Protein AF-A0AAD4Q7I8-F1 (afdb_monomer_lite)

InterPro domains:
  IPR012677 Nucleotide-binding alpha-beta plait domain superfamily [G3DSA:3.30.70.330] (274-388)
  IPR014886 La protein, xRRM domain [PS51939] (282-409)
  IPR045537 La-related protein 7 homolog, xRRM domain [PF19977] (282-379)

Sequence (432 aa):
MELAGQQQQDRATLCSLAFSDYQLWTNPFLRDPNRDGFTSIRTLFRRSHIFLADNEDAFEWTEASVVKCMSRDFFDLRMILVDKTRPRFAGGYEVRRKDWAEVTHRFPTFSPEYWDARTVYIENIPHQFRSTLGVCKLLRVLLNSSSAVQHIVFPPHYQDTPDAVPRCKGFALVTLNEPDVVSDLLSRFPYDGDNTRPPTDDDDEDPSVEESEARKAGFRTLPKERWDTLQAEYAEYRESLLRRIAAAASSTEPVPNKTKSARDPPEEPQRAPAANPPQTQSYPPGCVLFARHVPPDTNKTALRARFSALLADADALDYVDYNKGLDSCHLRLKTHEHAQALLEAAHSDHEVSVQEPELELLKGRREEMYWENVPEKVRALAVQRAHAQVHQTRRGERDAPGLGQGANGDEEDTQGPGSACHVGGTRRKRRR

Organism: NCBI:txid416441

Structure (mmCIF, N/CA/C/O backbone):
data_AF-A0AAD4Q7I8-F1
#
_entry.id   AF-A0AAD4Q7I8-F1
#
loop_
_atom_site.group_PDB
_atom_site.id
_atom_site.type_symbol
_atom_site.label_atom_id
_atom_site.label_alt_id
_atom_site.label_comp_id
_atom_site.label_asym_id
_atom_site.label_entity_id
_atom_site.label_seq_id
_atom_site.pdbx_PDB_ins_code
_atom_site.Cartn_x
_atom_site.Cartn_y
_atom_site.Cartn_z
_atom_site.occupancy
_atom_site.B_iso_or_equiv
_atom_site.auth_seq_id
_atom_site.auth_comp_id
_atom_site.auth_asym_id
_atom_site.auth_atom_id
_atom_site.pdbx_PDB_model_num
ATOM 1 N N . MET A 1 1 ? 23.893 14.489 -6.076 1.00 78.56 1 MET A N 1
ATOM 2 C CA . MET A 1 1 ? 24.067 13.404 -7.068 1.00 78.56 1 MET A CA 1
ATOM 3 C C . MET A 1 1 ? 23.441 12.107 -6.575 1.00 78.56 1 MET A C 1
ATOM 5 O O . MET A 1 1 ? 22.670 11.530 -7.322 1.00 78.56 1 MET A O 1
ATOM 9 N N . GLU A 1 2 ? 23.664 11.715 -5.321 1.00 89.25 2 GLU A N 1
ATOM 10 C CA . GLU A 1 2 ? 23.089 10.506 -4.701 1.00 89.25 2 GLU A CA 1
ATOM 11 C C . GLU A 1 2 ? 21.555 10.389 -4.819 1.00 89.25 2 GLU A C 1
ATOM 13 O O . GLU A 1 2 ? 21.054 9.385 -5.314 1.00 89.25 2 GLU A O 1
ATOM 18 N N . LEU A 1 3 ? 20.812 11.466 -4.524 1.00 87.06 3 LEU A N 1
ATOM 19 C CA . LEU A 1 3 ? 19.349 11.511 -4.696 1.00 87.06 3 LEU A CA 1
ATOM 20 C C . LEU A 1 3 ? 18.885 11.153 -6.118 1.00 87.06 3 LEU A C 1
ATOM 22 O O . LEU A 1 3 ? 17.893 10.452 -6.285 1.00 87.06 3 LEU A O 1
ATOM 26 N N . ALA A 1 4 ? 19.599 11.612 -7.150 1.00 86.75 4 ALA A N 1
ATOM 27 C CA . ALA A 1 4 ? 19.228 11.332 -8.537 1.00 86.75 4 ALA A CA 1
ATOM 28 C C . ALA A 1 4 ? 19.465 9.856 -8.900 1.00 86.75 4 ALA A C 1
ATOM 30 O O . ALA A 1 4 ? 18.658 9.268 -9.618 1.00 86.75 4 ALA A O 1
ATOM 31 N N . GLY A 1 5 ? 20.536 9.254 -8.368 1.00 90.50 5 GLY A N 1
ATOM 32 C CA . GLY A 1 5 ? 20.805 7.822 -8.515 1.00 90.50 5 GLY A CA 1
ATOM 33 C C . GLY A 1 5 ? 19.735 6.969 -7.833 1.00 90.50 5 GLY A C 1
ATOM 34 O O . GLY A 1 5 ? 19.221 6.034 -8.443 1.00 90.50 5 GLY A O 1
ATOM 35 N N . GLN A 1 6 ? 19.315 7.352 -6.623 1.00 91.12 6 GLN A N 1
ATOM 36 C CA . GLN A 1 6 ? 18.242 6.656 -5.911 1.00 91.12 6 GLN A CA 1
ATOM 37 C C . GLN A 1 6 ? 16.923 6.705 -6.689 1.00 91.12 6 GLN A C 1
ATOM 39 O O . GLN A 1 6 ? 16.287 5.676 -6.892 1.00 91.12 6 GLN A O 1
ATOM 44 N N . GLN A 1 7 ? 16.537 7.878 -7.196 1.00 90.12 7 GLN A N 1
ATOM 45 C CA . GLN A 1 7 ? 15.329 8.015 -8.015 1.00 90.12 7 GLN A CA 1
ATOM 46 C C . GLN A 1 7 ? 15.384 7.154 -9.281 1.00 90.12 7 GLN A C 1
ATOM 48 O O . GLN A 1 7 ? 14.373 6.600 -9.705 1.00 90.12 7 GLN A O 1
ATOM 53 N N . GLN A 1 8 ? 16.557 7.029 -9.901 1.00 90.94 8 GLN A N 1
ATOM 54 C CA . GLN A 1 8 ? 16.741 6.168 -11.064 1.00 90.94 8 GLN A CA 1
ATOM 55 C C . GLN A 1 8 ? 16.559 4.686 -10.709 1.00 90.94 8 GLN A C 1
ATOM 57 O O . GLN A 1 8 ? 15.840 3.976 -11.415 1.00 90.94 8 GLN A O 1
ATOM 62 N N . GLN A 1 9 ? 17.125 4.241 -9.589 1.00 92.12 9 GLN A N 1
ATOM 63 C CA . GLN A 1 9 ? 16.947 2.876 -9.096 1.00 92.12 9 GLN A CA 1
ATOM 64 C C . GLN A 1 9 ? 15.484 2.579 -8.737 1.00 92.12 9 GLN A C 1
ATOM 66 O O . GLN A 1 9 ? 14.957 1.509 -9.044 1.00 92.12 9 GLN A O 1
ATOM 71 N N . ASP A 1 10 ? 14.797 3.547 -8.144 1.00 92.44 10 ASP A N 1
ATOM 72 C CA . ASP A 1 10 ? 13.389 3.447 -7.764 1.00 92.44 10 ASP A CA 1
ATOM 73 C C . ASP A 1 10 ? 12.489 3.276 -8.991 1.00 92.44 10 ASP A C 1
ATOM 75 O O . ASP A 1 10 ? 11.611 2.412 -9.032 1.00 92.44 10 ASP A O 1
ATOM 79 N N . ARG A 1 11 ? 12.773 4.032 -10.054 1.00 91.81 11 ARG A N 1
ATOM 80 C CA . ARG A 1 11 ? 12.079 3.893 -11.337 1.00 91.81 11 ARG A CA 1
ATOM 81 C C . ARG A 1 11 ? 12.339 2.542 -11.987 1.00 91.81 11 ARG A C 1
ATOM 83 O O . ARG A 1 11 ? 11.397 1.916 -12.471 1.00 91.81 11 ARG A O 1
ATOM 90 N N . ALA A 1 12 ? 13.591 2.085 -11.978 1.00 92.62 12 ALA A N 1
ATOM 91 C CA . ALA A 1 12 ? 13.957 0.766 -12.486 1.00 92.62 12 ALA A CA 1
ATOM 92 C C . ALA A 1 12 ? 13.183 -0.338 -11.751 1.00 92.62 12 ALA A C 1
ATOM 94 O O . ALA A 1 12 ? 12.635 -1.238 -12.378 1.00 92.62 12 ALA A O 1
ATOM 95 N N . THR A 1 13 ? 13.059 -0.202 -10.430 1.00 93.81 13 THR A N 1
ATOM 96 C CA . THR A 1 13 ? 12.323 -1.117 -9.549 1.00 93.81 13 THR A CA 1
ATOM 97 C C . THR A 1 13 ? 10.857 -1.247 -9.935 1.00 93.81 13 THR A C 1
ATOM 99 O O . THR A 1 13 ? 10.382 -2.360 -10.151 1.00 93.81 13 THR A O 1
ATOM 102 N N . LEU A 1 14 ? 10.153 -0.121 -10.069 1.00 94.19 14 LEU A N 1
ATOM 103 C CA . LEU A 1 14 ? 8.738 -0.118 -10.445 1.00 94.19 14 LEU A CA 1
ATOM 104 C C . LEU A 1 14 ? 8.523 -0.660 -11.862 1.00 94.19 14 LEU A C 1
ATOM 106 O O . LEU A 1 14 ? 7.543 -1.356 -12.113 1.00 94.19 14 LEU A O 1
ATOM 110 N N . CYS A 1 15 ? 9.460 -0.407 -12.779 1.00 94.00 15 CYS A N 1
ATOM 111 C CA . CYS A 1 15 ? 9.413 -0.979 -14.123 1.00 94.00 15 CYS A CA 1
ATOM 112 C C . CYS A 1 15 ? 9.612 -2.499 -14.106 1.00 94.00 15 CYS A C 1
ATOM 114 O O . CYS A 1 15 ? 8.851 -3.210 -14.754 1.00 94.00 15 CYS A O 1
ATOM 116 N N . SER A 1 16 ? 10.584 -3.009 -13.345 1.00 95.19 16 SER A N 1
ATOM 117 C CA . SER A 1 16 ? 10.766 -4.451 -13.138 1.00 95.19 16 SER A CA 1
ATOM 118 C C . SER A 1 16 ? 9.515 -5.102 -12.559 1.00 95.19 16 SER A C 1
ATOM 120 O O . SER A 1 16 ? 9.086 -6.132 -13.069 1.00 95.19 16 SER A O 1
ATOM 122 N N . LEU A 1 17 ? 8.884 -4.470 -11.565 1.00 96.50 17 LEU A N 1
ATOM 123 C CA . LEU A 1 17 ? 7.633 -4.962 -10.992 1.00 96.50 17 LEU A CA 1
ATOM 124 C C . LEU A 1 17 ? 6.499 -4.964 -12.027 1.00 96.50 17 LEU A C 1
ATOM 126 O O . LEU A 1 17 ? 5.773 -5.945 -12.133 1.00 96.50 17 LEU A O 1
ATOM 130 N N . ALA A 1 18 ? 6.374 -3.908 -12.837 1.00 96.06 18 ALA A N 1
ATOM 131 C CA . ALA A 1 18 ? 5.329 -3.786 -13.856 1.00 96.06 18 ALA A CA 1
ATOM 132 C C . ALA A 1 18 ? 5.444 -4.783 -15.018 1.00 96.06 18 ALA A C 1
ATOM 134 O O . ALA A 1 18 ? 4.461 -5.006 -15.722 1.00 96.06 18 ALA A O 1
ATOM 135 N N . PHE A 1 19 ? 6.618 -5.387 -15.204 1.00 96.62 19 PHE A N 1
ATOM 136 C CA . PHE A 1 19 ? 6.874 -6.439 -16.188 1.00 96.62 19 PHE A CA 1
ATOM 137 C C . PHE A 1 19 ? 7.163 -7.801 -15.547 1.00 96.62 19 PHE A C 1
ATOM 139 O O . PHE A 1 19 ? 7.687 -8.691 -16.219 1.00 96.62 19 PHE A O 1
ATOM 146 N N . SER A 1 20 ? 6.833 -7.987 -14.270 1.00 97.25 20 SER A N 1
ATOM 147 C CA . SER A 1 20 ? 6.977 -9.279 -13.602 1.00 97.25 20 SER A CA 1
ATOM 148 C C . SER A 1 20 ? 6.173 -10.378 -14.313 1.00 97.25 20 SER A C 1
ATOM 150 O O . SER A 1 20 ? 5.255 -10.097 -15.092 1.00 97.25 20 SER A O 1
ATOM 152 N N . ASP A 1 21 ? 6.497 -11.644 -14.050 1.00 97.75 21 ASP A N 1
ATOM 153 C CA . ASP A 1 21 ? 5.777 -12.779 -14.640 1.00 97.75 21 ASP A CA 1
ATOM 154 C C . ASP A 1 21 ? 4.285 -12.726 -14.271 1.00 97.75 21 ASP A C 1
ATOM 156 O O . ASP A 1 21 ? 3.422 -12.925 -15.131 1.00 97.75 21 ASP A O 1
ATOM 160 N N . TYR A 1 22 ? 3.982 -12.358 -13.020 1.00 97.75 22 TYR A N 1
ATOM 161 C CA . TYR A 1 22 ? 2.612 -12.170 -12.546 1.00 97.75 22 TYR A CA 1
ATOM 162 C C . TYR A 1 22 ? 1.888 -11.058 -13.313 1.00 97.75 22 TYR A C 1
ATOM 164 O O . TYR A 1 22 ? 0.750 -11.253 -13.749 1.00 97.75 22 TYR A O 1
ATOM 172 N N . GLN A 1 23 ? 2.524 -9.894 -13.504 1.00 96.81 23 GLN A N 1
ATOM 173 C CA . GLN A 1 23 ? 1.905 -8.770 -14.217 1.00 96.81 23 GLN A CA 1
ATOM 174 C C . GLN A 1 23 ? 1.642 -9.111 -15.676 1.00 96.81 23 GLN A C 1
ATOM 176 O O . GLN A 1 23 ? 0.563 -8.815 -16.190 1.00 96.81 23 GLN A O 1
ATOM 181 N N . LEU A 1 24 ? 2.600 -9.756 -16.340 1.00 96.44 24 LEU A N 1
ATOM 182 C CA . LEU A 1 24 ? 2.427 -10.199 -17.715 1.00 96.44 24 LEU A CA 1
ATOM 183 C C . LEU A 1 24 ? 1.278 -11.202 -17.830 1.00 96.44 24 LEU A C 1
ATOM 185 O O . LEU A 1 24 ? 0.438 -11.058 -18.715 1.00 96.44 24 LEU A O 1
ATOM 189 N N . TRP A 1 25 ? 1.187 -12.169 -16.916 1.00 96.44 25 TRP A N 1
ATOM 190 C CA . TRP A 1 25 ? 0.103 -13.150 -16.896 1.00 96.44 25 TRP A CA 1
ATOM 191 C C . TRP A 1 25 ? -1.270 -12.504 -16.648 1.00 96.44 25 TRP A C 1
ATOM 193 O O . TRP A 1 25 ? -2.192 -12.690 -17.446 1.00 96.44 25 TRP A O 1
ATOM 203 N N . THR A 1 26 ? -1.403 -11.680 -15.607 1.00 96.06 26 THR A N 1
ATOM 204 C CA . THR A 1 26 ? -2.683 -11.059 -15.218 1.00 96.06 26 THR A CA 1
ATOM 205 C C . THR A 1 26 ? -3.171 -9.975 -16.175 1.00 96.06 26 THR A C 1
ATOM 207 O O . THR A 1 26 ? -4.379 -9.806 -16.311 1.00 96.06 26 THR A O 1
ATOM 210 N N . ASN A 1 27 ? -2.280 -9.258 -16.870 1.00 95.44 27 ASN A N 1
ATOM 211 C CA . ASN A 1 27 ? -2.652 -8.108 -17.699 1.00 95.44 27 ASN A CA 1
ATOM 212 C C . ASN A 1 27 ? -2.525 -8.407 -19.202 1.00 95.44 27 ASN A C 1
ATOM 214 O O . ASN A 1 27 ? -1.429 -8.327 -19.764 1.00 95.44 27 ASN A O 1
ATOM 218 N N . PRO A 1 28 ? -3.637 -8.651 -19.924 1.00 92.69 28 PRO A N 1
ATOM 219 C CA . PRO A 1 28 ? -3.589 -8.953 -21.356 1.00 92.69 28 PRO A CA 1
ATOM 220 C C . PRO A 1 28 ? -3.006 -7.822 -22.209 1.00 92.69 28 PRO A C 1
ATOM 222 O O . PRO A 1 28 ? -2.433 -8.082 -23.261 1.00 92.69 28 PRO A O 1
ATOM 225 N N . PHE A 1 29 ? -3.117 -6.562 -21.768 1.00 93.00 29 PHE A N 1
ATOM 226 C CA . PHE A 1 29 ? -2.601 -5.422 -22.535 1.00 93.00 29 PHE A CA 1
ATOM 227 C C . PHE A 1 29 ? -1.068 -5.384 -22.614 1.00 93.00 29 PHE A C 1
ATOM 229 O O . PHE A 1 29 ? -0.539 -4.720 -23.502 1.00 93.00 29 PHE A O 1
ATOM 236 N N . LEU A 1 30 ? -0.370 -6.084 -21.710 1.00 94.00 30 LEU A N 1
ATOM 237 C CA . LEU A 1 30 ? 1.083 -6.267 -21.761 1.00 94.00 30 LEU A CA 1
ATOM 238 C C . LEU A 1 30 ? 1.495 -7.402 -22.714 1.00 94.00 30 LEU A C 1
ATOM 240 O O . LEU A 1 30 ? 2.678 -7.577 -22.992 1.00 94.00 30 LEU A O 1
ATOM 244 N N . ARG A 1 31 ? 0.526 -8.184 -23.206 1.00 89.69 31 ARG A N 1
ATOM 245 C CA . ARG A 1 31 ? 0.728 -9.388 -24.020 1.00 89.69 31 ARG A CA 1
ATOM 246 C C . ARG A 1 31 ? 0.180 -9.261 -25.436 1.00 89.69 31 ARG A C 1
ATOM 248 O O . ARG A 1 31 ? -0.191 -10.276 -26.012 1.00 89.69 31 ARG A O 1
ATOM 255 N N . ASP A 1 32 ? 0.096 -8.051 -25.996 1.00 84.31 32 ASP A N 1
ATOM 256 C CA . ASP A 1 32 ? -0.437 -7.861 -27.353 1.00 84.31 32 ASP A CA 1
ATOM 257 C C . ASP A 1 32 ? 0.330 -8.755 -28.355 1.00 84.31 32 ASP A C 1
ATOM 259 O O . ASP A 1 32 ? 1.510 -8.494 -28.632 1.00 84.31 32 ASP A O 1
ATOM 263 N N . PRO A 1 33 ? -0.304 -9.820 -28.891 1.00 73.38 33 PRO A N 1
ATOM 264 C CA . PRO A 1 33 ? 0.379 -10.802 -29.728 1.00 73.38 33 PRO A CA 1
ATOM 265 C C . PRO A 1 33 ? 0.829 -10.193 -31.056 1.00 73.38 33 PRO A C 1
ATOM 267 O O . PRO A 1 33 ? 1.749 -10.701 -31.684 1.00 73.38 33 PRO A O 1
ATOM 270 N N . ASN A 1 34 ? 0.235 -9.068 -31.466 1.00 84.25 34 ASN A N 1
ATOM 271 C CA . ASN A 1 34 ? 0.582 -8.384 -32.709 1.00 84.25 34 ASN A CA 1
ATOM 272 C C . ASN A 1 34 ? 1.851 -7.530 -32.590 1.00 84.25 34 ASN A C 1
ATOM 274 O O . ASN A 1 34 ? 2.278 -6.923 -33.571 1.00 84.25 34 ASN A O 1
ATOM 278 N N . ARG A 1 35 ? 2.420 -7.414 -31.385 1.00 84.62 35 ARG A N 1
ATOM 279 C CA . ARG A 1 35 ? 3.559 -6.532 -31.098 1.00 84.62 35 ARG A CA 1
ATOM 280 C C . ARG A 1 35 ? 4.799 -7.277 -30.630 1.00 84.62 35 ARG A C 1
ATOM 282 O O . ARG A 1 35 ? 5.712 -6.633 -30.119 1.00 84.62 35 ARG A O 1
ATOM 289 N N . ASP A 1 36 ? 4.837 -8.601 -30.753 1.00 89.12 36 ASP A N 1
ATOM 290 C CA . ASP A 1 36 ? 5.932 -9.439 -30.247 1.00 89.12 36 ASP A CA 1
ATOM 291 C C . ASP A 1 36 ? 6.258 -9.173 -28.766 1.00 89.12 36 ASP A C 1
ATOM 293 O O . ASP A 1 36 ? 7.420 -9.258 -28.375 1.00 89.12 36 ASP A O 1
ATOM 297 N N . GLY A 1 37 ? 5.264 -8.787 -27.955 1.00 91.19 37 GLY A N 1
ATOM 298 C CA . GLY A 1 37 ? 5.430 -8.426 -26.539 1.00 91.19 37 GLY A CA 1
ATOM 299 C C . GLY A 1 37 ? 5.844 -6.976 -26.258 1.00 91.19 37 GLY A C 1
ATOM 300 O O . GLY A 1 37 ? 5.939 -6.586 -25.095 1.00 91.19 37 GLY A O 1
ATOM 301 N N . PHE A 1 38 ? 6.087 -6.147 -27.279 1.00 95.81 38 PHE A N 1
ATOM 302 C CA . PHE A 1 38 ? 6.384 -4.730 -27.065 1.00 95.81 38 PHE A CA 1
ATOM 303 C C . PHE A 1 38 ? 5.152 -3.962 -26.584 1.00 95.81 38 PHE A C 1
ATOM 305 O O . PHE A 1 38 ? 4.105 -3.939 -27.232 1.00 95.81 38 PHE A O 1
ATOM 312 N N . THR A 1 39 ? 5.318 -3.261 -25.465 1.00 95.12 39 THR A N 1
ATOM 313 C CA . THR A 1 39 ? 4.303 -2.393 -24.873 1.00 95.12 39 THR A CA 1
ATOM 314 C C . THR A 1 39 ? 4.782 -0.948 -24.886 1.00 95.12 39 THR A C 1
ATOM 316 O O . THR A 1 39 ? 5.908 -0.644 -24.493 1.00 95.12 39 THR A O 1
ATOM 319 N N . SER A 1 40 ? 3.915 -0.024 -25.304 1.00 93.88 40 SER A N 1
ATOM 320 C CA . SER A 1 40 ? 4.195 1.412 -25.203 1.00 93.88 40 SER A CA 1
ATOM 321 C C . SER A 1 40 ? 4.312 1.848 -23.742 1.00 93.88 40 SER A C 1
ATOM 323 O O . SER A 1 40 ? 3.399 1.610 -22.949 1.00 93.88 40 SER A O 1
ATOM 325 N N . ILE A 1 41 ? 5.393 2.559 -23.404 1.00 94.06 41 ILE A N 1
ATOM 326 C CA . ILE A 1 41 ? 5.605 3.120 -22.057 1.00 94.06 41 ILE A CA 1
ATOM 327 C C . ILE A 1 41 ? 4.454 4.065 -21.680 1.00 94.06 41 ILE A C 1
ATOM 329 O O . ILE A 1 41 ? 3.979 4.063 -20.546 1.00 94.06 41 ILE A O 1
ATOM 333 N N . ARG A 1 42 ? 3.912 4.806 -22.651 1.00 91.81 42 ARG A N 1
ATOM 334 C CA . ARG A 1 42 ? 2.735 5.656 -22.442 1.00 91.81 42 ARG A CA 1
ATOM 335 C C . ARG A 1 42 ? 1.503 4.866 -22.015 1.00 91.81 42 ARG A C 1
ATOM 337 O O . ARG A 1 42 ? 0.750 5.306 -21.148 1.00 91.81 42 ARG A O 1
ATOM 344 N N . THR A 1 43 ? 1.274 3.719 -22.653 1.00 92.62 43 THR A N 1
ATOM 345 C CA . THR A 1 43 ? 0.179 2.811 -22.290 1.00 92.62 43 THR A CA 1
ATOM 346 C C . THR A 1 43 ? 0.404 2.252 -20.892 1.00 92.62 43 THR A C 1
ATOM 348 O O . THR A 1 43 ? -0.545 2.197 -20.114 1.00 92.62 43 THR A O 1
ATOM 351 N N . LEU A 1 44 ? 1.650 1.905 -20.556 1.00 93.00 44 LEU A N 1
ATOM 352 C CA . LEU A 1 44 ? 2.024 1.416 -19.234 1.00 93.00 44 LEU A CA 1
ATOM 353 C C . LEU A 1 44 ? 1.670 2.429 -18.138 1.00 93.00 44 LEU A C 1
ATOM 355 O O . LEU A 1 44 ? 0.933 2.077 -17.226 1.00 93.00 44 LEU A O 1
ATOM 359 N N . PHE A 1 45 ? 2.081 3.695 -18.267 1.00 91.12 45 PHE A N 1
ATOM 360 C CA . PHE A 1 45 ? 1.762 4.735 -17.274 1.00 91.12 45 PHE A CA 1
ATOM 361 C C . PHE A 1 45 ? 0.264 4.970 -17.089 1.00 91.12 45 PHE A C 1
ATOM 363 O O . PHE A 1 45 ? -0.179 5.322 -16.003 1.00 91.12 45 PHE A O 1
ATOM 370 N N . ARG A 1 46 ? -0.522 4.800 -18.155 1.00 90.75 46 ARG A N 1
ATOM 371 C CA . ARG A 1 46 ? -1.968 5.050 -18.122 1.00 90.75 46 ARG A CA 1
ATOM 372 C C . ARG A 1 46 ? -2.778 3.883 -17.579 1.00 90.75 46 ARG A C 1
ATOM 374 O O . ARG A 1 46 ? -3.903 4.101 -17.147 1.00 90.75 46 ARG A O 1
ATOM 381 N N . ARG A 1 47 ? -2.271 2.655 -17.701 1.00 93.06 47 ARG A N 1
ATOM 382 C CA . ARG A 1 47 ? -3.060 1.439 -17.447 1.00 93.06 47 ARG A CA 1
ATOM 383 C C . ARG A 1 47 ? -2.526 0.576 -16.318 1.00 93.06 47 ARG A C 1
ATOM 385 O O . ARG A 1 47 ? -3.296 -0.199 -15.766 1.00 93.06 47 ARG A O 1
ATOM 392 N N . SER A 1 48 ? -1.239 0.661 -15.996 1.00 92.81 48 SER A N 1
ATOM 393 C CA . SER A 1 48 ? -0.668 -0.133 -14.912 1.00 92.81 48 SER A CA 1
ATOM 394 C C . SER A 1 48 ? -0.967 0.520 -13.566 1.00 92.81 48 SER A C 1
ATOM 396 O O . SER A 1 48 ? -0.635 1.682 -13.332 1.00 92.81 48 SER A O 1
ATOM 398 N N . HIS A 1 49 ? -1.571 -0.258 -12.670 1.00 91.00 49 HIS A N 1
ATOM 399 C CA . HIS A 1 49 ? -1.914 0.171 -11.315 1.00 91.00 49 HIS A CA 1
ATOM 400 C C . HIS A 1 49 ? -0.683 0.602 -10.510 1.00 91.00 49 HIS A C 1
ATOM 402 O O . HIS A 1 49 ? -0.795 1.501 -9.687 1.00 91.00 49 HIS A O 1
ATOM 408 N N . ILE A 1 50 ? 0.495 0.038 -10.799 1.00 91.94 50 ILE A N 1
ATOM 409 C CA . ILE A 1 50 ? 1.760 0.386 -10.133 1.00 91.94 50 ILE A CA 1
ATOM 410 C C . ILE A 1 50 ? 2.085 1.872 -10.328 1.00 91.94 50 ILE A C 1
ATOM 412 O O . ILE A 1 50 ? 2.517 2.539 -9.395 1.00 91.94 50 ILE A O 1
ATOM 416 N N . PHE A 1 51 ? 1.839 2.411 -11.526 1.00 88.81 51 PHE A N 1
ATOM 417 C CA . PHE A 1 51 ? 2.093 3.825 -11.821 1.00 88.81 51 PHE A CA 1
ATOM 418 C C . PHE A 1 51 ? 0.920 4.734 -11.443 1.00 88.81 51 PHE A C 1
ATOM 420 O O . PHE A 1 51 ? 1.114 5.936 -11.295 1.00 88.81 51 PHE A O 1
ATOM 427 N N . LEU A 1 52 ? -0.291 4.191 -11.295 1.00 87.38 52 LEU A N 1
ATOM 428 C CA . LEU A 1 52 ? -1.464 4.963 -10.879 1.00 87.38 52 LEU A CA 1
ATOM 429 C C . LEU A 1 52 ? -1.527 5.145 -9.356 1.00 87.38 52 LEU A C 1
ATOM 431 O O . LEU A 1 52 ? -1.894 6.222 -8.900 1.00 87.38 52 LEU A O 1
ATOM 435 N N . ALA A 1 53 ? -1.150 4.125 -8.580 1.00 81.88 53 ALA A N 1
ATOM 436 C CA . ALA A 1 53 ? -1.268 4.130 -7.122 1.00 81.88 53 ALA A CA 1
ATOM 437 C C . ALA A 1 53 ? -0.282 5.086 -6.426 1.00 81.88 53 ALA A C 1
ATOM 439 O O . ALA A 1 53 ? -0.635 5.706 -5.428 1.00 81.88 53 ALA A O 1
ATOM 440 N N . ASP A 1 54 ? 0.928 5.251 -6.970 1.00 72.12 54 ASP A N 1
ATOM 441 C CA . ASP A 1 54 ? 1.992 6.067 -6.362 1.00 72.12 54 ASP A CA 1
ATOM 442 C C . ASP A 1 54 ? 2.028 7.523 -6.902 1.00 72.12 54 ASP A C 1
ATOM 444 O O . ASP A 1 54 ? 2.992 8.256 -6.675 1.00 72.12 54 ASP A O 1
ATOM 448 N N . ASN A 1 55 ? 1.004 7.960 -7.649 1.00 64.25 55 ASN A N 1
ATOM 449 C CA . ASN A 1 55 ? 1.061 9.181 -8.468 1.00 64.25 55 ASN A CA 1
ATOM 450 C C . ASN A 1 55 ? 0.584 10.472 -7.776 1.00 64.25 55 ASN A C 1
ATOM 452 O O . ASN A 1 55 ? 0.553 11.517 -8.422 1.00 64.25 55 ASN A O 1
ATOM 456 N N . GLU A 1 56 ? 0.204 10.430 -6.496 1.00 59.34 56 GLU A N 1
ATOM 457 C CA . GLU A 1 56 ? -0.376 11.615 -5.850 1.00 59.34 56 GLU A CA 1
ATOM 458 C C . GLU A 1 56 ? 0.625 12.734 -5.537 1.00 59.34 56 GLU A C 1
ATOM 460 O O . GLU A 1 56 ? 0.178 13.871 -5.443 1.00 59.34 56 GLU A O 1
ATOM 465 N N . ASP A 1 57 ? 1.942 12.477 -5.443 1.00 55.16 57 ASP A N 1
ATOM 466 C CA . ASP A 1 57 ? 2.826 13.487 -4.829 1.00 55.16 57 ASP A CA 1
ATOM 467 C C . ASP A 1 57 ? 4.134 13.922 -5.520 1.00 55.16 57 ASP A C 1
ATOM 469 O O . ASP A 1 57 ? 4.626 14.973 -5.116 1.00 55.16 57 ASP A O 1
ATOM 473 N N . ALA A 1 58 ? 4.781 13.250 -6.494 1.00 50.94 58 ALA A N 1
ATOM 474 C CA . ALA A 1 58 ? 6.188 13.674 -6.730 1.00 50.94 58 ALA A CA 1
ATOM 475 C C . ALA A 1 58 ? 6.917 13.416 -8.051 1.00 50.94 58 ALA A C 1
ATOM 477 O O . ALA A 1 58 ? 8.039 13.914 -8.188 1.00 50.94 58 ALA A O 1
ATOM 478 N N . PHE A 1 59 ? 6.384 12.679 -9.026 1.00 63.97 59 PHE A N 1
ATOM 479 C CA . PHE A 1 59 ? 7.194 12.356 -10.204 1.00 63.97 59 PHE A CA 1
ATOM 480 C C . PHE A 1 59 ? 6.515 12.704 -11.518 1.00 63.97 59 PHE A C 1
ATOM 482 O O . PHE A 1 59 ? 5.615 12.016 -11.982 1.00 63.97 59 PHE A O 1
ATOM 489 N N . GLU A 1 60 ? 7.058 13.715 -12.197 1.00 80.81 60 GLU A N 1
ATOM 490 C CA . GLU A 1 60 ? 6.901 13.837 -13.642 1.00 80.81 60 GLU A CA 1
ATOM 491 C C . GLU A 1 60 ? 7.640 12.667 -14.309 1.00 80.81 60 GLU A C 1
ATOM 493 O O . GLU A 1 60 ? 8.845 12.696 -14.593 1.00 80.81 60 GLU A O 1
ATOM 498 N N . TRP A 1 61 ? 6.913 11.570 -14.504 1.00 83.56 61 TRP A N 1
ATOM 499 C CA . TRP A 1 61 ? 7.371 10.436 -15.288 1.00 83.56 61 TRP A CA 1
ATOM 500 C C . TRP A 1 61 ? 7.389 10.839 -16.762 1.00 83.56 61 TRP A C 1
ATOM 502 O O . TRP A 1 61 ? 6.356 10.929 -17.422 1.00 83.56 61 TRP A O 1
ATOM 512 N N . THR A 1 62 ? 8.585 11.081 -17.293 1.00 89.75 62 THR A N 1
ATOM 513 C CA . THR A 1 62 ? 8.788 11.221 -18.736 1.00 89.75 62 THR A CA 1
ATOM 514 C C . THR A 1 62 ? 9.217 9.871 -19.299 1.00 89.75 62 THR A C 1
ATOM 516 O O . THR A 1 62 ? 9.958 9.127 -18.656 1.00 89.75 62 THR A O 1
ATOM 519 N N . GLU A 1 63 ? 8.791 9.533 -20.517 1.00 90.56 63 GLU A N 1
ATOM 520 C CA . GLU A 1 63 ? 9.214 8.269 -21.143 1.00 90.56 63 GLU A CA 1
ATOM 521 C C . GLU A 1 63 ? 10.747 8.176 -21.223 1.00 90.56 63 GLU A C 1
ATOM 523 O O . GLU A 1 63 ? 11.336 7.138 -20.932 1.00 90.56 63 GLU A O 1
ATOM 528 N N . ALA A 1 64 ? 11.407 9.302 -21.516 1.00 90.81 64 ALA A N 1
ATOM 529 C CA . ALA A 1 64 ? 12.860 9.392 -21.565 1.00 90.81 64 ALA A CA 1
ATOM 530 C C . ALA A 1 64 ? 13.528 9.129 -20.206 1.00 90.81 64 ALA A C 1
ATOM 532 O O . ALA A 1 64 ? 14.613 8.544 -20.171 1.00 90.81 64 ALA A O 1
ATOM 533 N N . SER A 1 65 ? 12.926 9.553 -19.086 1.00 91.00 65 SER A N 1
ATOM 534 C CA . SER A 1 65 ? 13.493 9.263 -17.767 1.00 91.00 65 SER A CA 1
ATOM 535 C C . SER A 1 65 ? 13.387 7.777 -17.445 1.00 91.00 65 SER A C 1
ATOM 537 O O . SER A 1 65 ? 14.366 7.205 -16.980 1.00 91.00 65 SER A O 1
ATOM 539 N N . VAL A 1 66 ? 12.276 7.123 -17.784 1.00 90.19 66 VAL A N 1
ATOM 540 C CA . VAL A 1 66 ? 12.117 5.672 -17.596 1.00 90.19 66 VAL A CA 1
ATOM 541 C C . VAL A 1 66 ? 13.081 4.869 -18.444 1.00 90.19 66 VAL A C 1
ATOM 543 O O . VAL A 1 66 ? 13.757 3.991 -17.917 1.00 90.19 66 VAL A O 1
ATOM 546 N N . VAL A 1 67 ? 13.227 5.219 -19.719 1.00 93.69 67 VAL A N 1
ATOM 547 C CA . VAL A 1 67 ? 14.180 4.566 -20.625 1.00 93.69 67 VAL A CA 1
ATOM 548 C C . VAL A 1 67 ? 15.611 4.641 -20.094 1.00 93.69 67 VAL A C 1
ATOM 550 O O . VAL A 1 67 ? 16.361 3.677 -20.212 1.00 93.69 67 VAL A O 1
ATOM 553 N N . LYS A 1 68 ? 15.996 5.759 -19.464 1.00 92.88 68 LYS A N 1
ATOM 554 C CA . LYS A 1 68 ? 17.310 5.890 -18.815 1.00 92.88 68 LYS A CA 1
ATOM 555 C C . LYS A 1 68 ? 17.462 4.994 -17.584 1.00 92.88 68 LYS A C 1
ATOM 557 O O . LYS A 1 68 ? 18.582 4.615 -17.260 1.00 92.88 68 LYS A O 1
ATOM 562 N N . CYS A 1 69 ? 16.369 4.694 -16.887 1.00 91.50 69 CYS A N 1
ATOM 563 C CA . CYS A 1 69 ? 16.378 3.903 -15.656 1.00 91.50 69 CYS A CA 1
ATOM 564 C C . CYS A 1 69 ? 16.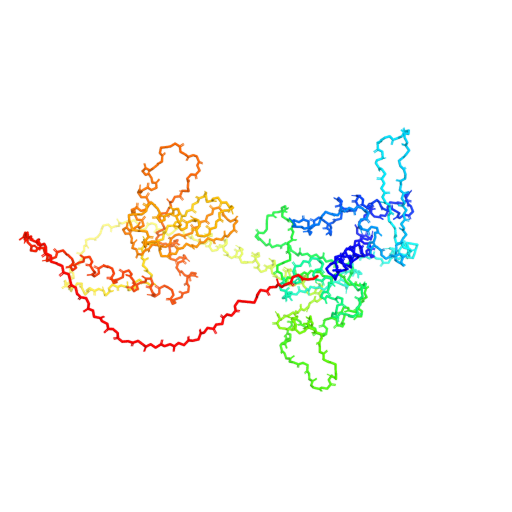263 2.397 -15.912 1.00 91.50 69 CYS A C 1
ATOM 566 O O . CYS A 1 69 ? 16.736 1.607 -15.105 1.00 91.50 69 CYS A O 1
ATOM 568 N N . MET A 1 70 ? 15.634 1.990 -17.012 1.00 91.81 70 MET A N 1
ATOM 569 C CA . MET A 1 70 ? 15.467 0.581 -17.349 1.00 91.81 70 MET A CA 1
ATOM 570 C C . MET A 1 70 ? 16.821 -0.088 -17.597 1.00 91.81 70 MET A C 1
ATOM 572 O O . MET A 1 70 ? 17.613 0.363 -18.427 1.00 91.81 70 MET A O 1
ATOM 576 N N . SER A 1 71 ? 17.073 -1.189 -16.883 1.00 87.75 71 SER A N 1
ATOM 577 C CA . SER A 1 71 ? 18.269 -1.993 -17.111 1.00 87.75 71 SER A CA 1
ATOM 578 C C . SER A 1 71 ? 18.209 -2.614 -18.502 1.00 87.75 71 SER A C 1
ATOM 580 O O . SER A 1 71 ? 17.276 -3.348 -18.840 1.00 87.75 71 SER A O 1
ATOM 582 N N . ARG A 1 72 ? 19.244 -2.340 -19.299 1.00 91.00 72 ARG A N 1
ATOM 583 C CA . ARG A 1 72 ? 19.406 -2.931 -20.628 1.00 91.00 72 ARG A CA 1
ATOM 584 C C . ARG A 1 72 ? 19.597 -4.439 -20.563 1.00 91.00 72 ARG A C 1
ATOM 586 O O . ARG A 1 72 ? 19.457 -5.074 -21.596 1.00 91.00 72 ARG A O 1
ATOM 593 N N . ASP A 1 73 ? 19.893 -5.014 -19.404 1.00 93.00 73 ASP A N 1
ATOM 594 C CA . ASP A 1 73 ? 20.080 -6.460 -19.257 1.00 93.00 73 ASP A CA 1
ATOM 595 C C . ASP A 1 73 ? 18.747 -7.207 -19.179 1.00 93.00 73 ASP A C 1
ATOM 597 O O . ASP A 1 73 ? 18.664 -8.350 -19.613 1.00 93.00 73 ASP A O 1
ATOM 601 N N . PHE A 1 74 ? 17.683 -6.531 -18.733 1.00 94.50 74 PHE A N 1
ATOM 602 C CA . PHE A 1 74 ? 16.347 -7.117 -18.579 1.00 94.50 74 PHE A CA 1
ATOM 603 C C . PHE A 1 74 ? 15.366 -6.702 -19.680 1.00 94.50 74 PHE A C 1
ATOM 605 O O . PHE A 1 74 ? 14.404 -7.423 -19.955 1.00 94.50 74 PHE A O 1
ATOM 612 N N . PHE A 1 75 ? 15.596 -5.553 -20.321 1.00 96.62 75 PHE A N 1
ATOM 613 C CA . PHE A 1 75 ? 14.637 -4.950 -21.242 1.00 96.62 75 PHE A CA 1
ATOM 614 C C . PHE A 1 75 ? 15.212 -4.678 -22.632 1.00 96.62 75 PHE A C 1
ATOM 616 O O . PHE A 1 75 ? 16.302 -4.123 -22.781 1.00 96.62 75 PHE A O 1
ATOM 623 N N . ASP A 1 76 ? 14.415 -5.004 -23.647 1.00 96.88 76 ASP A N 1
ATOM 624 C CA . ASP A 1 76 ? 14.552 -4.503 -25.008 1.00 96.88 76 ASP A CA 1
ATOM 625 C C . ASP A 1 76 ? 13.774 -3.192 -25.134 1.00 96.88 76 ASP A C 1
ATOM 627 O O . ASP A 1 76 ? 12.597 -3.106 -24.774 1.00 96.88 76 ASP A O 1
ATOM 631 N N . LEU A 1 77 ? 14.429 -2.167 -25.676 1.00 96.19 77 LEU A N 1
ATOM 632 C CA . LEU A 1 77 ? 13.865 -0.831 -25.840 1.00 96.19 77 LEU A CA 1
ATOM 633 C C . LEU A 1 77 ? 13.932 -0.419 -27.303 1.00 96.19 77 LEU A C 1
ATOM 635 O O . LEU A 1 77 ? 14.991 -0.499 -27.927 1.00 96.19 77 LEU A O 1
ATOM 639 N N . ARG A 1 78 ? 12.817 0.083 -27.837 1.00 95.69 78 ARG A N 1
ATOM 640 C CA . ARG A 1 78 ? 12.781 0.673 -29.179 1.00 95.69 78 ARG A CA 1
ATOM 641 C C . ARG A 1 78 ? 12.046 2.002 -29.184 1.00 95.69 78 ARG A C 1
ATOM 643 O O . ARG A 1 78 ? 11.094 2.213 -28.437 1.00 95.69 78 ARG A O 1
ATOM 650 N N . MET A 1 79 ? 12.507 2.902 -30.043 1.00 95.00 79 MET A N 1
ATOM 651 C CA . MET A 1 79 ? 11.899 4.210 -30.250 1.00 95.00 79 MET A CA 1
ATOM 652 C C . MET A 1 79 ? 10.962 4.151 -31.460 1.00 95.00 79 MET A C 1
ATOM 654 O O . MET A 1 79 ? 11.367 3.717 -32.537 1.00 95.00 79 MET A O 1
ATOM 658 N N . ILE A 1 80 ? 9.723 4.608 -31.291 1.00 92.12 80 ILE A N 1
ATOM 659 C CA . ILE A 1 80 ? 8.767 4.806 -32.379 1.00 92.12 80 ILE A CA 1
ATOM 660 C C . ILE A 1 80 ? 8.978 6.209 -32.943 1.00 92.12 80 ILE A C 1
ATOM 662 O O . ILE A 1 80 ? 8.707 7.211 -32.275 1.00 92.12 80 ILE A O 1
ATOM 666 N N . LEU A 1 81 ? 9.433 6.279 -34.191 1.00 90.69 81 LEU A N 1
ATOM 667 C CA . LEU A 1 81 ? 9.517 7.527 -34.941 1.00 90.69 81 LEU A CA 1
ATOM 668 C C . LEU A 1 81 ? 8.141 7.891 -35.510 1.00 90.69 81 LEU A C 1
ATOM 670 O O . LEU A 1 81 ? 7.453 7.044 -36.080 1.00 90.69 81 LEU A O 1
ATOM 674 N N . VAL A 1 82 ? 7.748 9.159 -35.370 1.00 86.31 82 VAL A N 1
ATOM 675 C CA . VAL A 1 82 ? 6.524 9.677 -35.995 1.00 86.31 82 VAL A CA 1
ATOM 676 C C . VAL A 1 82 ? 6.738 9.770 -37.491 1.00 86.31 82 VAL A C 1
ATOM 678 O O . VAL A 1 82 ? 7.560 10.563 -37.954 1.00 86.31 82 VAL A O 1
ATOM 681 N N . ASP A 1 83 ? 5.956 9.013 -38.251 1.00 83.50 83 ASP A N 1
ATOM 682 C CA . ASP A 1 83 ? 5.810 9.288 -39.669 1.00 83.50 83 ASP A CA 1
ATOM 683 C C . ASP A 1 83 ? 4.905 10.517 -39.845 1.00 83.50 83 ASP A C 1
ATOM 685 O O . ASP A 1 83 ? 3.770 10.555 -39.359 1.00 83.50 83 ASP A O 1
ATOM 689 N N . LYS A 1 84 ? 5.401 11.526 -40.569 1.00 82.44 84 LYS A N 1
ATOM 690 C CA . LYS A 1 84 ? 4.652 12.747 -40.900 1.00 82.44 84 LYS A CA 1
ATOM 691 C C . LYS A 1 84 ? 3.335 12.437 -41.620 1.00 82.44 84 LYS A C 1
ATOM 693 O O . LYS A 1 84 ? 2.411 13.243 -41.554 1.00 82.44 84 LYS A O 1
ATOM 698 N N . THR A 1 85 ? 3.228 11.279 -42.274 1.00 81.00 85 THR A N 1
ATOM 699 C CA . THR A 1 85 ? 2.008 10.844 -42.969 1.00 81.00 85 THR A CA 1
ATOM 700 C C . THR A 1 85 ? 0.897 10.365 -42.024 1.00 81.00 85 THR A C 1
ATOM 702 O O . THR A 1 85 ? -0.267 10.320 -42.422 1.00 81.00 85 THR A O 1
ATOM 705 N N . ARG A 1 86 ? 1.213 10.035 -40.760 1.00 73.06 86 ARG A N 1
ATOM 706 C CA . ARG A 1 86 ? 0.253 9.525 -39.764 1.00 73.06 86 ARG A CA 1
ATOM 707 C C . ARG A 1 86 ? 0.322 10.332 -38.460 1.00 73.06 86 ARG A C 1
ATOM 709 O O . ARG A 1 86 ? 0.730 9.796 -37.429 1.00 73.06 86 ARG A O 1
ATOM 716 N N . PRO A 1 87 ? -0.174 11.585 -38.447 1.00 71.19 87 PRO A N 1
ATOM 717 C CA . PRO A 1 87 ? -0.068 12.492 -37.296 1.00 71.19 87 PRO A CA 1
ATOM 718 C C . PRO A 1 87 ? -0.792 12.007 -36.028 1.00 71.19 87 PRO A C 1
ATOM 720 O O . PRO A 1 87 ? -0.636 12.599 -34.965 1.00 71.19 87 PRO A O 1
ATOM 723 N N . ARG A 1 88 ? -1.585 10.927 -36.109 1.00 72.62 88 ARG A N 1
ATOM 724 C CA . ARG A 1 88 ? -2.281 10.343 -34.952 1.00 72.62 88 ARG A CA 1
ATOM 725 C C . ARG A 1 88 ? -1.356 9.580 -34.002 1.00 72.62 88 ARG A C 1
ATOM 727 O O . ARG A 1 88 ? -1.727 9.389 -32.847 1.00 72.62 88 ARG A O 1
ATOM 734 N N . PHE A 1 89 ? -0.179 9.152 -34.456 1.00 70.31 89 PHE A N 1
ATOM 735 C CA . PHE A 1 89 ? 0.788 8.474 -33.598 1.00 70.31 89 PHE A CA 1
ATOM 736 C C . PHE A 1 89 ? 1.846 9.477 -33.158 1.00 70.31 89 PHE A C 1
ATOM 738 O O . PHE A 1 89 ? 2.793 9.755 -33.885 1.00 70.31 89 PHE A O 1
ATOM 745 N N . ALA A 1 90 ? 1.672 10.034 -31.959 1.00 77.12 90 ALA A N 1
ATOM 746 C CA . ALA A 1 90 ? 2.778 10.685 -31.273 1.00 77.12 90 ALA A CA 1
ATOM 747 C C . ALA A 1 90 ? 3.869 9.630 -31.047 1.00 77.12 90 ALA A C 1
ATOM 749 O O . ALA A 1 90 ? 3.566 8.510 -30.632 1.00 77.12 90 ALA A O 1
ATOM 750 N N . GLY A 1 91 ? 5.111 9.973 -31.372 1.00 88.19 91 GLY A N 1
ATOM 751 C CA . GLY A 1 91 ? 6.255 9.081 -31.217 1.00 88.19 91 GLY A CA 1
ATOM 752 C C . GLY A 1 91 ? 6.458 8.758 -29.745 1.00 88.19 91 GLY A C 1
ATOM 753 O O . GLY A 1 91 ? 5.773 9.302 -28.878 1.00 88.19 91 GLY A O 1
ATOM 754 N N . GLY A 1 92 ? 7.402 7.879 -29.452 1.00 93.81 92 GLY A N 1
ATOM 755 C CA . GLY A 1 92 ? 7.655 7.500 -28.070 1.00 93.81 92 GLY A CA 1
ATOM 756 C C . GLY A 1 92 ? 8.507 6.259 -27.967 1.00 93.81 92 GLY A C 1
ATOM 757 O O . GLY A 1 92 ? 9.245 5.921 -28.893 1.00 93.81 92 GLY A O 1
ATOM 758 N N . TYR A 1 93 ? 8.386 5.576 -26.841 1.00 95.56 93 TYR A N 1
ATOM 759 C CA . TYR A 1 93 ? 9.165 4.383 -26.554 1.00 95.56 93 TYR A CA 1
ATOM 760 C C . TYR A 1 93 ? 8.266 3.175 -26.305 1.00 95.56 93 TYR A C 1
ATOM 762 O O . TYR A 1 93 ? 7.217 3.257 -25.657 1.00 95.56 93 TYR A O 1
ATOM 770 N N . GLU A 1 94 ? 8.708 2.033 -26.816 1.00 95.44 94 GLU A N 1
ATOM 771 C CA . GLU A 1 94 ? 8.176 0.726 -26.461 1.00 95.44 94 GLU A CA 1
ATOM 772 C C . GLU A 1 94 ? 9.245 -0.084 -25.745 1.00 95.44 94 GLU A C 1
ATOM 774 O O . GLU A 1 94 ? 10.440 0.016 -26.037 1.00 95.44 94 GLU A O 1
ATOM 779 N N . VAL A 1 95 ? 8.780 -0.901 -24.813 1.00 96.31 95 VAL A N 1
ATOM 780 C CA . VAL A 1 95 ? 9.600 -1.767 -23.982 1.00 96.31 95 VAL A CA 1
ATOM 781 C C . VAL A 1 95 ? 9.055 -3.187 -24.034 1.00 96.31 95 VAL A C 1
ATOM 783 O O . VAL A 1 95 ? 7.844 -3.401 -24.123 1.00 96.31 95 VAL A O 1
ATOM 786 N N . ARG A 1 96 ? 9.960 -4.157 -23.973 1.00 95.69 96 ARG A N 1
ATOM 787 C CA . ARG A 1 96 ? 9.659 -5.576 -23.808 1.00 95.69 96 ARG A CA 1
ATOM 788 C C . ARG A 1 96 ? 10.708 -6.205 -22.902 1.00 95.69 96 ARG A C 1
ATOM 790 O O . ARG A 1 96 ? 11.843 -5.742 -22.862 1.00 95.69 96 ARG A O 1
ATOM 797 N N . ARG A 1 97 ? 10.360 -7.282 -22.207 1.00 96.31 97 ARG A N 1
ATOM 798 C CA . ARG A 1 97 ? 11.349 -8.149 -21.560 1.00 96.31 97 ARG A CA 1
ATOM 799 C C . ARG A 1 97 ? 12.221 -8.893 -22.569 1.00 96.31 97 ARG A C 1
ATOM 801 O O . ARG A 1 97 ? 11.737 -9.334 -23.608 1.00 96.31 97 ARG A O 1
ATOM 808 N N . LYS A 1 98 ? 13.504 -9.046 -22.257 1.00 96.88 98 LYS A N 1
ATOM 809 C CA . LYS A 1 98 ? 14.446 -9.786 -23.110 1.00 96.88 98 LYS A CA 1
ATOM 810 C C . LYS A 1 98 ? 14.138 -11.278 -23.177 1.00 96.88 98 LYS A C 1
ATOM 812 O O . LYS A 1 98 ? 14.201 -11.875 -24.244 1.00 96.88 98 LYS A O 1
ATOM 817 N N . ASP A 1 99 ? 13.712 -11.849 -22.060 1.00 96.44 99 ASP A N 1
ATOM 818 C CA . ASP A 1 99 ? 13.308 -13.247 -21.905 1.00 96.44 99 ASP A CA 1
ATOM 819 C C . ASP A 1 99 ? 11.836 -13.495 -22.298 1.00 96.44 99 ASP A C 1
ATOM 821 O O . ASP A 1 99 ? 11.212 -14.457 -21.858 1.00 96.44 99 ASP A O 1
ATOM 825 N N . TRP A 1 100 ? 11.249 -12.640 -23.148 1.00 95.56 100 TRP A N 1
ATOM 826 C CA . TRP A 1 100 ? 9.832 -12.715 -23.532 1.00 95.56 100 TRP A CA 1
ATOM 827 C C . TRP A 1 100 ? 9.392 -14.100 -24.031 1.00 95.56 100 TRP A C 1
ATOM 829 O O . TRP A 1 100 ? 8.318 -14.583 -23.667 1.00 95.56 100 TRP A O 1
ATOM 839 N N . ALA A 1 101 ? 10.218 -14.756 -24.850 1.00 95.25 101 ALA A N 1
ATOM 840 C CA . ALA A 1 101 ? 9.919 -16.088 -25.376 1.00 95.25 101 ALA A CA 1
ATOM 841 C C . ALA A 1 101 ? 9.845 -17.149 -24.261 1.00 95.25 101 ALA A C 1
ATOM 843 O O . ALA A 1 101 ? 8.947 -17.987 -24.255 1.00 95.25 101 ALA A O 1
ATOM 844 N N . GLU A 1 102 ? 10.745 -17.082 -23.280 1.00 96.38 102 GLU A N 1
ATOM 845 C CA . GLU A 1 102 ? 10.774 -18.011 -22.146 1.00 96.38 102 GLU A CA 1
ATOM 846 C C . GLU A 1 102 ? 9.586 -17.778 -21.210 1.00 96.38 102 GLU A C 1
ATOM 848 O O . GLU A 1 102 ? 8.929 -18.717 -20.763 1.00 96.38 102 GLU A O 1
ATOM 853 N N . VAL A 1 103 ? 9.266 -16.511 -20.945 1.00 94.75 103 VAL A N 1
ATOM 854 C CA . VAL A 1 103 ? 8.126 -16.115 -20.113 1.00 94.75 103 VAL A CA 1
ATOM 855 C C . VAL A 1 103 ? 6.808 -16.576 -20.730 1.00 94.75 103 VAL A C 1
ATOM 857 O O . VAL A 1 103 ? 5.986 -17.188 -20.051 1.00 94.75 103 VAL A O 1
ATOM 860 N N . THR A 1 104 ? 6.618 -16.338 -22.029 1.00 92.94 104 THR A N 1
ATOM 861 C CA . THR A 1 104 ? 5.404 -16.763 -22.741 1.00 92.94 104 THR A CA 1
ATOM 862 C C . THR A 1 104 ? 5.265 -18.282 -22.799 1.00 92.94 104 THR A C 1
ATOM 864 O O . THR A 1 104 ? 4.154 -18.787 -22.647 1.00 92.94 104 THR A O 1
ATOM 867 N N . HIS A 1 105 ? 6.374 -19.018 -22.921 1.00 95.56 105 HIS A N 1
ATOM 868 C CA . HIS A 1 105 ? 6.375 -20.480 -22.831 1.00 95.56 105 HIS A CA 1
ATOM 869 C C . HIS A 1 105 ? 5.943 -20.992 -21.444 1.00 95.56 105 HIS A C 1
ATOM 871 O O . HIS A 1 105 ? 5.359 -22.069 -21.344 1.00 95.56 105 HIS A O 1
ATOM 877 N N . ARG A 1 106 ? 6.178 -20.222 -20.372 1.00 96.44 106 ARG A N 1
ATOM 878 C CA . ARG A 1 106 ? 5.743 -20.554 -19.002 1.00 96.44 106 ARG A CA 1
ATOM 879 C C . ARG A 1 106 ? 4.292 -20.165 -18.699 1.00 96.44 106 ARG A C 1
ATOM 881 O O . ARG A 1 106 ? 3.725 -20.661 -17.734 1.00 96.44 106 ARG A O 1
ATOM 888 N N . PHE A 1 107 ? 3.628 -19.342 -19.512 1.00 95.06 107 PHE A N 1
ATOM 889 C CA . PHE A 1 107 ? 2.238 -18.939 -19.239 1.00 95.06 107 PHE A CA 1
ATOM 890 C C . PHE A 1 107 ? 1.245 -20.092 -19.043 1.00 95.06 107 PHE A C 1
ATOM 892 O O . PHE A 1 107 ? 0.412 -19.969 -18.147 1.00 95.06 107 PHE A O 1
ATOM 899 N N . PRO A 1 108 ? 1.310 -21.208 -19.795 1.00 96.31 108 PRO A N 1
ATOM 900 C CA . PRO A 1 108 ? 0.427 -22.348 -19.557 1.00 96.31 108 PRO A CA 1
ATOM 901 C C . PRO A 1 108 ? 0.615 -23.003 -18.183 1.00 96.31 108 PRO A C 1
ATOM 903 O O . PRO A 1 108 ? -0.294 -23.677 -17.714 1.00 96.31 108 PRO A O 1
ATOM 906 N N . THR A 1 109 ? 1.772 -22.818 -17.534 1.00 96.88 109 THR A N 1
ATOM 907 C CA . THR A 1 109 ? 2.029 -23.347 -16.185 1.00 96.88 109 THR A CA 1
ATOM 908 C C . THR A 1 109 ? 1.520 -22.423 -15.081 1.00 96.88 109 THR A C 1
ATOM 910 O O . THR A 1 109 ? 1.511 -22.809 -13.917 1.00 96.88 109 THR A O 1
ATOM 913 N N . PHE A 1 110 ? 1.126 -21.194 -15.419 1.00 97.69 110 PHE A N 1
ATOM 914 C CA . PHE A 1 110 ? 0.617 -20.226 -14.457 1.00 97.69 110 PHE A CA 1
ATOM 915 C C . PHE A 1 110 ? -0.892 -20.390 -14.279 1.00 97.69 110 PHE A C 1
ATOM 917 O O . PHE A 1 110 ? -1.669 -20.231 -15.222 1.00 97.69 110 PHE A O 1
ATOM 924 N N . SER A 1 111 ? -1.302 -20.641 -13.041 1.00 97.75 111 SER A N 1
ATOM 925 C CA . SER A 1 111 ? -2.697 -20.680 -12.607 1.00 97.75 111 SER A CA 1
ATOM 926 C C . SER A 1 111 ? -2.907 -19.755 -11.400 1.00 97.75 111 SER A C 1
ATOM 928 O O . SER A 1 111 ? -1.927 -19.309 -10.794 1.00 97.75 111 SER A O 1
ATOM 930 N N . PRO A 1 112 ? -4.158 -19.444 -11.024 1.00 97.56 112 PRO A N 1
ATOM 931 C CA . PRO A 1 112 ? -4.436 -18.753 -9.768 1.00 97.56 112 PRO A CA 1
ATOM 932 C C . PRO A 1 112 ? -3.795 -19.454 -8.562 1.00 97.56 112 PRO A C 1
ATOM 934 O O . PRO A 1 112 ? -3.122 -18.805 -7.771 1.00 97.56 112 PRO A O 1
ATOM 937 N N . GLU A 1 113 ? -3.884 -20.784 -8.484 1.00 97.94 113 GLU A N 1
ATOM 938 C CA . GLU A 1 113 ? -3.321 -21.591 -7.392 1.00 97.94 113 GLU A CA 1
ATOM 939 C C . GLU A 1 113 ? -1.788 -21.512 -7.356 1.00 97.94 113 GLU A C 1
ATOM 941 O O . GLU A 1 113 ? -1.190 -21.416 -6.284 1.00 97.94 113 GLU A O 1
ATOM 946 N N . TYR A 1 114 ? -1.140 -21.493 -8.529 1.00 98.00 114 TYR A N 1
ATOM 947 C CA . TYR A 1 114 ? 0.310 -21.309 -8.646 1.00 98.00 114 TYR A CA 1
ATOM 948 C C . TYR A 1 114 ? 0.772 -19.997 -7.995 1.00 98.00 114 TYR A C 1
ATOM 950 O O . TYR A 1 114 ? 1.806 -19.969 -7.317 1.00 98.00 114 TYR A O 1
ATOM 958 N N . TRP A 1 115 ? 0.022 -18.913 -8.208 1.00 98.19 115 TRP A N 1
ATOM 959 C CA . TRP A 1 115 ? 0.344 -17.597 -7.660 1.00 98.19 115 TRP A CA 1
ATOM 960 C C . TRP A 1 115 ? -0.100 -17.431 -6.212 1.00 98.19 115 TRP A C 1
ATOM 962 O O . TRP A 1 115 ? 0.603 -16.786 -5.433 1.00 98.19 115 TRP A O 1
ATOM 972 N N . ASP A 1 116 ? -1.210 -18.048 -5.824 1.00 98.12 116 ASP A N 1
ATOM 973 C CA . ASP A 1 116 ? -1.702 -18.033 -4.451 1.00 98.12 116 ASP A CA 1
ATOM 974 C C . ASP A 1 116 ? -0.734 -18.741 -3.503 1.00 98.12 116 ASP A C 1
ATOM 976 O O . ASP A 1 116 ? -0.386 -18.180 -2.465 1.00 98.12 116 ASP A O 1
ATOM 980 N N . ALA A 1 117 ? -0.184 -19.889 -3.914 1.00 98.25 117 ALA A N 1
ATOM 981 C CA . ALA A 1 117 ? 0.871 -20.592 -3.180 1.00 98.25 117 ALA A CA 1
ATOM 982 C C . ALA A 1 117 ? 2.165 -19.768 -3.028 1.00 98.25 117 ALA A C 1
ATOM 984 O O . ALA A 1 117 ? 3.004 -20.068 -2.181 1.00 98.25 117 ALA A O 1
ATOM 985 N N . ARG A 1 118 ? 2.340 -18.728 -3.853 1.00 98.50 118 ARG A N 1
ATOM 986 C CA . ARG A 1 118 ? 3.479 -17.800 -3.812 1.00 98.50 118 ARG A CA 1
ATOM 987 C C . ARG A 1 118 ? 3.153 -16.457 -3.179 1.00 98.50 118 ARG A C 1
ATOM 989 O O . ARG A 1 118 ? 3.991 -15.555 -3.188 1.00 98.50 118 ARG A O 1
ATOM 996 N N . THR A 1 119 ? 1.935 -16.291 -2.681 1.00 98.69 119 THR A N 1
ATOM 997 C CA . THR A 1 119 ? 1.486 -15.032 -2.108 1.00 98.69 119 THR A CA 1
ATOM 998 C C . THR A 1 119 ? 1.504 -15.108 -0.590 1.00 98.69 119 THR A C 1
ATOM 1000 O O . THR A 1 119 ? 1.029 -16.063 0.024 1.00 98.69 119 THR A O 1
ATOM 1003 N N . VAL A 1 120 ? 2.063 -14.069 0.016 1.00 98.56 120 VAL A N 1
ATOM 1004 C CA . VAL A 1 120 ? 2.220 -13.923 1.458 1.00 98.56 120 VAL A CA 1
ATOM 1005 C C . VAL A 1 120 ? 1.496 -12.660 1.890 1.00 98.56 120 VAL A C 1
ATOM 1007 O O . VAL A 1 120 ? 1.687 -11.588 1.314 1.00 98.56 120 VAL A O 1
ATOM 1010 N N . TYR A 1 121 ? 0.654 -12.782 2.908 1.00 98.56 121 TYR A N 1
ATOM 1011 C CA . TYR A 1 121 ? 0.134 -11.639 3.638 1.00 98.56 121 TYR A CA 1
ATOM 1012 C C . TYR A 1 121 ? 1.214 -11.131 4.592 1.00 98.56 121 TYR A C 1
ATOM 1014 O O . TYR A 1 121 ? 1.774 -11.902 5.369 1.00 98.56 121 TYR A O 1
ATOM 1022 N N . ILE A 1 122 ? 1.510 -9.839 4.532 1.00 98.50 122 ILE A N 1
ATOM 1023 C CA . ILE A 1 122 ? 2.473 -9.174 5.408 1.00 98.50 122 ILE A CA 1
ATOM 1024 C C . ILE A 1 122 ? 1.764 -8.094 6.223 1.00 98.50 122 ILE A C 1
ATOM 1026 O O . ILE A 1 122 ? 0.871 -7.411 5.719 1.00 98.50 122 ILE A O 1
ATOM 1030 N N . GLU A 1 123 ? 2.178 -7.914 7.473 1.00 97.75 123 GLU A N 1
ATOM 1031 C CA . GLU A 1 123 ? 1.595 -6.950 8.407 1.00 97.75 123 GLU A CA 1
ATOM 1032 C C . GLU A 1 123 ? 2.683 -6.233 9.217 1.00 97.75 123 GLU A C 1
ATOM 1034 O O . GLU A 1 123 ? 3.825 -6.684 9.296 1.00 97.75 123 GLU A O 1
ATOM 1039 N N . ASN A 1 124 ? 2.318 -5.097 9.814 1.00 97.38 124 ASN A N 1
ATOM 1040 C CA . ASN A 1 124 ? 3.200 -4.194 10.549 1.00 97.38 124 ASN A CA 1
ATOM 1041 C C . ASN A 1 124 ? 4.371 -3.674 9.707 1.00 97.38 124 ASN A C 1
ATOM 1043 O O . ASN A 1 124 ? 5.497 -3.530 10.178 1.00 97.38 124 ASN A O 1
ATOM 1047 N N . ILE A 1 125 ? 4.087 -3.336 8.448 1.00 98.12 125 ILE A N 1
ATOM 1048 C CA . ILE A 1 125 ? 5.060 -2.700 7.557 1.00 98.12 125 ILE A CA 1
ATOM 1049 C C . ILE A 1 125 ? 5.515 -1.367 8.192 1.00 98.12 125 ILE A C 1
ATOM 1051 O O . ILE A 1 125 ? 4.649 -0.521 8.501 1.00 98.12 125 ILE A O 1
ATOM 1055 N N . PRO A 1 126 ? 6.836 -1.139 8.373 1.00 97.88 126 PRO A N 1
ATOM 1056 C CA . PRO A 1 126 ? 7.348 0.114 8.919 1.00 97.88 126 PRO A CA 1
ATOM 1057 C C . PRO A 1 126 ? 6.867 1.314 8.102 1.00 97.88 126 PRO A C 1
ATOM 1059 O O . PRO A 1 126 ? 6.727 1.235 6.881 1.00 97.88 126 PRO A O 1
ATOM 1062 N N . HIS A 1 127 ? 6.591 2.434 8.773 1.00 96.25 127 HIS A N 1
ATOM 1063 C CA . HIS A 1 127 ? 5.896 3.579 8.174 1.00 96.25 127 HIS A CA 1
ATOM 1064 C C . HIS A 1 127 ? 6.577 4.111 6.899 1.00 96.25 127 HIS A C 1
ATOM 1066 O O . HIS A 1 127 ? 5.906 4.404 5.913 1.00 96.25 127 HIS A O 1
ATOM 1072 N N . GLN A 1 128 ? 7.907 4.180 6.894 1.00 96.00 128 GLN A N 1
ATOM 1073 C CA . GLN A 1 128 ? 8.742 4.617 5.774 1.00 96.00 128 GLN A CA 1
ATOM 1074 C C . GLN A 1 128 ? 8.656 3.710 4.535 1.00 96.00 128 GLN A C 1
ATOM 1076 O O . GLN A 1 128 ? 8.987 4.150 3.436 1.00 96.00 128 GLN A O 1
ATOM 1081 N N . PHE A 1 129 ? 8.177 2.473 4.692 1.00 97.31 129 PHE A N 1
ATOM 1082 C CA . PHE A 1 129 ? 8.011 1.504 3.608 1.00 97.31 129 PHE A CA 1
ATOM 1083 C C . PHE A 1 129 ? 6.548 1.317 3.183 1.00 97.31 129 PHE A C 1
ATOM 1085 O O . PHE A 1 129 ? 6.262 0.422 2.393 1.00 97.31 129 PHE A O 1
ATOM 1092 N N . ARG A 1 130 ? 5.603 2.146 3.656 1.00 96.12 130 ARG A N 1
ATOM 1093 C CA . ARG A 1 130 ? 4.164 2.022 3.342 1.00 96.12 130 ARG A CA 1
ATOM 1094 C C . ARG A 1 130 ? 3.780 2.580 1.964 1.00 96.12 130 ARG A C 1
ATOM 1096 O O . ARG A 1 130 ? 2.877 3.401 1.837 1.00 96.12 130 ARG A O 1
ATOM 1103 N N . SER A 1 131 ? 4.457 2.110 0.927 1.00 95.12 131 SER A N 1
ATOM 1104 C CA . SER A 1 131 ? 4.144 2.349 -0.487 1.00 95.12 131 SER A CA 1
ATOM 1105 C C . SER A 1 131 ? 4.548 1.129 -1.312 1.00 95.12 131 SER A C 1
ATOM 1107 O O . SER A 1 131 ? 5.291 0.280 -0.820 1.00 95.12 131 SER A O 1
ATOM 1109 N N . THR A 1 132 ? 4.100 1.024 -2.566 1.00 95.88 132 THR A N 1
ATOM 1110 C CA . THR A 1 132 ? 4.458 -0.118 -3.433 1.00 95.88 132 THR A CA 1
ATOM 1111 C C . THR A 1 132 ? 5.976 -0.240 -3.564 1.00 95.88 132 THR A C 1
ATOM 1113 O O . THR A 1 132 ? 6.563 -1.293 -3.314 1.00 95.88 132 THR A O 1
ATOM 1116 N N . LEU A 1 133 ? 6.632 0.881 -3.871 1.00 95.69 133 LEU A N 1
ATOM 1117 C CA . LEU A 1 133 ? 8.086 0.969 -3.932 1.00 95.69 133 LEU A CA 1
ATOM 1118 C C . LEU A 1 133 ? 8.755 0.681 -2.580 1.00 95.69 133 LEU A C 1
ATOM 1120 O O . LEU A 1 133 ? 9.775 -0.005 -2.541 1.00 95.69 133 LEU A O 1
ATOM 1124 N N . GLY A 1 134 ? 8.205 1.214 -1.486 1.00 96.56 134 GLY A N 1
ATOM 1125 C CA . GLY A 1 134 ? 8.731 1.014 -0.137 1.00 96.56 134 GLY A CA 1
ATOM 1126 C C . GLY A 1 134 ? 8.749 -0.461 0.254 1.00 96.56 134 GLY A C 1
ATOM 1127 O O . GLY A 1 134 ? 9.791 -0.973 0.658 1.00 96.56 134 GLY A O 1
ATOM 1128 N N . VAL A 1 135 ? 7.636 -1.163 0.034 1.00 97.88 135 VAL A N 1
ATOM 1129 C CA . VAL A 1 135 ? 7.517 -2.606 0.277 1.00 97.88 135 VAL A CA 1
ATOM 1130 C C . VAL A 1 135 ? 8.484 -3.391 -0.610 1.00 97.88 135 VAL A C 1
ATOM 1132 O O . VAL A 1 135 ? 9.183 -4.270 -0.110 1.00 97.88 135 VAL A O 1
ATOM 1135 N N . CYS A 1 136 ? 8.606 -3.050 -1.899 1.00 97.19 136 CYS A N 1
ATOM 1136 C CA . CYS A 1 136 ? 9.607 -3.671 -2.771 1.00 97.19 136 CYS A CA 1
ATOM 1137 C C . CYS A 1 136 ? 11.035 -3.505 -2.239 1.00 97.19 136 CYS A C 1
ATOM 1139 O O . CYS A 1 136 ? 11.801 -4.464 -2.264 1.00 97.19 136 CYS A O 1
ATOM 1141 N N . LYS A 1 137 ? 11.419 -2.305 -1.785 1.00 97.00 137 LYS A N 1
ATOM 1142 C CA . LYS A 1 137 ? 12.762 -2.052 -1.237 1.00 97.00 137 LYS A CA 1
ATOM 1143 C C . LYS A 1 137 ? 13.016 -2.874 0.016 1.00 97.00 137 LYS A C 1
ATOM 1145 O O . LYS A 1 137 ? 14.036 -3.550 0.077 1.00 97.00 137 LYS A O 1
ATOM 1150 N N . LEU A 1 138 ? 12.071 -2.847 0.955 1.00 97.94 138 LEU A N 1
ATOM 1151 C CA . LEU A 1 138 ? 12.155 -3.618 2.189 1.00 97.94 138 LEU A CA 1
ATOM 1152 C C . LEU A 1 138 ? 12.369 -5.102 1.880 1.00 97.94 138 LEU A C 1
ATOM 1154 O O . LEU A 1 138 ? 13.350 -5.691 2.319 1.00 97.94 138 LEU A O 1
ATOM 1158 N N . LEU A 1 139 ? 11.507 -5.691 1.050 1.00 98.00 139 LEU A N 1
ATOM 1159 C CA . LEU A 1 139 ? 11.590 -7.113 0.726 1.00 98.00 139 LEU A CA 1
ATOM 1160 C C . LEU A 1 139 ? 12.840 -7.487 -0.065 1.00 98.00 139 LEU A C 1
ATOM 1162 O O . LEU A 1 139 ? 13.338 -8.590 0.093 1.00 98.00 139 LEU A O 1
ATOM 1166 N N . ARG A 1 140 ? 13.382 -6.595 -0.894 1.00 96.69 140 ARG A N 1
ATOM 1167 C CA . ARG A 1 140 ? 14.651 -6.866 -1.583 1.00 96.69 140 ARG A CA 1
ATOM 1168 C C . ARG A 1 140 ? 15.820 -7.002 -0.626 1.00 96.69 140 ARG A C 1
ATOM 1170 O O . ARG A 1 140 ? 16.678 -7.842 -0.869 1.00 96.69 140 ARG A O 1
ATOM 1177 N N . VAL A 1 141 ? 15.846 -6.174 0.418 1.00 96.94 141 VAL A N 1
ATOM 1178 C CA . VAL A 1 141 ? 16.867 -6.251 1.465 1.00 96.94 141 VAL A CA 1
ATOM 1179 C C . VAL A 1 141 ? 16.653 -7.509 2.296 1.00 96.94 141 VAL A C 1
ATOM 1181 O O . VAL A 1 141 ? 17.579 -8.298 2.430 1.00 96.94 141 VAL A O 1
ATOM 1184 N N . LEU A 1 142 ? 15.420 -7.751 2.760 1.00 96.56 142 LEU A N 1
ATOM 1185 C CA . LEU A 1 142 ? 15.106 -8.936 3.558 1.00 96.56 142 LEU A CA 1
ATOM 1186 C C . LEU A 1 142 ? 15.427 -10.229 2.801 1.00 96.56 142 LEU A C 1
ATOM 1188 O O . LEU A 1 142 ? 16.101 -11.090 3.338 1.00 96.56 142 LEU A O 1
ATOM 1192 N N . LEU A 1 143 ? 15.008 -10.359 1.544 1.00 96.50 143 LEU A N 1
ATOM 1193 C CA . LEU A 1 143 ? 15.165 -11.587 0.754 1.00 96.50 143 LEU A CA 1
ATOM 1194 C C . LEU A 1 143 ? 16.521 -11.690 0.040 1.00 96.50 143 LEU A C 1
ATOM 1196 O O . LEU A 1 143 ? 16.738 -12.640 -0.708 1.00 96.50 143 LEU A O 1
ATOM 1200 N N . ASN A 1 144 ? 17.384 -10.677 0.178 1.00 95.62 144 ASN A N 1
ATOM 1201 C CA . ASN A 1 144 ? 18.636 -10.530 -0.568 1.00 95.62 144 ASN A CA 1
ATOM 1202 C C . ASN A 1 144 ? 18.484 -10.802 -2.085 1.00 95.62 144 ASN A C 1
ATOM 1204 O O . ASN A 1 144 ? 19.332 -11.415 -2.734 1.00 95.62 144 ASN A O 1
ATOM 1208 N N . SER A 1 145 ? 17.352 -10.382 -2.664 1.00 95.00 145 SER A N 1
ATOM 1209 C CA . SER A 1 145 ? 16.971 -10.711 -4.041 1.00 95.00 145 SER A CA 1
ATOM 1210 C C . SER A 1 145 ? 16.256 -9.550 -4.718 1.00 95.00 145 SER A C 1
ATOM 1212 O O . SER A 1 145 ? 15.224 -9.062 -4.260 1.00 95.00 145 SER A O 1
ATOM 1214 N N . SER A 1 146 ? 16.788 -9.112 -5.861 1.00 90.88 146 SER A N 1
ATOM 1215 C CA . SER A 1 146 ? 16.284 -7.943 -6.597 1.00 90.88 146 SER A CA 1
ATOM 1216 C C . SER A 1 146 ? 14.980 -8.197 -7.373 1.00 90.88 146 SER A C 1
ATOM 1218 O O . SER A 1 146 ? 14.230 -7.248 -7.642 1.00 90.88 146 SER A O 1
ATOM 1220 N N . SER A 1 147 ? 14.694 -9.457 -7.708 1.00 92.38 147 SER A N 1
ATOM 1221 C CA . SER A 1 147 ? 13.580 -9.895 -8.564 1.00 92.38 147 SER A CA 1
ATOM 1222 C C . SER A 1 147 ? 12.579 -10.814 -7.855 1.00 92.38 147 SER A C 1
ATOM 1224 O O . SER A 1 147 ? 11.651 -11.312 -8.494 1.00 92.38 147 SER A O 1
ATOM 1226 N N . ALA A 1 148 ? 12.727 -11.022 -6.542 1.00 96.56 148 ALA A N 1
ATOM 1227 C CA . ALA A 1 148 ? 11.833 -11.890 -5.782 1.00 96.56 148 ALA A CA 1
ATOM 1228 C C . ALA A 1 148 ? 10.370 -11.430 -5.839 1.00 96.56 148 ALA A C 1
ATOM 1230 O O . ALA A 1 148 ? 9.480 -12.260 -5.980 1.00 96.56 148 ALA A O 1
ATOM 1231 N N . VAL A 1 149 ? 10.106 -10.122 -5.769 1.00 97.94 149 VAL A N 1
ATOM 1232 C CA . VAL A 1 149 ? 8.738 -9.584 -5.729 1.00 97.94 149 VAL A CA 1
ATOM 1233 C C . VAL A 1 149 ? 8.128 -9.514 -7.129 1.00 97.94 149 VAL A C 1
ATOM 1235 O O . VAL A 1 149 ? 8.647 -8.832 -8.011 1.00 97.94 149 VAL A O 1
ATOM 1238 N N . GLN A 1 150 ? 6.987 -10.178 -7.309 1.00 97.81 150 GLN A N 1
ATOM 1239 C CA . GLN A 1 150 ? 6.225 -10.215 -8.557 1.00 97.81 150 GLN A CA 1
ATOM 1240 C C . GLN A 1 150 ? 5.005 -9.286 -8.525 1.00 97.81 150 GLN A C 1
ATOM 1242 O O . GLN A 1 150 ? 4.654 -8.693 -9.545 1.00 97.81 150 GLN A O 1
ATOM 1247 N N . HIS A 1 151 ? 4.347 -9.133 -7.378 1.00 98.06 151 HIS A N 1
ATOM 1248 C CA . HIS A 1 151 ? 3.156 -8.293 -7.253 1.00 98.06 151 HIS A CA 1
ATOM 1249 C C . HIS A 1 151 ? 2.940 -7.846 -5.811 1.00 98.06 151 HIS A C 1
ATOM 1251 O O . HIS A 1 151 ? 3.307 -8.562 -4.883 1.00 98.06 151 HIS A O 1
ATOM 1257 N N . ILE A 1 152 ? 2.338 -6.670 -5.636 1.00 97.94 152 ILE A N 1
ATOM 1258 C CA . ILE A 1 152 ? 1.938 -6.129 -4.338 1.00 97.94 152 ILE A CA 1
ATOM 1259 C C . ILE A 1 152 ? 0.514 -5.598 -4.478 1.00 97.94 152 ILE A C 1
ATOM 1261 O O . ILE A 1 152 ? 0.240 -4.798 -5.369 1.00 97.94 152 ILE A O 1
ATOM 1265 N N . VAL A 1 153 ? -0.366 -6.015 -3.572 1.00 97.12 153 VAL A N 1
ATOM 1266 C CA . VAL A 1 153 ? -1.736 -5.510 -3.450 1.00 97.12 153 VAL A CA 1
ATOM 1267 C C . VAL A 1 153 ? -1.955 -5.019 -2.033 1.00 97.12 153 VAL A C 1
ATOM 1269 O O . VAL A 1 153 ? -1.612 -5.704 -1.071 1.00 97.12 153 VAL A O 1
ATOM 1272 N N . PHE A 1 154 ? -2.582 -3.856 -1.896 1.00 96.62 154 PHE A N 1
ATOM 1273 C CA . PHE A 1 154 ? -3.091 -3.381 -0.615 1.00 96.62 154 PHE A CA 1
ATOM 1274 C C . PHE A 1 154 ? -4.575 -3.752 -0.515 1.00 96.62 154 PHE A C 1
ATOM 1276 O O . PHE A 1 154 ? -5.360 -3.286 -1.342 1.00 96.62 154 PHE A O 1
ATOM 1283 N N . PRO A 1 155 ? -4.984 -4.612 0.436 1.00 95.44 155 PRO A N 1
ATOM 1284 C CA . PRO A 1 155 ? -6.398 -4.912 0.631 1.00 95.44 155 PRO A CA 1
ATOM 1285 C C . PRO A 1 155 ? -7.190 -3.640 0.993 1.00 95.44 155 PRO A C 1
ATOM 1287 O O . PRO A 1 155 ? -6.676 -2.802 1.745 1.00 95.44 155 PRO A O 1
ATOM 1290 N N . PRO A 1 156 ? -8.427 -3.475 0.488 1.00 92.75 156 PRO A N 1
ATOM 1291 C CA . PRO A 1 156 ? -9.264 -2.329 0.822 1.00 92.75 156 PRO A CA 1
ATOM 1292 C C . PRO A 1 156 ? -9.660 -2.368 2.299 1.00 92.75 156 PRO A C 1
ATOM 1294 O O . PRO A 1 156 ? -9.931 -3.427 2.867 1.00 92.75 156 PRO A O 1
ATOM 1297 N N . HIS A 1 157 ? -9.727 -1.203 2.932 1.00 89.06 157 HIS A N 1
ATOM 1298 C CA . HIS A 1 157 ? -10.246 -1.088 4.287 1.00 89.06 157 HIS A CA 1
ATOM 1299 C C . HIS A 1 157 ? -11.758 -0.892 4.259 1.00 89.06 157 HIS A C 1
ATOM 1301 O O . HIS A 1 157 ? -12.291 -0.246 3.364 1.00 89.06 157 HIS A O 1
ATOM 1307 N N . TYR A 1 158 ? -12.457 -1.328 5.305 1.00 85.31 158 TYR A N 1
ATOM 1308 C CA . TYR A 1 158 ? -13.912 -1.152 5.408 1.00 85.31 158 TYR A CA 1
ATOM 1309 C C . TYR A 1 158 ? -14.375 0.320 5.447 1.00 85.31 158 TYR A C 1
ATOM 1311 O O . TYR A 1 158 ? -15.562 0.589 5.296 1.00 85.31 158 TYR A O 1
ATOM 1319 N N . GLN A 1 159 ? -13.453 1.257 5.699 1.00 86.25 159 GLN A N 1
ATOM 1320 C CA . GLN A 1 159 ? -13.714 2.706 5.683 1.00 86.25 159 GLN A CA 1
ATOM 1321 C C . GLN A 1 159 ? -13.398 3.356 4.332 1.00 86.25 159 GLN A C 1
ATOM 1323 O O . GLN A 1 159 ? -13.674 4.540 4.161 1.00 86.25 159 GLN A O 1
ATOM 1328 N N . ASP A 1 160 ? -12.773 2.626 3.407 1.00 88.19 160 ASP A N 1
ATOM 1329 C CA . ASP A 1 160 ? -12.473 3.165 2.086 1.00 88.19 160 ASP A CA 1
ATOM 1330 C C . ASP A 1 160 ? -13.763 3.247 1.268 1.00 88.19 160 ASP A C 1
ATOM 1332 O O . ASP A 1 160 ? -14.650 2.395 1.379 1.00 88.19 160 ASP A O 1
ATOM 1336 N N . THR A 1 161 ? -13.891 4.296 0.453 1.00 91.88 161 THR A N 1
ATOM 1337 C CA . THR A 1 161 ? -15.005 4.376 -0.491 1.00 91.88 161 THR A CA 1
ATOM 1338 C C . THR A 1 161 ? -14.856 3.269 -1.542 1.00 91.88 161 THR A C 1
ATOM 1340 O O . THR A 1 161 ? -13.731 2.865 -1.837 1.00 91.88 161 THR A O 1
ATOM 1343 N N . PRO A 1 162 ? -15.956 2.772 -2.138 1.00 89.56 162 PRO A N 1
ATOM 1344 C CA . PRO A 1 162 ? -15.890 1.692 -3.128 1.00 89.56 162 PRO A CA 1
ATOM 1345 C C . PRO A 1 162 ? -14.944 1.969 -4.308 1.00 89.56 162 PRO A C 1
ATOM 1347 O O . PRO A 1 162 ? -14.381 1.035 -4.868 1.00 89.56 162 PRO A O 1
ATOM 1350 N N . ASP A 1 163 ? -14.747 3.247 -4.645 1.00 89.75 163 ASP A N 1
ATOM 1351 C CA . ASP A 1 163 ? -13.890 3.702 -5.744 1.00 89.75 163 ASP A CA 1
ATOM 1352 C C . ASP A 1 163 ? -12.503 4.191 -5.285 1.00 89.75 163 ASP A C 1
ATOM 1354 O O . ASP A 1 163 ? -11.691 4.623 -6.107 1.00 89.75 163 ASP A O 1
ATOM 1358 N N . ALA A 1 164 ? -12.211 4.171 -3.979 1.00 89.50 164 ALA A N 1
ATOM 1359 C CA . ALA A 1 164 ? -10.907 4.585 -3.480 1.00 89.50 164 ALA A CA 1
ATOM 1360 C C . ALA A 1 164 ? -9.829 3.582 -3.896 1.00 89.50 164 ALA A C 1
ATOM 1362 O O . ALA A 1 164 ? -9.966 2.372 -3.716 1.00 89.50 164 ALA A O 1
ATOM 1363 N N . VAL A 1 165 ? -8.706 4.105 -4.389 1.00 89.38 165 VAL A N 1
ATOM 1364 C CA . VAL A 1 165 ? -7.503 3.301 -4.614 1.00 89.38 165 VAL A CA 1
ATOM 1365 C C . VAL A 1 165 ? -6.966 2.854 -3.249 1.00 89.38 165 VAL A C 1
ATOM 1367 O O . VAL A 1 165 ? -6.640 3.718 -2.424 1.00 89.38 165 VAL A O 1
ATOM 1370 N N . PRO A 1 166 ? -6.854 1.539 -2.986 1.00 92.69 166 PRO A N 1
ATOM 1371 C CA . PRO A 1 166 ? -6.348 1.054 -1.711 1.00 92.69 166 PRO A CA 1
ATOM 1372 C C . PRO A 1 166 ? -4.928 1.558 -1.448 1.00 92.69 166 PRO A C 1
ATOM 1374 O O . PRO A 1 166 ? -4.047 1.457 -2.304 1.00 92.69 166 PRO A O 1
ATOM 1377 N N . ARG A 1 167 ? -4.692 2.085 -0.243 1.00 92.94 167 ARG A N 1
ATOM 1378 C CA . ARG A 1 167 ? -3.366 2.531 0.211 1.00 92.94 167 ARG A CA 1
ATOM 1379 C C . ARG A 1 167 ? -2.797 1.570 1.241 1.00 92.94 167 ARG A C 1
ATOM 1381 O O . ARG A 1 167 ? -3.536 0.916 1.974 1.00 92.94 167 ARG A O 1
ATOM 1388 N N . CYS A 1 168 ? -1.474 1.541 1.356 1.00 95.31 168 CYS A N 1
ATOM 1389 C CA . CYS A 1 168 ? -0.793 0.720 2.348 1.00 95.31 168 CYS A CA 1
ATOM 1390 C C . CYS A 1 168 ? -1.066 1.224 3.776 1.00 95.31 168 CYS A C 1
ATOM 1392 O O . CYS A 1 168 ? -0.450 2.181 4.248 1.00 95.31 168 CYS A O 1
ATOM 1394 N N . LYS A 1 169 ? -1.943 0.532 4.510 1.00 95.06 169 LYS A N 1
ATOM 1395 C CA . LYS A 1 169 ? -2.264 0.828 5.922 1.00 95.06 169 LYS A CA 1
ATOM 1396 C C . LYS A 1 169 ? -1.387 0.063 6.917 1.00 95.06 169 LYS A C 1
ATOM 1398 O O . LYS A 1 169 ? -1.712 -0.029 8.094 1.00 95.06 169 LYS A O 1
ATOM 1403 N N . GLY A 1 170 ? -0.245 -0.445 6.451 1.00 96.88 170 GLY A N 1
ATOM 1404 C CA . GLY A 1 170 ? 0.676 -1.264 7.242 1.00 96.88 170 GLY A CA 1
ATOM 1405 C C . GLY A 1 170 ? 0.553 -2.765 6.980 1.00 96.88 170 GLY A C 1
ATOM 1406 O O . GLY A 1 170 ? 1.242 -3.532 7.641 1.00 96.88 170 GLY A O 1
ATOM 1407 N N . PHE A 1 171 ? -0.270 -3.173 6.016 1.00 97.31 171 PHE A N 1
ATOM 1408 C CA . PHE A 1 171 ? -0.389 -4.553 5.556 1.00 97.31 171 PHE A CA 1
ATOM 1409 C C . PHE A 1 171 ? -0.508 -4.614 4.031 1.00 97.31 171 PHE A C 1
ATOM 1411 O O . PHE A 1 171 ? -0.934 -3.645 3.395 1.00 97.31 171 PHE A O 1
ATOM 1418 N N . ALA A 1 172 ? -0.115 -5.745 3.451 1.00 98.00 172 ALA A N 1
ATOM 1419 C CA . ALA A 1 172 ? -0.176 -5.997 2.015 1.00 98.00 172 ALA A CA 1
ATOM 1420 C C . ALA A 1 172 ? -0.236 -7.503 1.722 1.00 98.00 172 ALA A C 1
ATOM 1422 O O . ALA A 1 172 ? 0.167 -8.321 2.543 1.00 98.00 172 ALA A O 1
ATOM 1423 N N . LEU A 1 173 ? -0.695 -7.861 0.527 1.00 98.50 173 LEU A N 1
ATOM 1424 C CA . LEU A 1 173 ? -0.472 -9.173 -0.074 1.00 98.50 173 LEU A CA 1
ATOM 1425 C C . LEU A 1 173 ? 0.663 -9.041 -1.084 1.00 98.50 173 LEU A C 1
ATOM 1427 O O . LEU A 1 173 ? 0.616 -8.176 -1.960 1.00 98.50 173 LEU A O 1
ATOM 1431 N N . VAL A 1 174 ? 1.677 -9.889 -0.960 1.00 98.56 174 VAL A N 1
ATOM 1432 C CA . VAL A 1 174 ? 2.864 -9.861 -1.812 1.00 98.56 174 VAL A CA 1
ATOM 1433 C C . VAL A 1 174 ? 3.041 -11.209 -2.481 1.00 98.56 174 VAL A C 1
ATOM 1435 O O . VAL A 1 174 ? 3.212 -12.218 -1.805 1.00 98.56 174 VAL A O 1
ATOM 1438 N N . THR A 1 175 ? 3.042 -11.222 -3.810 1.00 98.69 175 THR A N 1
ATOM 1439 C CA . THR A 1 175 ? 3.354 -12.414 -4.602 1.00 98.69 175 THR A CA 1
ATOM 1440 C C . THR A 1 175 ? 4.846 -12.450 -4.904 1.00 98.69 175 THR A C 1
ATOM 1442 O O . THR A 1 175 ? 5.394 -11.479 -5.434 1.00 98.69 175 THR A O 1
ATOM 1445 N N . LEU A 1 176 ? 5.496 -13.567 -4.588 1.00 98.56 176 LEU A N 1
ATOM 1446 C CA . LEU A 1 176 ? 6.919 -13.804 -4.818 1.00 98.56 176 LEU A CA 1
ATOM 1447 C C . LEU A 1 176 ? 7.148 -14.723 -6.033 1.00 98.56 176 LEU A C 1
ATOM 1449 O O . LEU A 1 176 ? 6.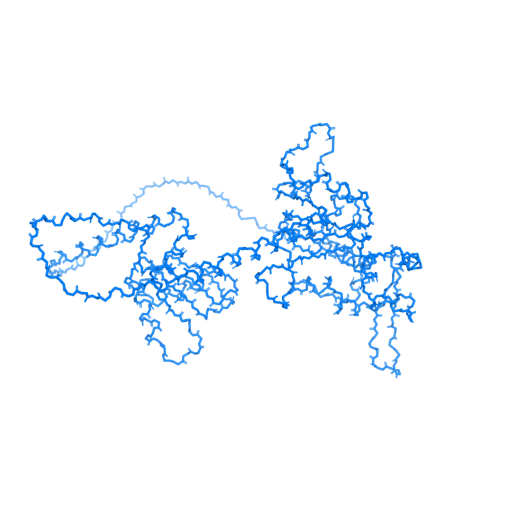224 -15.351 -6.547 1.00 98.56 176 LEU A O 1
ATOM 1453 N N . ASN A 1 177 ? 8.379 -14.765 -6.540 1.00 97.31 177 ASN A N 1
ATOM 1454 C CA . ASN A 1 177 ? 8.739 -15.559 -7.719 1.00 97.31 177 ASN A CA 1
ATOM 1455 C C . ASN A 1 177 ? 8.810 -17.063 -7.408 1.00 97.31 177 ASN A C 1
ATOM 1457 O O . ASN A 1 177 ? 8.287 -17.901 -8.145 1.00 97.31 177 ASN A O 1
ATOM 1461 N N . GLU A 1 178 ? 9.451 -17.399 -6.291 1.00 97.25 178 GLU A N 1
ATOM 1462 C CA . GLU A 1 178 ? 9.834 -18.763 -5.934 1.00 97.25 178 GLU A CA 1
ATOM 1463 C C . GLU A 1 178 ? 9.199 -19.181 -4.602 1.00 97.25 178 GLU A C 1
ATOM 1465 O O . GLU A 1 178 ? 9.116 -18.363 -3.683 1.00 97.25 178 GLU A O 1
ATOM 1470 N N . PRO A 1 179 ? 8.751 -20.444 -4.481 1.00 97.56 179 PRO A N 1
ATOM 1471 C CA . PRO A 1 179 ? 8.148 -20.949 -3.250 1.00 97.56 179 PRO A CA 1
ATOM 1472 C C . PRO A 1 179 ? 9.166 -21.044 -2.105 1.00 97.56 179 PRO A C 1
ATOM 1474 O O . PRO A 1 179 ? 8.805 -20.814 -0.957 1.00 97.56 179 PRO A O 1
ATOM 1477 N N . ASP A 1 180 ? 10.442 -21.292 -2.402 1.00 98.00 180 ASP A N 1
ATOM 1478 C CA . ASP A 1 180 ? 11.483 -21.382 -1.372 1.00 98.00 180 ASP A CA 1
ATOM 1479 C C . ASP A 1 180 ? 11.698 -20.028 -0.680 1.00 98.00 180 ASP A C 1
ATOM 1481 O O . ASP A 1 180 ? 11.819 -19.954 0.540 1.00 98.00 180 ASP A O 1
ATOM 1485 N N . VAL A 1 181 ? 11.622 -18.935 -1.446 1.00 97.69 181 VAL A N 1
ATOM 1486 C CA . VAL A 1 181 ? 11.695 -17.558 -0.931 1.00 97.69 181 VAL A CA 1
ATOM 1487 C C . VAL A 1 181 ? 10.480 -17.223 -0.054 1.00 97.69 181 VAL A C 1
ATOM 1489 O O . VAL A 1 181 ? 10.592 -16.467 0.909 1.00 97.69 181 VAL A O 1
ATOM 1492 N N . VAL A 1 182 ? 9.312 -17.804 -0.354 1.00 98.12 182 VAL A N 1
ATOM 1493 C CA . VAL A 1 182 ? 8.118 -17.702 0.501 1.00 98.12 182 VAL A CA 1
ATOM 1494 C C . VAL A 1 182 ? 8.355 -18.419 1.825 1.00 98.12 182 VAL A C 1
ATOM 1496 O O . VAL A 1 182 ? 8.092 -17.845 2.879 1.00 98.12 182 VAL A O 1
ATOM 1499 N N . SER A 1 183 ? 8.867 -19.652 1.785 1.00 97.75 183 SER A N 1
ATOM 1500 C CA . SER A 1 183 ? 9.174 -20.427 2.990 1.00 97.75 183 SER A CA 1
ATOM 1501 C C . SER A 1 183 ? 10.237 -19.759 3.867 1.00 97.75 183 SER A C 1
ATOM 1503 O O . SER A 1 183 ? 10.066 -19.734 5.085 1.00 97.75 183 SER A O 1
ATOM 1505 N N . ASP A 1 184 ? 11.279 -19.172 3.271 1.00 97.06 184 ASP A N 1
ATOM 1506 C CA . ASP A 1 184 ? 12.291 -18.388 3.992 1.00 97.06 184 ASP A CA 1
ATOM 1507 C C . ASP A 1 184 ? 11.680 -17.159 4.680 1.00 97.06 184 ASP A C 1
ATOM 1509 O O . ASP A 1 184 ? 11.863 -16.942 5.877 1.00 97.06 184 ASP A O 1
ATOM 1513 N N . LEU A 1 185 ? 10.866 -16.381 3.960 1.00 97.44 185 LEU A N 1
ATOM 1514 C CA . LEU A 1 185 ? 10.235 -15.193 4.534 1.00 97.44 185 LEU A CA 1
ATOM 1515 C C . LEU A 1 185 ? 9.306 -15.539 5.710 1.00 97.44 185 LEU A C 1
ATOM 1517 O O . LEU A 1 185 ? 9.321 -14.854 6.735 1.00 97.44 185 LEU A O 1
ATOM 1521 N N . LEU A 1 186 ? 8.518 -16.610 5.561 1.00 97.19 186 LEU A N 1
ATOM 1522 C CA . LEU A 1 186 ? 7.589 -17.100 6.581 1.00 97.19 186 LEU A CA 1
ATOM 1523 C C . LEU A 1 186 ? 8.306 -17.617 7.831 1.00 97.19 186 LEU A C 1
ATOM 1525 O O . LEU A 1 186 ? 7.814 -17.410 8.941 1.00 97.19 186 LEU A O 1
ATOM 1529 N N . SER A 1 187 ? 9.451 -18.285 7.668 1.00 95.81 187 SER A N 1
ATOM 1530 C CA . SER A 1 187 ? 10.229 -18.809 8.794 1.00 95.81 187 SER A CA 1
ATOM 1531 C C . SER A 1 187 ? 10.945 -17.694 9.560 1.00 95.81 187 SER A C 1
ATOM 1533 O O . SER A 1 187 ? 11.013 -17.743 10.788 1.00 95.81 187 SER A O 1
ATOM 1535 N N . ARG A 1 188 ? 11.417 -16.657 8.856 1.00 94.94 188 ARG A N 1
ATOM 1536 C CA . ARG A 1 188 ? 12.110 -15.505 9.452 1.00 94.94 188 ARG A CA 1
ATOM 1537 C C . ARG A 1 188 ? 11.182 -14.542 10.185 1.00 94.94 188 ARG A C 1
ATOM 1539 O O . ARG A 1 188 ? 11.603 -13.929 11.166 1.00 94.94 188 ARG A O 1
ATOM 1546 N N . PHE A 1 189 ? 9.939 -14.404 9.720 1.00 96.38 189 PHE A N 1
ATOM 1547 C CA . PHE A 1 189 ? 8.948 -13.479 10.278 1.00 96.38 189 PHE A CA 1
ATOM 1548 C C . PHE A 1 189 ? 7.586 -14.160 10.494 1.00 96.38 189 PHE A C 1
ATOM 1550 O O . PHE A 1 189 ? 6.602 -13.779 9.846 1.00 96.38 189 PHE A O 1
ATOM 1557 N N . PRO A 1 190 ? 7.490 -15.154 11.393 1.00 96.81 190 PRO A N 1
ATOM 1558 C CA . PRO A 1 190 ? 6.253 -15.891 11.640 1.00 96.81 190 PRO A CA 1
ATOM 1559 C C . PRO A 1 190 ? 5.138 -14.992 12.195 1.00 96.81 190 PRO A C 1
ATOM 1561 O O . PRO A 1 190 ? 5.397 -13.962 12.820 1.00 96.81 190 PRO A O 1
ATOM 1564 N N . TYR A 1 191 ? 3.881 -15.394 11.980 1.00 96.06 191 TYR A N 1
ATOM 1565 C CA . TYR A 1 191 ? 2.703 -14.640 12.426 1.00 96.06 191 TYR A CA 1
ATOM 1566 C C . TYR A 1 191 ? 2.468 -14.707 13.942 1.00 96.06 191 TYR A C 1
ATOM 1568 O O . TYR A 1 191 ? 2.250 -13.677 14.576 1.00 96.06 191 TYR A O 1
ATOM 1576 N N . ASP A 1 192 ? 2.533 -15.914 14.514 1.00 93.00 192 ASP A N 1
ATOM 1577 C CA . ASP A 1 192 ? 2.234 -16.184 15.931 1.00 93.00 192 ASP A CA 1
ATOM 1578 C C . ASP A 1 192 ? 3.469 -16.063 16.846 1.00 93.00 192 ASP A C 1
ATOM 1580 O O . ASP A 1 192 ? 3.388 -16.290 18.054 1.00 93.00 192 ASP A O 1
ATOM 1584 N N . GLY A 1 193 ? 4.633 -15.742 16.276 1.00 81.81 193 GLY A N 1
ATOM 1585 C CA . GLY A 1 193 ? 5.896 -15.646 16.998 1.00 81.81 193 GLY A CA 1
ATOM 1586 C C . GLY A 1 193 ? 6.128 -14.267 17.605 1.00 81.81 193 GLY A C 1
ATOM 1587 O O . GLY A 1 193 ? 5.768 -13.238 17.030 1.00 81.81 193 GLY A O 1
ATOM 1588 N N . ASP A 1 194 ? 6.796 -14.238 18.759 1.00 78.62 194 ASP A N 1
ATOM 1589 C CA . ASP A 1 194 ? 7.370 -13.002 19.278 1.00 78.62 194 ASP A CA 1
ATOM 1590 C C . ASP A 1 194 ? 8.622 -12.637 18.465 1.00 78.62 194 ASP A C 1
ATOM 1592 O O . ASP A 1 194 ? 9.753 -12.976 18.822 1.00 78.62 194 ASP A O 1
ATOM 1596 N N . ASN A 1 195 ? 8.408 -11.944 17.344 1.00 75.88 195 ASN A N 1
ATOM 1597 C CA . ASN A 1 195 ? 9.477 -11.465 16.462 1.00 75.88 195 ASN A CA 1
ATOM 1598 C C . ASN A 1 195 ? 10.350 -10.377 17.116 1.00 75.88 195 ASN A C 1
ATOM 1600 O O . ASN A 1 195 ? 11.293 -9.895 16.486 1.00 75.88 195 ASN A O 1
ATOM 1604 N N . THR A 1 196 ? 10.056 -9.976 18.362 1.00 73.25 196 THR A N 1
ATOM 1605 C CA . THR A 1 196 ? 10.903 -9.048 19.122 1.00 73.25 196 THR A CA 1
ATOM 1606 C C . THR A 1 196 ? 12.109 -9.729 19.752 1.00 73.25 196 THR A C 1
ATOM 1608 O O . THR A 1 196 ? 13.029 -9.034 20.191 1.00 73.25 196 THR A O 1
ATOM 1611 N N . ARG A 1 197 ? 12.146 -11.070 19.784 1.00 72.00 197 ARG A N 1
ATOM 1612 C CA . ARG A 1 197 ? 13.305 -11.776 20.314 1.00 72.00 197 ARG A CA 1
ATOM 1613 C C . ARG A 1 197 ? 14.512 -11.490 19.410 1.00 72.00 197 ARG A C 1
ATOM 1615 O O . ARG A 1 197 ? 14.434 -11.765 18.209 1.00 72.00 197 ARG A O 1
ATOM 1622 N N . PRO A 1 198 ? 15.603 -10.920 19.952 1.00 71.88 198 PRO A N 1
ATOM 1623 C CA . PRO A 1 198 ? 16.811 -10.714 19.171 1.00 71.88 198 PRO A CA 1
ATOM 1624 C C . PRO A 1 198 ? 17.304 -12.068 18.641 1.00 71.88 198 PRO A C 1
ATOM 1626 O O . PRO A 1 198 ? 17.104 -13.081 19.329 1.00 71.88 198 PRO A O 1
ATOM 1629 N N . PRO A 1 199 ? 17.895 -12.104 17.432 1.00 74.00 199 PRO A N 1
ATOM 1630 C CA . PRO A 1 199 ? 18.559 -13.305 16.944 1.00 74.00 199 PRO A CA 1
ATOM 1631 C C . PRO A 1 199 ? 19.528 -13.812 18.019 1.00 74.00 199 PRO A C 1
ATOM 1633 O O . PRO A 1 199 ? 20.143 -13.023 18.737 1.00 74.00 199 PRO A O 1
ATOM 1636 N N . THR A 1 200 ? 19.560 -15.127 18.217 1.00 77.25 200 THR A N 1
ATOM 1637 C CA . THR A 1 200 ? 20.503 -15.760 19.144 1.00 77.25 200 THR A CA 1
ATOM 1638 C C . THR A 1 200 ? 21.928 -15.479 18.674 1.00 77.25 200 THR A C 1
ATOM 1640 O O . THR A 1 200 ? 22.160 -15.504 17.472 1.00 77.25 200 THR A O 1
ATOM 1643 N N . ASP A 1 201 ? 22.859 -15.250 19.607 1.00 73.56 201 ASP A N 1
ATOM 1644 C CA . ASP A 1 201 ? 24.262 -14.838 19.367 1.00 73.56 201 ASP A CA 1
ATOM 1645 C C . ASP A 1 201 ? 25.097 -15.787 18.466 1.00 73.56 201 ASP A C 1
ATOM 1647 O O . ASP A 1 201 ? 26.292 -15.569 18.294 1.00 73.56 201 ASP A O 1
ATOM 1651 N N . ASP A 1 202 ? 24.500 -16.844 17.911 1.00 78.69 202 ASP A N 1
ATOM 1652 C CA . ASP A 1 202 ? 25.153 -17.824 17.040 1.00 78.69 202 ASP A CA 1
ATOM 1653 C C . ASP A 1 202 ? 25.142 -17.421 15.544 1.00 78.69 202 ASP A C 1
ATOM 1655 O O . ASP A 1 202 ? 25.817 -18.070 14.744 1.00 78.69 202 ASP A O 1
ATOM 1659 N N . ASP A 1 203 ? 24.415 -16.363 15.155 1.00 77.94 203 ASP A N 1
ATOM 1660 C CA . ASP A 1 203 ? 24.444 -15.806 13.793 1.00 77.94 203 ASP A CA 1
ATOM 1661 C C . ASP A 1 203 ? 25.412 -14.604 13.731 1.00 77.94 203 ASP A C 1
ATOM 1663 O O . ASP A 1 203 ? 25.077 -13.497 14.147 1.00 77.94 203 ASP A O 1
ATOM 1667 N N . ASP A 1 204 ? 26.622 -14.815 13.196 1.00 79.19 204 ASP A N 1
ATOM 1668 C CA . ASP A 1 204 ? 27.715 -13.819 13.118 1.00 79.19 204 ASP A CA 1
ATOM 1669 C C . ASP A 1 204 ? 27.433 -12.602 12.195 1.00 79.19 204 ASP A C 1
ATOM 1671 O O . ASP A 1 204 ? 28.280 -11.712 12.059 1.00 79.19 204 ASP A O 1
ATOM 1675 N N . GLU A 1 205 ? 26.279 -12.539 11.522 1.00 87.19 205 GLU A N 1
ATOM 1676 C CA . GLU A 1 205 ? 25.937 -11.437 10.615 1.00 87.19 205 GLU A CA 1
ATOM 1677 C C . GLU A 1 205 ? 25.045 -10.395 11.300 1.00 87.19 205 GLU A C 1
ATOM 1679 O O . GLU A 1 205 ? 23.881 -10.643 11.618 1.00 87.19 205 GLU A O 1
ATOM 1684 N N . ASP A 1 206 ? 25.586 -9.184 11.473 1.00 89.88 206 ASP A N 1
ATOM 1685 C CA . ASP A 1 206 ? 24.814 -8.033 11.938 1.00 89.88 206 ASP A CA 1
ATOM 1686 C C . ASP A 1 206 ? 23.606 -7.797 11.004 1.00 89.88 206 ASP A C 1
ATOM 1688 O O . ASP A 1 206 ? 23.789 -7.607 9.793 1.00 89.88 206 ASP A O 1
ATOM 1692 N N . PRO A 1 207 ? 22.365 -7.760 11.530 1.00 91.81 207 PRO A N 1
ATOM 1693 C CA . PRO A 1 207 ? 21.181 -7.569 10.705 1.00 91.81 207 PRO A CA 1
ATOM 1694 C C . PRO A 1 207 ? 21.220 -6.206 10.013 1.00 91.81 207 PRO A C 1
ATOM 1696 O O . PRO A 1 207 ? 21.665 -5.202 10.578 1.00 91.81 207 PRO A O 1
ATOM 1699 N N . SER A 1 208 ? 20.674 -6.141 8.796 1.00 95.12 208 SER A N 1
ATOM 1700 C CA . SER A 1 208 ? 20.553 -4.869 8.082 1.00 95.12 208 SER A CA 1
ATOM 1701 C C . SER A 1 208 ? 19.715 -3.858 8.886 1.00 95.12 208 SER A C 1
ATOM 1703 O O . SER A 1 208 ? 18.901 -4.217 9.749 1.00 95.12 208 SER A O 1
ATOM 1705 N N . VAL A 1 209 ? 19.882 -2.565 8.589 1.00 96.00 209 VAL A N 1
ATOM 1706 C CA . VAL A 1 209 ? 19.091 -1.500 9.231 1.00 96.00 209 VAL A CA 1
ATOM 1707 C C . VAL A 1 209 ? 17.597 -1.719 8.975 1.00 96.00 209 VAL A C 1
ATOM 1709 O O . VAL A 1 209 ? 16.788 -1.614 9.893 1.00 96.00 209 VAL A O 1
ATOM 1712 N N . GLU A 1 210 ? 17.231 -2.090 7.750 1.00 96.38 210 GLU A N 1
ATOM 1713 C CA . GLU A 1 210 ? 15.857 -2.371 7.338 1.00 96.38 210 GLU A CA 1
ATOM 1714 C C . GLU A 1 210 ? 15.281 -3.604 8.041 1.00 96.38 210 GLU A C 1
ATOM 1716 O O . GLU A 1 210 ? 14.120 -3.582 8.450 1.00 96.38 210 GLU A O 1
ATOM 1721 N N . GLU A 1 211 ? 16.078 -4.660 8.227 1.00 95.69 211 GLU A N 1
ATOM 1722 C CA . GLU A 1 211 ? 15.666 -5.835 9.000 1.00 95.69 211 GLU A CA 1
ATOM 1723 C C . GLU A 1 211 ? 15.431 -5.486 10.471 1.00 95.69 211 GLU A C 1
ATOM 1725 O O . GLU A 1 211 ? 14.405 -5.855 11.048 1.00 95.69 211 GLU A O 1
ATOM 1730 N N . SER A 1 212 ? 16.331 -4.702 11.062 1.00 94.94 212 SER A N 1
ATOM 1731 C CA . SER A 1 212 ? 16.184 -4.206 12.430 1.00 94.94 212 SER A CA 1
ATOM 1732 C C . SER A 1 212 ? 14.928 -3.342 12.591 1.00 94.94 212 SER A C 1
ATOM 1734 O O . SER A 1 212 ? 14.189 -3.476 13.569 1.00 94.94 212 SER A O 1
ATOM 1736 N N . GLU A 1 213 ? 14.636 -2.474 11.618 1.00 96.19 213 GLU A N 1
ATOM 1737 C CA . GLU A 1 213 ? 13.417 -1.661 11.590 1.00 96.19 213 GLU A CA 1
ATOM 1738 C C . GLU A 1 213 ? 12.152 -2.508 11.417 1.00 96.19 213 GLU A C 1
ATOM 1740 O O . GLU A 1 213 ? 11.147 -2.234 12.079 1.00 96.19 213 GLU A O 1
ATOM 1745 N N . ALA A 1 214 ? 12.194 -3.548 10.579 1.00 96.31 214 ALA A N 1
ATOM 1746 C CA . ALA A 1 214 ? 11.097 -4.494 10.406 1.00 96.31 214 ALA A CA 1
ATOM 1747 C C . ALA A 1 214 ? 10.794 -5.238 11.714 1.00 96.31 214 ALA A C 1
ATOM 1749 O O . ALA A 1 214 ? 9.646 -5.247 12.163 1.00 96.31 214 ALA A O 1
ATOM 1750 N N . ARG A 1 215 ? 11.821 -5.776 12.387 1.00 95.44 215 ARG A N 1
ATOM 1751 C CA . ARG A 1 215 ? 11.674 -6.441 13.695 1.00 95.44 215 ARG A CA 1
ATOM 1752 C C . ARG A 1 215 ? 11.122 -5.488 14.749 1.00 95.44 215 ARG A C 1
ATOM 1754 O O . ARG A 1 215 ? 10.155 -5.816 15.431 1.00 95.44 215 ARG A O 1
ATOM 1761 N N . LYS A 1 216 ? 11.658 -4.266 14.823 1.00 95.00 216 LYS A N 1
ATOM 1762 C CA . LYS A 1 216 ? 11.179 -3.225 15.747 1.00 95.00 216 LYS A CA 1
ATOM 1763 C C . LYS A 1 216 ? 9.723 -2.828 15.493 1.00 95.00 216 LYS A C 1
ATOM 1765 O O . LYS A 1 216 ? 9.009 -2.509 16.440 1.00 95.00 216 LYS A O 1
ATOM 1770 N N . ALA A 1 217 ? 9.283 -2.824 14.237 1.00 95.94 217 ALA A N 1
ATOM 1771 C CA . ALA A 1 217 ? 7.891 -2.562 13.883 1.00 95.94 217 ALA A CA 1
ATOM 1772 C C . ALA A 1 217 ? 6.959 -3.746 14.198 1.00 95.94 217 ALA A C 1
ATOM 1774 O O . ALA A 1 217 ? 5.744 -3.568 14.168 1.00 95.94 217 ALA A O 1
ATOM 1775 N N . GLY A 1 218 ? 7.500 -4.928 14.513 1.00 96.19 218 GLY A N 1
ATOM 1776 C CA . GLY A 1 218 ? 6.733 -6.157 14.693 1.00 96.19 218 GLY A CA 1
ATOM 1777 C C . GLY A 1 218 ? 6.297 -6.781 13.368 1.00 96.19 218 GLY A C 1
ATOM 1778 O O . GLY A 1 218 ? 5.216 -7.369 13.309 1.00 96.19 218 GLY A O 1
ATOM 1779 N N . PHE A 1 219 ? 7.089 -6.604 12.303 1.00 97.31 219 PHE A N 1
ATOM 1780 C CA . PHE A 1 219 ? 6.820 -7.170 10.981 1.00 97.31 219 PHE A CA 1
ATOM 1781 C C . PHE A 1 219 ? 6.572 -8.677 11.081 1.00 97.31 219 PHE A C 1
ATOM 1783 O O . PHE A 1 219 ? 7.330 -9.406 11.727 1.00 97.31 219 PHE A O 1
ATOM 1790 N N . ARG A 1 220 ? 5.484 -9.132 10.463 1.00 97.44 220 ARG A N 1
ATOM 1791 C CA . ARG A 1 220 ? 5.053 -10.531 10.497 1.00 97.44 220 ARG A CA 1
ATOM 1792 C C . ARG A 1 220 ? 4.409 -10.930 9.185 1.00 97.44 220 ARG A C 1
ATOM 1794 O O . ARG A 1 220 ? 3.896 -10.082 8.450 1.00 97.44 220 ARG A O 1
ATOM 1801 N N . THR A 1 221 ? 4.429 -12.225 8.910 1.00 98.00 221 THR A N 1
ATOM 1802 C CA . THR A 1 221 ? 3.996 -12.781 7.632 1.00 98.00 221 THR A CA 1
ATOM 1803 C C . THR A 1 221 ? 3.124 -14.015 7.821 1.00 98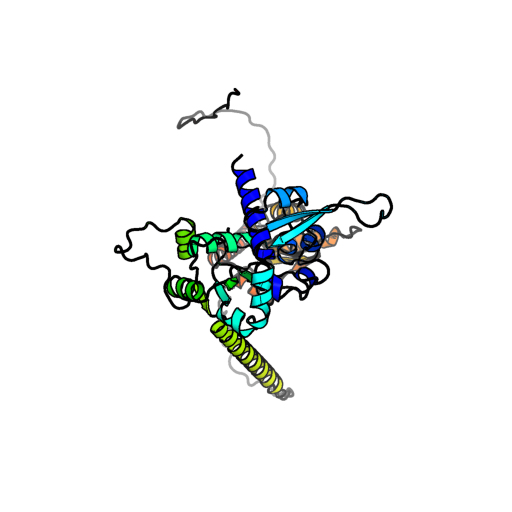.00 221 THR A C 1
ATOM 1805 O O . THR A 1 221 ? 3.242 -14.729 8.814 1.00 98.00 221 THR A O 1
ATOM 1808 N N . LEU A 1 222 ? 2.210 -14.240 6.880 1.00 98.12 222 LEU A N 1
ATOM 1809 C CA . LEU A 1 222 ? 1.231 -15.321 6.901 1.00 98.12 222 LEU A CA 1
ATOM 1810 C C . LEU A 1 222 ? 1.010 -15.842 5.470 1.00 98.12 222 LEU A C 1
ATOM 1812 O O . LEU A 1 222 ? 0.887 -15.027 4.552 1.00 98.12 222 LEU A O 1
ATOM 1816 N N . PRO A 1 223 ? 0.913 -17.164 5.235 1.00 98.38 223 PRO A N 1
ATOM 1817 C CA . PRO A 1 223 ? 0.571 -17.684 3.911 1.00 98.38 223 PRO A CA 1
ATOM 1818 C C . PRO A 1 223 ? -0.798 -17.165 3.447 1.00 98.38 223 PRO A C 1
ATOM 1820 O O . PRO A 1 223 ? -1.723 -17.073 4.262 1.00 98.38 223 PRO A O 1
ATOM 1823 N N . LYS A 1 224 ? -0.965 -16.874 2.147 1.00 98.06 224 LYS A N 1
ATOM 1824 C CA . LYS A 1 224 ? -2.250 -16.386 1.608 1.00 98.06 224 LYS A CA 1
ATOM 1825 C C . LYS A 1 224 ? -3.412 -17.333 1.919 1.00 98.06 224 LYS A C 1
ATOM 1827 O O . LYS A 1 224 ? -4.458 -16.864 2.342 1.00 98.06 224 LYS A O 1
ATOM 1832 N N . GLU A 1 225 ? -3.218 -18.643 1.793 1.00 98.19 225 GLU A N 1
ATOM 1833 C CA . GLU A 1 225 ? -4.254 -19.644 2.097 1.00 98.19 225 GLU A CA 1
ATOM 1834 C C . GLU A 1 225 ? -4.802 -19.507 3.530 1.00 98.19 225 GLU A C 1
ATOM 1836 O O . GLU A 1 225 ? -6.013 -19.522 3.770 1.00 98.19 225 GLU A O 1
ATOM 1841 N N . ARG A 1 226 ? -3.909 -19.304 4.506 1.00 98.06 226 ARG A N 1
ATOM 1842 C CA . ARG A 1 226 ? -4.313 -19.088 5.898 1.00 98.06 226 ARG A CA 1
ATOM 1843 C C . ARG A 1 226 ? -4.997 -17.733 6.083 1.00 98.06 226 ARG A C 1
ATOM 1845 O O . ARG A 1 226 ? -5.958 -17.655 6.844 1.00 98.06 226 ARG A O 1
ATOM 1852 N N . TRP A 1 227 ? -4.546 -16.693 5.382 1.00 97.44 227 TRP A N 1
ATOM 1853 C CA . TRP A 1 227 ? -5.214 -15.389 5.375 1.00 97.44 227 TRP A CA 1
ATOM 1854 C C . TRP A 1 227 ? -6.640 -15.473 4.806 1.00 97.44 227 TRP A C 1
ATOM 1856 O O . TRP A 1 227 ? -7.567 -14.971 5.439 1.00 97.44 227 TRP A O 1
ATOM 1866 N N . ASP A 1 228 ? -6.838 -16.165 3.681 1.00 97.31 228 ASP A N 1
ATOM 1867 C CA . ASP A 1 228 ? -8.155 -16.392 3.069 1.00 97.31 228 ASP A CA 1
ATOM 1868 C C . ASP A 1 228 ? -9.091 -17.150 4.030 1.00 97.31 228 ASP A C 1
ATOM 1870 O O . ASP A 1 228 ? -10.265 -16.805 4.174 1.00 97.31 228 ASP A O 1
ATOM 1874 N N . THR A 1 229 ? -8.553 -18.137 4.756 1.00 98.00 229 THR A N 1
ATOM 1875 C C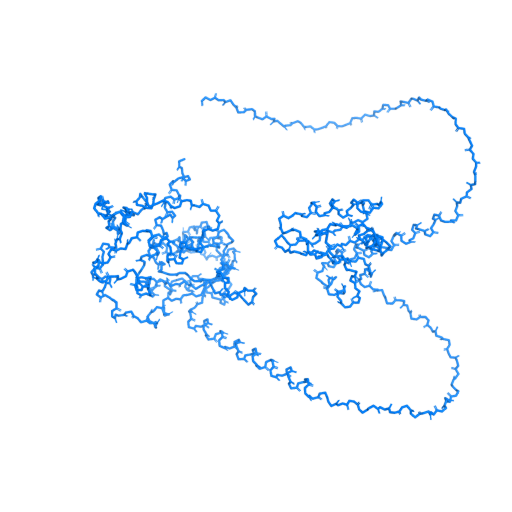A . THR A 1 229 ? -9.299 -18.892 5.775 1.00 98.00 229 THR A CA 1
ATOM 1876 C C . THR A 1 229 ? -9.762 -17.977 6.914 1.00 98.00 229 THR A C 1
ATOM 1878 O O . THR A 1 229 ? -10.935 -17.989 7.276 1.00 98.00 229 THR A O 1
ATOM 1881 N N . LEU A 1 230 ? -8.876 -17.119 7.436 1.00 96.69 230 LEU A N 1
ATOM 1882 C CA . LEU A 1 230 ? -9.223 -16.132 8.468 1.00 96.69 230 LEU A CA 1
ATOM 1883 C C . LEU A 1 230 ? -10.251 -15.101 7.978 1.00 96.69 230 LEU A C 1
ATOM 1885 O O . LEU A 1 230 ? -11.109 -14.673 8.750 1.00 96.69 230 LEU A O 1
ATOM 1889 N N . GLN A 1 231 ? -10.192 -14.701 6.704 1.00 95.50 231 GLN A N 1
ATOM 1890 C CA . GLN A 1 231 ? -11.205 -13.831 6.100 1.00 95.50 231 GLN A CA 1
ATOM 1891 C C . GLN A 1 231 ? -12.577 -14.513 6.047 1.00 95.50 231 GLN A C 1
ATOM 1893 O O . GLN A 1 231 ? -13.578 -13.881 6.390 1.00 95.50 231 GLN A O 1
ATOM 1898 N N . ALA A 1 232 ? -12.631 -15.794 5.670 1.00 97.06 232 ALA A N 1
ATOM 1899 C CA . ALA A 1 232 ? -13.869 -16.572 5.677 1.00 97.06 232 ALA A CA 1
ATOM 1900 C C . ALA A 1 232 ? -14.436 -16.719 7.101 1.00 97.06 232 ALA A C 1
ATOM 1902 O O . ALA A 1 232 ? -15.599 -16.381 7.328 1.00 97.06 232 ALA A O 1
ATOM 1903 N N . GLU A 1 233 ? -13.600 -17.103 8.075 1.00 97.75 233 GLU A N 1
ATOM 1904 C CA . GLU A 1 233 ? -13.975 -17.193 9.496 1.00 97.75 233 GLU A CA 1
ATOM 1905 C C . GLU A 1 233 ? -14.541 -15.852 10.013 1.00 97.75 233 GLU A C 1
ATOM 1907 O O . GLU A 1 233 ? -15.576 -15.806 10.686 1.00 97.75 233 GLU A O 1
ATOM 1912 N N . TYR A 1 234 ? -13.902 -14.731 9.662 1.00 95.12 234 TYR A N 1
ATOM 1913 C CA . TYR A 1 234 ? -14.365 -13.396 10.041 1.00 95.12 234 TYR A CA 1
ATOM 1914 C C . TYR A 1 234 ? -15.701 -13.021 9.385 1.00 95.12 234 TYR A C 1
ATOM 1916 O O . TYR A 1 234 ? -16.573 -12.442 10.043 1.00 95.12 234 TYR A O 1
ATOM 1924 N N . ALA A 1 235 ? -15.886 -13.345 8.103 1.00 94.56 235 ALA A N 1
ATOM 1925 C CA . ALA A 1 235 ? -17.128 -13.080 7.383 1.00 94.56 235 ALA A CA 1
ATOM 1926 C C . ALA A 1 235 ? -18.308 -13.852 7.996 1.00 94.56 235 ALA A C 1
ATOM 1928 O O . ALA A 1 235 ? -19.356 -13.256 8.265 1.00 94.56 235 ALA A O 1
ATOM 1929 N N . GLU A 1 236 ? -18.114 -15.137 8.302 1.00 97.75 236 GLU A N 1
ATOM 1930 C CA . GLU A 1 236 ? -19.104 -15.977 8.984 1.00 97.75 236 GLU A CA 1
ATOM 1931 C C . GLU A 1 236 ? -19.433 -15.444 10.384 1.00 97.75 236 GLU A C 1
ATOM 1933 O O . GLU A 1 236 ? -20.605 -15.318 10.761 1.00 97.75 236 GLU A O 1
ATOM 1938 N N . TYR A 1 237 ? -18.409 -15.064 11.156 1.00 97.56 237 TYR A N 1
ATOM 1939 C CA . TYR A 1 237 ? -18.594 -14.474 12.479 1.00 97.56 237 TYR A CA 1
ATOM 1940 C C . TYR A 1 237 ? -19.401 -13.170 12.417 1.00 97.56 237 TYR A C 1
ATOM 1942 O O . TYR A 1 237 ? -20.338 -12.972 13.199 1.00 97.56 237 TYR A O 1
ATOM 1950 N N . ARG A 1 238 ? -19.088 -12.291 11.457 1.00 96.06 238 ARG A N 1
ATOM 1951 C CA . ARG A 1 238 ? -19.816 -11.036 11.228 1.00 96.06 238 ARG A CA 1
ATOM 1952 C C . ARG A 1 238 ? -21.281 -11.291 10.878 1.00 96.06 238 ARG A C 1
ATOM 1954 O O . ARG A 1 238 ? -22.155 -10.619 11.426 1.00 96.06 238 ARG A O 1
ATOM 1961 N N . GLU A 1 239 ? -21.564 -12.247 9.995 1.00 97.25 239 GLU A N 1
ATOM 1962 C CA . GLU A 1 239 ? -22.939 -12.603 9.633 1.00 97.25 239 GLU A CA 1
ATOM 1963 C C . GLU A 1 239 ? -23.712 -13.147 10.844 1.00 97.25 239 GLU A C 1
ATOM 1965 O O . GLU A 1 239 ? -24.836 -12.718 11.120 1.00 97.25 239 GLU A O 1
ATOM 1970 N N . SER A 1 240 ? -23.087 -14.035 11.622 1.00 98.06 240 SER A N 1
ATOM 1971 C CA . SER A 1 240 ? -23.654 -14.577 12.860 1.00 98.06 240 SER A CA 1
ATOM 1972 C C . SER A 1 240 ? -23.990 -13.472 13.869 1.00 98.06 240 SER A C 1
ATOM 1974 O O . SER A 1 240 ? -25.078 -13.465 14.457 1.00 98.06 240 SER A O 1
ATOM 1976 N N . LEU A 1 241 ? -23.107 -12.481 14.029 1.00 97.56 241 LEU A N 1
ATOM 1977 C CA . LEU A 1 241 ? -23.334 -11.334 14.907 1.00 97.56 241 LEU A CA 1
ATOM 1978 C C . LEU A 1 241 ? -24.530 -10.485 14.447 1.00 97.56 241 LEU A C 1
ATOM 1980 O O . LEU A 1 241 ? -25.394 -10.153 15.260 1.00 97.56 241 LEU A O 1
ATOM 1984 N N . LEU A 1 242 ? -24.622 -10.183 13.149 1.00 96.25 242 LEU A N 1
ATOM 1985 C CA . LEU A 1 242 ? -25.750 -9.437 12.580 1.00 96.25 242 LEU A CA 1
ATOM 1986 C C . LEU A 1 242 ? -27.073 -10.189 12.752 1.00 96.25 242 LEU A C 1
ATOM 1988 O O . LEU A 1 242 ? -28.080 -9.589 13.131 1.00 96.25 242 LEU A O 1
ATOM 1992 N N . ARG A 1 243 ? -27.065 -11.511 12.558 1.00 97.62 243 ARG A N 1
ATOM 1993 C CA . ARG A 1 243 ? -28.238 -12.366 12.770 1.00 97.62 243 ARG A CA 1
ATOM 1994 C C . ARG A 1 243 ? -28.709 -12.332 14.224 1.00 97.62 243 ARG A C 1
ATOM 1996 O O . ARG A 1 243 ? -29.907 -12.224 14.475 1.00 97.62 243 ARG A O 1
ATOM 2003 N N . ARG A 1 244 ? -27.781 -12.367 15.188 1.00 97.62 244 ARG A N 1
ATOM 2004 C CA . ARG A 1 244 ? -28.097 -12.250 16.623 1.00 97.62 244 ARG A CA 1
ATOM 2005 C C . ARG A 1 244 ? -28.685 -10.884 16.978 1.00 97.62 244 ARG A C 1
ATOM 2007 O O . ARG A 1 244 ? -29.644 -10.834 17.742 1.00 97.62 244 ARG A O 1
ATOM 2014 N N . ILE A 1 245 ? -28.152 -9.799 16.411 1.00 96.38 245 ILE A N 1
ATOM 2015 C CA . ILE A 1 245 ? -28.684 -8.440 16.610 1.00 96.38 245 ILE A CA 1
ATOM 2016 C C . ILE A 1 245 ? -30.107 -8.329 16.042 1.00 96.38 245 ILE A C 1
ATOM 2018 O O . ILE A 1 245 ? -30.997 -7.821 16.722 1.00 96.38 245 ILE A O 1
ATOM 2022 N N . ALA A 1 246 ? -30.351 -8.857 14.839 1.00 96.19 246 ALA A N 1
ATOM 2023 C CA . ALA A 1 246 ? -31.678 -8.863 14.225 1.00 96.19 246 ALA A CA 1
ATOM 2024 C C . ALA A 1 246 ? -32.693 -9.696 15.032 1.00 96.19 246 ALA A C 1
ATOM 2026 O O . ALA A 1 246 ? -33.815 -9.245 15.268 1.00 96.19 246 ALA A O 1
ATOM 2027 N N . ALA A 1 247 ? -32.287 -10.874 15.521 1.00 96.19 247 ALA A N 1
ATOM 2028 C CA . ALA A 1 247 ? -33.121 -11.710 16.383 1.00 96.19 247 ALA A CA 1
ATOM 2029 C C . ALA A 1 247 ? -33.474 -10.994 17.699 1.00 96.19 247 ALA A C 1
ATOM 2031 O O . ALA A 1 247 ? -34.644 -10.963 18.085 1.00 96.19 247 ALA A O 1
ATOM 2032 N N . ALA A 1 248 ? -32.496 -10.348 18.343 1.00 95.06 248 ALA A N 1
ATOM 2033 C CA . ALA A 1 248 ? -32.717 -9.570 19.561 1.00 95.06 248 ALA A CA 1
ATOM 2034 C C . ALA A 1 248 ? -33.674 -8.386 19.336 1.00 95.06 248 ALA A C 1
ATOM 2036 O O . ALA A 1 248 ? -34.544 -8.149 20.169 1.00 95.06 248 ALA A O 1
ATOM 2037 N N . ALA A 1 249 ? -33.578 -7.694 18.195 1.00 93.94 249 ALA A N 1
ATOM 2038 C CA . ALA A 1 249 ? -34.502 -6.615 17.838 1.00 93.94 249 ALA A CA 1
ATOM 2039 C C . ALA A 1 249 ? -35.940 -7.119 17.622 1.00 93.94 249 ALA A C 1
ATOM 2041 O O . ALA A 1 249 ? -36.894 -6.466 18.045 1.00 93.94 249 ALA A O 1
ATOM 2042 N N . SER A 1 250 ? -36.103 -8.296 17.006 1.00 93.12 250 SER A N 1
ATOM 2043 C CA . SER A 1 250 ? -37.419 -8.906 16.767 1.00 93.12 250 SER A CA 1
ATOM 2044 C C . SER A 1 250 ? -38.076 -9.485 18.027 1.00 93.12 250 SER A C 1
ATOM 2046 O O . SER A 1 250 ? -39.298 -9.518 18.117 1.00 93.12 250 SER A O 1
ATOM 2048 N N . SER A 1 251 ? -37.275 -9.893 19.019 1.00 85.81 251 SER A N 1
ATOM 2049 C CA . SER A 1 251 ? -37.748 -10.436 20.301 1.00 85.81 251 SER A CA 1
ATOM 2050 C C . SER A 1 251 ? -38.158 -9.358 21.310 1.00 85.81 251 SER A C 1
ATOM 2052 O O . SER A 1 251 ? -38.542 -9.693 22.434 1.00 85.81 251 SER A O 1
ATOM 2054 N N . THR A 1 252 ? -38.091 -8.076 20.942 1.00 70.75 252 THR A N 1
ATOM 2055 C CA . THR A 1 252 ? -38.725 -6.998 21.706 1.00 70.75 252 THR A CA 1
ATOM 2056 C C . THR A 1 252 ? -40.241 -7.143 21.568 1.00 70.75 252 THR A C 1
ATOM 2058 O O . THR A 1 252 ? -40.880 -6.444 20.783 1.00 70.75 252 THR A O 1
ATOM 2061 N N . GLU A 1 253 ? -40.828 -8.096 22.298 1.00 65.12 253 GLU A N 1
ATOM 2062 C CA . GLU A 1 253 ? -42.274 -8.131 22.467 1.00 65.12 253 GLU A CA 1
ATOM 2063 C C . GLU A 1 253 ? -42.722 -6.753 22.970 1.00 65.12 253 GLU A C 1
ATOM 2065 O O . GLU A 1 253 ? -42.059 -6.174 23.843 1.00 65.12 253 GLU A O 1
ATOM 2070 N N . PRO A 1 254 ? -43.805 -6.189 22.408 1.00 61.16 254 PRO A N 1
ATOM 2071 C CA . PRO A 1 254 ? -44.320 -4.907 22.845 1.00 61.16 254 PRO A CA 1
ATOM 2072 C C . PRO A 1 254 ? -44.621 -5.033 24.330 1.00 61.16 254 PRO A C 1
ATOM 2074 O O . PRO A 1 254 ? -45.544 -5.747 24.718 1.00 61.16 254 PRO A O 1
ATOM 2077 N N . VAL A 1 255 ? -43.816 -4.363 25.161 1.00 61.00 255 VAL A N 1
ATOM 2078 C CA . VAL A 1 255 ? -44.067 -4.273 26.597 1.00 61.00 255 VAL A CA 1
ATOM 2079 C C . VAL A 1 255 ? -45.526 -3.845 26.724 1.00 61.00 255 VAL A C 1
ATOM 2081 O O . VAL A 1 255 ? -45.863 -2.762 26.231 1.00 61.00 255 VAL A O 1
ATOM 2084 N N . PRO A 1 256 ? -46.413 -4.689 27.286 1.00 62.53 256 PRO A N 1
ATOM 2085 C CA . PRO A 1 256 ? -47.822 -4.368 27.351 1.00 62.53 256 PRO A CA 1
ATOM 2086 C C . PRO A 1 256 ? -47.921 -3.052 28.098 1.00 62.53 256 PRO A C 1
ATOM 2088 O O . PRO A 1 256 ? -47.479 -2.943 29.245 1.00 62.53 256 PRO A O 1
ATOM 2091 N N . ASN A 1 257 ? -48.428 -2.042 27.391 1.00 56.28 257 ASN A N 1
ATOM 2092 C CA . ASN A 1 257 ? -48.709 -0.722 27.917 1.00 56.28 257 ASN A CA 1
ATOM 2093 C C . ASN A 1 257 ? -49.566 -0.948 29.163 1.00 56.28 257 ASN A C 1
ATOM 2095 O O . ASN A 1 257 ? -50.759 -1.226 29.052 1.00 56.28 257 ASN A O 1
ATOM 2099 N N . LYS A 1 258 ? -48.946 -0.925 30.350 1.00 58.59 258 LYS A N 1
ATOM 2100 C CA . LYS A 1 258 ? -49.671 -0.973 31.612 1.00 58.59 258 LYS A CA 1
ATOM 2101 C C . LYS A 1 258 ? -50.447 0.326 31.666 1.00 58.59 258 LYS A C 1
ATOM 2103 O O . LYS A 1 258 ? -49.927 1.372 32.053 1.00 58.59 258 LYS A O 1
ATOM 2108 N N . THR A 1 259 ? -51.686 0.240 31.203 1.00 51.84 259 THR A N 1
ATOM 2109 C CA . THR A 1 259 ? -52.742 1.210 31.409 1.00 51.84 259 THR A CA 1
ATOM 2110 C C . THR A 1 259 ? -52.649 1.634 32.863 1.00 51.84 259 THR A C 1
ATOM 2112 O O . THR A 1 259 ? -52.730 0.803 33.770 1.00 51.84 259 THR A O 1
ATOM 2115 N N . LYS A 1 260 ? -52.382 2.923 33.069 1.00 51.94 260 LYS A N 1
ATOM 2116 C CA . LYS A 1 260 ? -52.365 3.570 34.375 1.00 51.94 260 LYS A CA 1
ATOM 2117 C C . LYS A 1 260 ? -53.734 3.351 35.019 1.00 51.94 260 LYS A C 1
ATOM 2119 O O . LYS A 1 260 ? -54.655 4.128 34.796 1.00 51.94 260 LYS A O 1
ATOM 2124 N N . SER A 1 261 ? -53.880 2.275 35.785 1.00 51.47 261 SER A N 1
ATOM 2125 C CA . SER A 1 261 ? -54.972 2.150 36.736 1.00 51.47 261 SER A CA 1
ATOM 2126 C C . SER A 1 261 ? -54.639 3.102 37.868 1.00 51.47 261 SER A C 1
ATOM 2128 O O . SER A 1 261 ? -53.721 2.852 38.649 1.00 51.47 261 SER A O 1
ATOM 2130 N N . ALA A 1 262 ? -55.368 4.213 37.905 1.00 55.16 262 ALA A N 1
ATOM 2131 C CA . ALA A 1 262 ? -55.493 5.052 39.078 1.00 55.16 262 ALA A CA 1
ATOM 2132 C C . ALA A 1 262 ? -55.785 4.150 40.285 1.00 55.16 262 ALA A C 1
ATOM 2134 O O . ALA A 1 262 ? -56.792 3.441 40.314 1.00 55.16 262 ALA A O 1
ATOM 2135 N N . ARG A 1 263 ? -54.864 4.115 41.242 1.00 50.00 263 ARG A N 1
ATOM 2136 C CA . ARG A 1 263 ? -55.116 3.556 42.561 1.00 50.00 263 ARG A CA 1
ATOM 2137 C C . ARG A 1 263 ? -54.427 4.461 43.562 1.00 50.00 263 ARG A C 1
ATOM 2139 O O . ARG A 1 263 ? -53.242 4.754 43.410 1.00 50.00 263 ARG A O 1
ATOM 2146 N N . ASP A 1 264 ? -55.235 4.940 44.494 1.00 55.66 264 ASP A N 1
ATOM 2147 C CA . ASP A 1 264 ? -54.879 5.886 45.539 1.00 55.66 264 ASP A CA 1
ATOM 2148 C C . ASP A 1 264 ? -53.620 5.472 46.318 1.00 55.66 264 ASP A C 1
ATOM 2150 O O . ASP A 1 264 ? -53.383 4.274 46.520 1.00 55.66 264 ASP A O 1
ATOM 2154 N N . PRO A 1 265 ? -52.814 6.450 46.767 1.00 57.91 265 PRO A N 1
ATOM 2155 C CA . PRO A 1 265 ? -51.608 6.193 47.538 1.00 57.91 265 PRO A CA 1
ATOM 2156 C C . PRO A 1 265 ? -51.957 5.819 48.990 1.00 57.91 265 PRO A C 1
ATOM 2158 O O . PRO A 1 265 ? -52.708 6.548 49.640 1.00 57.91 265 PRO A O 1
ATOM 2161 N N . PRO A 1 266 ? -51.388 4.735 49.549 1.00 57.69 266 PRO A N 1
ATOM 2162 C CA . PRO A 1 266 ? -51.310 4.562 50.990 1.00 57.69 266 PRO A CA 1
ATOM 2163 C C . PRO A 1 266 ? -50.227 5.489 51.545 1.00 57.69 266 PRO A C 1
ATOM 2165 O O . PRO A 1 266 ? -49.092 5.513 51.070 1.00 57.69 266 PRO A O 1
ATOM 2168 N N . GLU A 1 267 ? -50.620 6.258 52.547 1.00 56.59 267 GLU A N 1
ATOM 2169 C CA . GLU A 1 267 ? -49.800 7.161 53.342 1.00 56.59 267 GLU A CA 1
ATOM 2170 C C . GLU A 1 267 ? -48.736 6.360 54.121 1.00 56.59 267 GLU A C 1
ATOM 2172 O O . GLU A 1 267 ? -49.039 5.699 55.112 1.00 56.59 267 GLU A O 1
ATOM 2177 N N . GLU A 1 268 ? -47.484 6.388 53.651 1.00 45.94 268 GLU A N 1
ATOM 2178 C CA . GLU A 1 268 ? -46.308 5.913 54.392 1.00 45.94 268 GLU A CA 1
ATOM 2179 C C . GLU A 1 268 ? -45.461 7.110 54.866 1.00 45.94 268 GLU A C 1
ATOM 2181 O O . GLU A 1 268 ? -45.355 8.126 54.170 1.00 45.94 268 GLU A O 1
ATOM 2186 N N . PRO A 1 269 ? -44.867 7.020 56.069 1.00 49.12 269 PRO A N 1
ATOM 2187 C CA . PRO A 1 269 ? -44.323 8.159 56.790 1.00 49.12 269 PRO A CA 1
ATOM 2188 C C . PRO A 1 269 ? -43.106 8.761 56.086 1.00 49.12 269 PRO A C 1
ATOM 2190 O O . PRO A 1 269 ? -42.132 8.082 55.759 1.00 49.12 269 PRO A O 1
ATOM 2193 N N . GLN A 1 270 ? -43.172 10.083 55.924 1.00 48.25 270 GLN A N 1
ATOM 2194 C CA . GLN A 1 270 ? -42.123 10.964 55.424 1.00 48.25 270 GLN A CA 1
ATOM 2195 C C . GLN A 1 270 ? -40.788 10.711 56.137 1.00 48.25 270 GLN A C 1
ATOM 2197 O O . GLN A 1 270 ? -40.500 11.264 57.200 1.00 48.25 270 GLN A O 1
ATOM 2202 N N . ARG A 1 271 ? -39.926 9.912 55.508 1.00 44.38 271 ARG A N 1
ATOM 2203 C CA . ARG A 1 271 ? -38.489 9.953 55.756 1.00 44.38 271 ARG A CA 1
ATOM 2204 C C . ARG A 1 271 ? -37.902 10.954 54.771 1.00 44.38 271 ARG A C 1
ATOM 2206 O O . ARG A 1 271 ? -38.030 10.781 53.562 1.00 44.38 271 ARG A O 1
ATOM 2213 N N . ALA A 1 272 ? -37.324 12.024 55.312 1.00 48.59 272 ALA A N 1
ATOM 2214 C CA . ALA A 1 272 ? -36.690 13.093 54.552 1.00 48.59 272 ALA A CA 1
ATOM 2215 C C . ALA A 1 272 ? -35.782 12.524 53.442 1.00 48.59 272 ALA A C 1
ATOM 2217 O O . ALA A 1 272 ? -35.042 11.571 53.711 1.00 48.59 272 ALA A O 1
ATOM 2218 N N . PRO A 1 273 ? -35.807 13.087 52.219 1.00 45.81 273 PRO A N 1
ATOM 2219 C CA . PRO A 1 273 ? -34.883 12.680 51.178 1.00 45.81 273 PRO A CA 1
ATOM 2220 C C . PRO A 1 273 ? -33.478 13.046 51.648 1.00 45.81 273 PRO A C 1
ATOM 2222 O O . PRO A 1 273 ? -33.103 14.218 51.703 1.00 45.81 273 PRO A O 1
ATOM 2225 N N . ALA A 1 274 ? -32.703 12.032 52.021 1.00 47.78 274 ALA A N 1
ATOM 2226 C CA . ALA A 1 274 ? -31.264 12.170 52.081 1.00 47.78 274 ALA A CA 1
ATOM 2227 C C . ALA A 1 274 ? -30.825 12.616 50.684 1.00 47.78 274 ALA A C 1
ATOM 2229 O O . ALA A 1 274 ? -31.057 11.911 49.701 1.00 47.78 274 ALA A O 1
ATOM 2230 N N . ALA A 1 275 ? -30.274 13.825 50.601 1.00 46.69 275 ALA A N 1
ATOM 2231 C CA . ALA A 1 275 ? -29.635 14.332 49.405 1.00 46.69 275 ALA A CA 1
ATOM 2232 C C . ALA A 1 275 ? -28.621 13.281 48.941 1.00 46.69 275 ALA A C 1
ATOM 2234 O O . ALA A 1 275 ? -27.588 13.089 49.583 1.00 46.69 275 ALA A O 1
ATOM 2235 N N . ASN A 1 276 ? -28.939 12.569 47.856 1.00 43.19 276 ASN A N 1
ATOM 2236 C CA . ASN A 1 276 ? -27.940 11.773 47.165 1.00 43.19 276 ASN A CA 1
ATOM 2237 C C . ASN A 1 276 ? -26.790 12.733 46.840 1.00 43.19 276 ASN A C 1
ATOM 2239 O O . ASN A 1 276 ? -27.055 13.793 46.258 1.00 43.19 276 ASN A O 1
ATOM 2243 N N . PRO A 1 277 ? -25.543 12.427 47.244 1.00 46.69 277 PRO A N 1
ATOM 2244 C CA . PRO A 1 277 ? -24.416 13.253 46.852 1.00 46.69 277 PRO A CA 1
ATOM 2245 C C . PRO A 1 277 ? -24.442 13.348 45.321 1.00 46.69 277 PRO A C 1
ATOM 2247 O O . PRO A 1 277 ? -24.690 12.327 44.668 1.00 46.69 277 PRO A O 1
ATOM 2250 N N . PRO A 1 278 ? -24.278 14.549 44.735 1.00 52.56 278 PRO A N 1
ATOM 2251 C CA . PRO A 1 278 ? -24.296 14.701 43.290 1.00 52.56 278 PRO A CA 1
ATOM 2252 C C . PRO A 1 278 ? -23.289 13.711 42.717 1.00 52.56 278 PRO A C 1
ATOM 2254 O O . PRO A 1 278 ? -22.119 13.736 43.102 1.00 52.56 278 PRO A O 1
ATOM 2257 N N . GLN A 1 279 ? -23.758 12.802 41.859 1.00 51.75 279 GLN A N 1
ATOM 2258 C CA . GLN A 1 279 ? -22.872 11.937 41.096 1.00 51.75 279 GLN A CA 1
ATOM 2259 C C . GLN A 1 279 ? -21.857 12.857 40.425 1.00 51.75 279 GLN A C 1
ATOM 2261 O O . GLN A 1 279 ? -22.222 13.711 39.616 1.00 51.75 279 GLN A O 1
ATOM 2266 N N . THR A 1 280 ? -20.601 12.747 40.844 1.00 61.06 280 THR A N 1
ATOM 2267 C CA . THR A 1 280 ? -19.492 13.508 40.287 1.00 61.06 280 THR A CA 1
ATOM 2268 C C . THR A 1 280 ? -19.371 13.086 38.835 1.00 61.06 280 THR A C 1
ATOM 2270 O O . THR A 1 280 ? -18.847 12.012 38.542 1.00 61.06 280 THR A O 1
ATOM 2273 N N . GLN A 1 281 ? -19.946 13.877 37.934 1.00 73.38 281 GLN A N 1
ATOM 2274 C CA . GLN A 1 281 ? -19.830 13.645 36.504 1.00 73.38 281 GLN A CA 1
ATOM 2275 C C . GLN A 1 281 ? -18.336 13.584 36.158 1.00 73.38 281 GLN A C 1
ATOM 2277 O O . GLN A 1 281 ? -17.550 14.414 36.612 1.00 73.38 281 GLN A O 1
ATOM 2282 N N . SER A 1 282 ? -17.927 12.564 35.404 1.00 88.06 282 SER A N 1
ATOM 2283 C CA . SER A 1 282 ? -16.519 12.291 35.069 1.00 88.06 282 SER A CA 1
ATOM 2284 C C . SER A 1 282 ? -15.932 13.272 34.040 1.00 88.06 282 SER A C 1
ATOM 2286 O O . SER A 1 282 ? -14.760 13.161 33.671 1.00 88.06 282 SER A O 1
ATOM 2288 N N . TYR A 1 283 ? -16.736 14.231 33.576 1.00 91.56 283 TYR A N 1
ATOM 2289 C CA . TYR A 1 283 ? -16.396 15.253 32.593 1.00 91.56 283 TYR A CA 1
ATOM 2290 C C . TYR A 1 283 ? -17.252 16.518 32.806 1.00 91.56 283 TYR A C 1
ATOM 2292 O O . TYR A 1 283 ? -18.321 16.431 33.415 1.00 91.56 283 TYR A O 1
ATOM 2300 N N . PRO A 1 284 ? -16.809 17.697 32.325 1.00 92.94 284 PRO A N 1
ATOM 2301 C CA . PRO A 1 284 ? -17.604 18.917 32.400 1.00 92.94 284 PRO A CA 1
ATOM 2302 C C . PRO A 1 284 ? -18.666 18.927 31.280 1.00 92.94 284 PRO A C 1
ATOM 2304 O O . PRO A 1 284 ? -18.290 18.907 30.104 1.00 92.94 284 PRO A O 1
ATOM 2307 N N . PRO A 1 285 ? -19.972 18.933 31.603 1.00 94.88 285 PRO A N 1
ATOM 2308 C CA . PRO A 1 285 ? -21.036 18.885 30.603 1.00 94.88 285 PRO A CA 1
ATOM 2309 C C . PRO A 1 285 ? -21.221 20.230 29.889 1.00 94.88 285 PRO A C 1
ATOM 2311 O O . PRO A 1 285 ? -21.021 21.297 30.472 1.00 94.88 285 PRO A O 1
ATOM 2314 N N . GLY A 1 286 ? -21.689 20.177 28.644 1.00 96.25 286 GLY A N 1
ATOM 2315 C CA . GLY A 1 286 ? -22.014 21.340 27.827 1.00 96.25 286 GLY A CA 1
ATOM 2316 C C . GLY A 1 286 ? -20.810 22.195 27.431 1.00 96.25 286 GLY A C 1
ATOM 2317 O O . GLY A 1 286 ? -20.996 23.376 27.145 1.00 96.25 286 GLY A O 1
ATOM 2318 N N . CYS A 1 287 ? -19.600 21.633 27.424 1.00 97.06 287 CYS A N 1
ATOM 2319 C CA . CYS A 1 287 ? -18.355 22.360 27.137 1.00 97.06 287 CYS A CA 1
ATOM 2320 C C . CYS A 1 287 ? -17.772 22.037 25.750 1.00 97.06 287 CYS A C 1
ATOM 2322 O O . CYS A 1 287 ? -16.680 22.507 25.416 1.00 97.06 287 CYS A O 1
ATOM 2324 N N . VAL A 1 288 ? -18.463 21.217 24.952 1.00 97.88 288 VAL A N 1
ATOM 2325 C CA . VAL A 1 288 ? -17.979 20.743 23.649 1.00 97.88 288 VAL A CA 1
ATOM 2326 C C . VAL A 1 288 ? -18.936 21.139 22.527 1.00 97.88 288 VAL A C 1
ATOM 2328 O O . VAL A 1 288 ? -20.111 20.773 22.538 1.00 97.88 288 VAL A O 1
ATOM 2331 N N . LEU A 1 289 ? -18.413 21.846 21.525 1.00 98.19 289 LEU A N 1
ATOM 2332 C CA . LEU A 1 289 ? -19.117 22.156 20.279 1.00 98.19 289 LEU A CA 1
ATOM 2333 C C . LEU A 1 289 ? -18.591 21.266 19.149 1.00 98.19 289 LEU A C 1
ATOM 2335 O O . LEU A 1 289 ? -17.398 20.969 19.081 1.00 98.19 289 LEU A O 1
ATOM 2339 N N . PHE A 1 290 ? -19.475 20.872 18.243 1.00 98.00 290 PHE A N 1
ATOM 2340 C CA . PHE A 1 290 ? -19.143 20.215 16.987 1.00 98.00 290 PHE A CA 1
ATOM 2341 C C . PHE A 1 290 ? -19.318 21.212 15.842 1.00 98.00 290 PHE A C 1
ATOM 2343 O O . PHE A 1 290 ? -20.388 21.799 15.705 1.00 98.00 290 PHE A O 1
ATOM 2350 N N . ALA A 1 291 ? -18.273 21.409 15.043 1.00 97.69 291 ALA A N 1
ATOM 2351 C CA . ALA A 1 291 ? -18.286 22.295 13.887 1.00 97.69 291 ALA A CA 1
ATOM 2352 C C . ALA A 1 291 ? -18.282 21.473 12.594 1.00 97.69 291 ALA A C 1
ATOM 2354 O O . ALA A 1 291 ? -17.441 20.583 12.438 1.00 97.69 291 ALA A O 1
ATOM 2355 N N . ARG A 1 292 ? -19.189 21.782 11.664 1.00 96.75 292 ARG A N 1
ATOM 2356 C CA . ARG A 1 292 ? -19.267 21.185 10.316 1.00 96.75 292 ARG A CA 1
ATOM 2357 C C . ARG A 1 292 ? -18.918 22.214 9.246 1.00 96.75 292 ARG A C 1
ATOM 2359 O O . ARG A 1 292 ? -18.893 23.407 9.532 1.00 96.75 292 ARG A O 1
ATOM 2366 N N . HIS A 1 293 ? -18.681 21.759 8.018 1.00 95.19 293 HIS A N 1
ATOM 2367 C CA . HIS A 1 293 ? -18.317 22.604 6.872 1.00 95.19 293 HIS A CA 1
ATOM 2368 C C . HIS A 1 293 ? -17.030 23.414 7.098 1.00 95.19 293 HIS A C 1
ATOM 2370 O O . HIS A 1 293 ? -16.881 24.556 6.664 1.00 95.19 293 HIS A O 1
ATOM 2376 N N . VAL A 1 294 ? -16.074 22.809 7.798 1.00 94.88 294 VAL A N 1
ATOM 2377 C CA . VAL A 1 294 ? -14.732 23.355 7.972 1.00 94.88 294 VAL A CA 1
ATOM 2378 C C . VAL A 1 294 ? -13.939 23.169 6.665 1.00 94.88 294 VAL A C 1
ATOM 2380 O O . VAL A 1 294 ? -13.933 22.063 6.130 1.00 94.88 294 VAL A O 1
ATOM 2383 N N . PRO A 1 295 ? -13.245 24.194 6.129 1.00 92.88 295 PRO A N 1
ATOM 2384 C CA . PRO A 1 295 ? -12.448 24.036 4.909 1.00 92.88 295 PRO A CA 1
ATOM 2385 C C . PRO A 1 295 ? -11.358 22.958 5.073 1.00 92.88 295 PRO A C 1
ATOM 2387 O O . PRO A 1 295 ? -10.569 23.056 6.015 1.00 92.88 295 PRO A O 1
ATOM 2390 N N . PRO A 1 296 ? -11.266 21.943 4.192 1.00 89.56 296 PRO A N 1
ATOM 2391 C CA . PRO A 1 296 ? -10.362 20.800 4.386 1.00 89.56 296 PRO A CA 1
ATOM 2392 C C . PRO A 1 296 ? -8.871 21.169 4.279 1.00 89.56 296 PRO A C 1
ATOM 2394 O O . PRO A 1 296 ? -8.004 20.447 4.778 1.00 89.56 296 PRO A O 1
ATOM 2397 N N . ASP A 1 297 ? -8.562 22.301 3.647 1.00 90.25 297 ASP A N 1
ATOM 2398 C CA . ASP A 1 297 ? -7.225 22.884 3.509 1.00 90.25 297 ASP A CA 1
ATOM 2399 C C . ASP A 1 297 ? -6.781 23.690 4.743 1.00 90.25 297 ASP A C 1
ATOM 2401 O O . ASP A 1 297 ? -5.628 24.125 4.830 1.00 90.25 297 ASP A O 1
ATOM 2405 N N . THR A 1 298 ? -7.660 23.852 5.735 1.00 94.81 298 THR A N 1
ATOM 2406 C CA . THR A 1 298 ? -7.332 24.558 6.970 1.00 94.81 298 THR A CA 1
ATOM 2407 C C . THR A 1 298 ? -6.404 23.750 7.877 1.00 94.81 298 THR A C 1
ATOM 2409 O O . THR A 1 298 ? -6.182 22.544 7.723 1.00 94.81 298 THR A O 1
ATOM 2412 N N . ASN A 1 299 ? -5.866 24.426 8.889 1.00 95.81 299 ASN A N 1
ATOM 2413 C CA . ASN A 1 299 ? -5.076 23.807 9.940 1.00 95.81 299 ASN A CA 1
ATOM 2414 C C . ASN A 1 299 ? -5.629 24.156 11.328 1.00 95.81 299 ASN A C 1
ATOM 2416 O O . ASN A 1 299 ? -6.378 25.114 11.518 1.00 95.81 299 ASN A O 1
ATOM 2420 N N . LYS A 1 300 ? -5.220 23.372 12.327 1.00 96.38 300 LYS A N 1
ATOM 2421 C CA . LYS A 1 300 ? -5.661 23.524 13.719 1.00 96.38 300 LYS A CA 1
ATOM 2422 C C . LYS A 1 300 ? -5.413 24.929 14.286 1.00 96.38 300 LYS A C 1
ATOM 2424 O O . LYS A 1 300 ? -6.237 25.428 15.047 1.00 96.38 300 LYS A O 1
ATOM 2429 N N . THR A 1 301 ? -4.300 25.566 13.922 1.00 96.19 301 THR A N 1
ATOM 2430 C CA . THR A 1 301 ? -3.944 26.915 14.387 1.00 96.19 301 THR A CA 1
ATOM 2431 C C . THR A 1 301 ? -4.873 27.973 13.794 1.00 96.19 301 THR A C 1
ATOM 2433 O O . THR A 1 301 ? -5.341 28.844 14.522 1.00 96.19 301 THR A O 1
ATOM 2436 N N . ALA A 1 302 ? -5.194 27.864 12.503 1.00 96.19 302 ALA A N 1
ATOM 2437 C CA . ALA A 1 302 ? -6.129 28.746 11.813 1.00 96.19 302 ALA A CA 1
ATOM 2438 C C . ALA A 1 302 ? -7.550 28.607 12.376 1.00 96.19 302 ALA A C 1
ATOM 2440 O O . ALA A 1 302 ? -8.204 29.614 12.633 1.00 96.19 302 ALA A O 1
ATOM 2441 N N . LEU A 1 303 ? -7.999 27.377 12.656 1.00 96.31 303 LEU A N 1
ATOM 2442 C CA . LEU A 1 303 ? -9.289 27.142 13.313 1.00 96.31 303 LEU A CA 1
ATOM 2443 C C . LEU A 1 303 ? -9.337 27.731 14.719 1.00 96.31 303 LEU A C 1
ATOM 2445 O O . LEU A 1 303 ? -10.313 28.389 15.067 1.00 96.31 303 LEU A O 1
ATOM 2449 N N . ARG A 1 304 ? -8.275 27.544 15.514 1.00 97.12 304 ARG A N 1
ATOM 2450 C CA . ARG A 1 304 ? -8.182 28.151 16.846 1.00 97.12 304 ARG A CA 1
ATOM 2451 C C . ARG A 1 304 ? -8.285 29.674 16.757 1.00 97.12 304 ARG A C 1
ATOM 2453 O O . ARG A 1 304 ? -9.099 30.248 17.462 1.00 97.12 304 ARG A O 1
ATOM 2460 N N . ALA A 1 305 ? -7.517 30.306 15.869 1.00 96.25 305 ALA A N 1
ATOM 2461 C CA . ALA A 1 305 ? -7.560 31.754 15.677 1.00 96.25 305 ALA A CA 1
ATOM 2462 C C . ALA A 1 305 ? -8.956 32.242 15.253 1.00 96.25 305 ALA A C 1
ATOM 2464 O O . ALA A 1 305 ? -9.454 33.213 15.815 1.00 96.25 305 ALA A O 1
ATOM 2465 N N . ARG A 1 306 ? -9.606 31.535 14.318 1.00 95.00 306 ARG A N 1
ATOM 2466 C CA . ARG A 1 306 ? -10.950 31.870 13.831 1.00 95.00 306 ARG A CA 1
ATOM 2467 C C . ARG A 1 306 ? -11.992 31.835 14.949 1.00 95.00 306 ARG A C 1
ATOM 2469 O O . ARG A 1 306 ? -12.706 32.810 15.129 1.00 95.00 306 ARG A O 1
ATOM 2476 N N . PHE A 1 307 ? -12.072 30.742 15.710 1.00 96.38 307 PHE A N 1
ATOM 2477 C CA . PHE A 1 307 ? -13.082 30.612 16.767 1.00 96.38 307 PHE A CA 1
ATOM 2478 C C . PHE A 1 307 ? -12.757 31.444 18.013 1.00 96.38 307 PHE A C 1
ATOM 2480 O O . PHE A 1 307 ? -13.674 31.941 18.658 1.00 96.38 307 PHE A O 1
ATOM 2487 N N . SER A 1 308 ? -11.476 31.657 18.335 1.00 96.62 308 SER A N 1
ATOM 2488 C CA . SER A 1 308 ? -11.079 32.578 19.409 1.00 96.62 308 SER A CA 1
ATOM 2489 C C . SER A 1 308 ? -11.445 34.032 19.098 1.00 96.62 308 SER A C 1
ATOM 2491 O O . SER A 1 308 ? -11.723 34.773 20.030 1.00 96.62 308 SER A O 1
ATOM 2493 N N . ALA A 1 309 ? -11.478 34.445 17.825 1.00 95.62 309 ALA A N 1
ATOM 2494 C CA . ALA A 1 309 ? -11.871 35.805 17.439 1.00 95.62 309 ALA A CA 1
ATOM 2495 C C . ALA A 1 309 ? -13.369 36.098 17.651 1.00 95.62 309 ALA A C 1
ATOM 2497 O O . ALA A 1 309 ? -13.744 37.258 17.780 1.00 95.62 309 ALA A O 1
ATOM 2498 N N . LEU A 1 310 ? -14.210 35.058 17.700 1.00 94.44 310 LEU A N 1
ATOM 2499 C CA . LEU A 1 310 ? -15.649 35.172 17.974 1.00 94.44 310 LEU A CA 1
ATOM 2500 C C . LEU A 1 310 ? -15.967 35.230 19.477 1.00 94.44 310 LEU A C 1
ATOM 2502 O O . LEU A 1 310 ? -17.097 35.516 19.864 1.00 94.44 310 LEU A O 1
ATOM 2506 N N . LEU A 1 311 ? -14.989 34.932 20.332 1.00 95.06 311 LEU A N 1
ATOM 2507 C CA . LEU A 1 311 ? -15.130 34.953 21.782 1.00 95.06 311 LEU A CA 1
ATOM 2508 C C . LEU A 1 311 ? -14.612 36.281 22.340 1.00 95.06 311 LEU A C 1
ATOM 2510 O O . LEU A 1 311 ? -13.568 36.776 21.923 1.00 95.06 311 LEU A O 1
ATOM 2514 N N . ALA A 1 312 ? -15.298 36.823 23.349 1.00 92.94 312 ALA A N 1
ATOM 2515 C CA . ALA A 1 312 ? -14.799 37.985 24.090 1.00 92.94 312 ALA A CA 1
ATOM 2516 C C . ALA A 1 312 ? -13.486 37.673 24.840 1.00 92.94 312 ALA A C 1
ATOM 2518 O O . ALA A 1 312 ? -12.620 38.535 24.969 1.00 92.94 312 ALA A O 1
ATOM 2519 N N . ASP A 1 313 ? -13.335 36.428 25.304 1.00 93.38 313 ASP A N 1
ATOM 2520 C CA . ASP A 1 313 ? -12.107 35.893 25.892 1.00 93.38 313 ASP A CA 1
ATOM 2521 C C . ASP A 1 313 ? -11.453 34.903 24.914 1.00 93.38 313 ASP A C 1
ATOM 2523 O O . ASP A 1 313 ? -11.902 33.765 24.758 1.00 93.38 313 ASP A O 1
ATOM 2527 N N . ALA A 1 314 ? -10.364 35.320 24.265 1.00 89.44 314 ALA A N 1
ATOM 2528 C CA . ALA A 1 314 ? -9.633 34.483 23.312 1.00 89.44 314 ALA A CA 1
ATOM 2529 C C . ALA A 1 314 ? -9.074 33.193 23.948 1.00 89.44 314 ALA A C 1
ATOM 2531 O O . ALA A 1 314 ? -8.909 32.181 23.251 1.00 89.44 314 ALA A O 1
ATOM 2532 N N . ASP A 1 315 ? -8.830 33.208 25.264 1.00 92.81 315 ASP A N 1
ATOM 2533 C CA . ASP A 1 315 ? -8.334 32.069 26.031 1.00 92.81 315 ASP A CA 1
ATOM 2534 C C . ASP A 1 315 ? -9.456 31.128 26.492 1.00 92.81 315 ASP A C 1
ATOM 2536 O O . ASP A 1 315 ? -9.167 30.085 27.087 1.00 92.81 315 ASP A O 1
ATOM 2540 N N . ALA A 1 316 ? -10.730 31.429 26.220 1.00 95.62 316 ALA A N 1
ATOM 2541 C CA . ALA A 1 316 ? -11.850 30.553 26.566 1.00 95.62 316 ALA A CA 1
ATOM 2542 C C . ALA A 1 316 ? -11.850 29.225 25.781 1.00 95.62 316 ALA A C 1
ATOM 2544 O O . ALA A 1 316 ? -12.401 28.224 26.256 1.00 95.62 316 ALA A O 1
ATOM 2545 N N . LEU A 1 317 ? -11.198 29.188 24.614 1.00 97.00 317 LEU A N 1
ATOM 2546 C CA . LEU A 1 317 ? -11.027 27.991 23.792 1.00 97.00 317 LEU A CA 1
ATOM 2547 C C . LEU A 1 317 ? -9.828 27.160 24.285 1.00 97.00 317 LEU A C 1
ATOM 2549 O O . LEU A 1 317 ? -8.666 27.483 24.028 1.00 97.00 317 LEU A O 1
ATOM 2553 N N . ASP A 1 318 ? -10.093 26.052 24.977 1.00 95.50 318 ASP A N 1
ATOM 2554 C CA . ASP A 1 318 ? -9.045 25.197 25.546 1.00 95.50 318 ASP A CA 1
ATOM 2555 C C . ASP A 1 318 ? -8.358 24.382 24.441 1.00 95.50 318 ASP A C 1
ATOM 2557 O O . ASP A 1 318 ? -7.136 24.422 24.272 1.00 95.50 318 ASP A O 1
ATOM 2561 N N . TYR A 1 319 ? -9.144 23.705 23.599 1.00 97.00 319 TYR A N 1
ATOM 2562 C CA . TYR A 1 319 ? -8.601 22.797 22.592 1.00 97.00 319 TYR A CA 1
ATOM 2563 C C . TYR A 1 319 ? -9.458 22.705 21.329 1.00 97.00 319 TYR A C 1
ATOM 2565 O O . TYR A 1 319 ? -10.682 22.739 21.390 1.00 97.00 319 TYR A O 1
ATOM 2573 N N . VAL A 1 320 ? -8.787 22.497 20.195 1.00 97.69 320 VAL A N 1
ATOM 2574 C CA . VAL A 1 320 ? -9.406 22.191 18.897 1.00 97.69 320 VAL A CA 1
ATOM 2575 C C . VAL A 1 320 ? -8.959 20.799 18.469 1.00 97.69 320 VAL A C 1
ATOM 2577 O O . VAL A 1 320 ? -7.757 20.544 18.324 1.00 97.69 320 VAL A O 1
ATOM 2580 N N . ASP A 1 321 ? -9.920 19.903 18.306 1.00 96.94 321 ASP A N 1
ATOM 2581 C CA . ASP A 1 321 ? -9.723 18.541 17.833 1.00 96.94 321 ASP A CA 1
ATOM 2582 C C . ASP A 1 321 ? -10.116 18.467 16.355 1.00 96.94 321 ASP A C 1
ATOM 2584 O O . ASP A 1 321 ? -11.297 18.443 16.005 1.00 96.94 321 ASP A O 1
ATOM 2588 N N . TYR A 1 322 ? -9.108 18.555 15.489 1.00 96.75 322 TYR A N 1
ATOM 2589 C CA . TYR A 1 322 ? -9.260 18.625 14.041 1.00 96.75 322 TYR A CA 1
ATOM 2590 C C . TYR A 1 322 ? -8.363 17.581 13.386 1.00 96.75 322 TYR A C 1
ATOM 2592 O O . TYR A 1 322 ? -7.142 17.602 13.569 1.00 96.75 322 TYR A O 1
ATOM 2600 N N . ASN A 1 323 ? -8.978 16.719 12.583 1.00 91.50 323 ASN A N 1
ATOM 2601 C CA . ASN A 1 323 ? -8.275 15.782 11.722 1.00 91.50 323 ASN A CA 1
ATOM 2602 C C . ASN A 1 323 ? -8.134 16.416 10.341 1.00 91.50 323 ASN A C 1
ATOM 2604 O O . ASN A 1 323 ? -9.128 16.721 9.685 1.00 91.50 323 ASN A O 1
ATOM 2608 N N . LYS A 1 324 ? -6.888 16.628 9.908 1.00 90.50 324 LYS A N 1
ATOM 2609 C CA . LYS A 1 324 ? -6.585 17.259 8.619 1.00 90.50 324 LYS A CA 1
ATOM 2610 C C . LYS A 1 324 ? -7.295 16.522 7.478 1.00 90.50 324 LYS A C 1
ATOM 2612 O O . LYS A 1 324 ? -7.163 15.307 7.367 1.00 90.50 324 LYS A O 1
ATOM 2617 N N . GLY A 1 325 ? -7.984 17.275 6.622 1.00 86.00 325 GLY A N 1
ATOM 2618 C CA . GLY A 1 325 ? -8.699 16.744 5.461 1.00 86.00 325 GLY A CA 1
ATOM 2619 C C . GLY A 1 325 ? -10.142 16.317 5.739 1.00 86.00 325 GLY A C 1
ATOM 2620 O O . GLY A 1 325 ? -10.830 15.941 4.796 1.00 86.00 325 GLY A O 1
ATOM 2621 N N . LEU A 1 326 ? -10.614 16.395 6.990 1.00 91.06 326 LEU A N 1
ATOM 2622 C CA . LEU A 1 326 ? -12.043 16.316 7.295 1.00 91.06 326 LEU A CA 1
ATOM 2623 C C . LEU A 1 326 ? -12.674 17.707 7.246 1.00 91.06 326 LEU A C 1
ATOM 2625 O O . LEU A 1 326 ? -12.027 18.711 7.526 1.00 91.06 326 LEU A O 1
ATOM 2629 N N . ASP A 1 327 ? -13.963 17.753 6.948 1.00 95.56 327 ASP A N 1
ATOM 2630 C CA . ASP A 1 327 ? -14.778 18.967 6.925 1.00 95.56 327 ASP A CA 1
ATOM 2631 C C . ASP A 1 327 ? -15.430 19.275 8.286 1.00 95.56 327 ASP A C 1
ATOM 2633 O O . ASP A 1 327 ? -16.396 20.034 8.377 1.00 95.56 327 ASP A O 1
ATOM 2637 N N . SER A 1 328 ? -14.920 18.681 9.366 1.00 96.81 328 SER A N 1
ATOM 2638 C CA . SER A 1 328 ? -15.480 18.823 10.709 1.00 96.81 328 SER A CA 1
ATOM 2639 C C . SER A 1 328 ? -14.419 18.824 11.808 1.00 96.81 328 SER A C 1
ATOM 2641 O O . SER A 1 328 ? -13.313 18.298 11.648 1.00 96.81 328 SER A O 1
ATOM 2643 N N . CYS A 1 329 ? -14.745 19.441 12.946 1.00 97.69 329 CYS A N 1
ATOM 2644 C CA . CYS A 1 329 ? -13.891 19.453 14.134 1.00 97.69 329 CYS A CA 1
ATOM 2645 C C . CYS A 1 329 ? -14.703 19.534 15.437 1.00 97.69 329 CYS A C 1
ATOM 2647 O O . CYS A 1 329 ? -15.878 19.899 15.430 1.00 97.69 329 CYS A O 1
ATOM 2649 N N . HIS A 1 330 ? -14.070 19.198 16.565 1.00 98.31 330 HIS A N 1
ATOM 2650 C CA . HIS A 1 330 ? -14.636 19.420 17.900 1.00 98.31 330 HIS A CA 1
ATOM 2651 C C . HIS A 1 330 ? -13.884 20.548 18.615 1.00 98.31 330 HIS A C 1
ATOM 2653 O O . HIS A 1 330 ? -12.650 20.581 18.638 1.00 98.31 330 HIS A O 1
ATOM 2659 N N . LEU A 1 331 ? -14.626 21.464 19.229 1.00 98.06 331 LEU A N 1
ATOM 2660 C CA . LEU A 1 331 ? -14.104 22.591 19.997 1.00 98.06 331 LEU A CA 1
ATOM 2661 C C . LEU A 1 331 ? -14.390 22.348 21.479 1.00 98.06 331 LEU A C 1
ATOM 2663 O O . LEU A 1 331 ? -15.540 22.145 21.859 1.00 98.06 331 LEU A O 1
ATOM 2667 N N . ARG A 1 332 ? -13.354 22.383 22.320 1.00 97.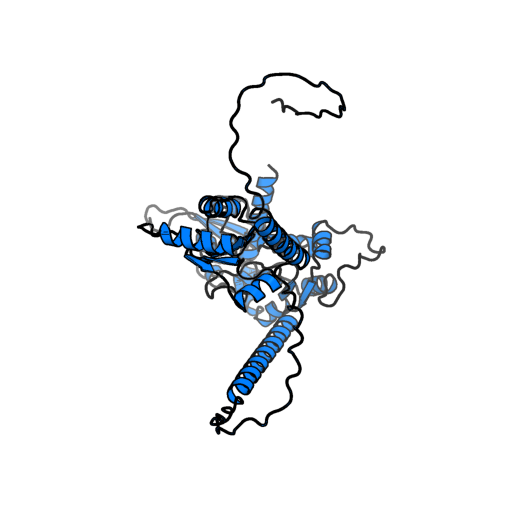56 332 ARG A N 1
ATOM 2668 C CA . ARG A 1 332 ? -13.483 22.304 23.781 1.00 97.56 332 ARG A CA 1
ATOM 2669 C C . ARG A 1 332 ? -13.291 23.675 24.395 1.00 97.56 332 ARG A C 1
ATOM 2671 O O . ARG A 1 332 ? -12.226 24.276 24.235 1.00 97.56 332 ARG A O 1
ATOM 2678 N N . LEU A 1 333 ? -14.292 24.127 25.133 1.00 97.50 333 LEU A N 1
ATOM 2679 C CA . LEU A 1 333 ? -14.286 25.403 25.829 1.00 97.50 333 LEU A CA 1
ATOM 2680 C C . LEU A 1 333 ? -14.137 25.185 27.332 1.00 97.50 333 LEU A C 1
ATOM 2682 O O . LEU A 1 333 ? -14.443 24.115 27.858 1.00 97.50 333 LEU A O 1
ATOM 2686 N N . LYS A 1 334 ? -13.628 26.204 28.027 1.00 95.56 334 LYS A N 1
ATOM 2687 C CA . LYS A 1 334 ? -13.388 26.132 29.476 1.00 95.56 334 LYS A CA 1
ATOM 2688 C C . LYS A 1 334 ? -14.677 25.993 30.292 1.00 95.56 334 LYS A C 1
ATOM 2690 O O . LYS A 1 334 ? -14.660 25.359 31.344 1.00 95.56 334 LYS A O 1
ATOM 2695 N N . THR A 1 335 ? -15.775 26.589 29.823 1.00 95.06 335 THR A N 1
ATOM 2696 C CA . THR A 1 335 ? -17.068 26.609 30.520 1.00 95.06 335 THR A CA 1
ATOM 2697 C C . THR A 1 335 ? -18.228 26.467 29.540 1.00 95.06 335 THR A C 1
ATOM 2699 O O . THR A 1 335 ? -18.094 26.744 28.345 1.00 95.06 335 THR A O 1
ATOM 2702 N N . HIS A 1 336 ? -19.386 26.078 30.077 1.00 95.25 336 HIS A N 1
ATOM 2703 C CA . HIS A 1 336 ? -20.639 26.015 29.333 1.00 95.25 336 HIS A CA 1
ATOM 2704 C C . HIS A 1 336 ? -21.071 27.385 28.792 1.00 95.25 336 HIS A C 1
ATOM 2706 O O . HIS A 1 336 ? -21.504 27.487 27.649 1.00 95.25 336 HIS A O 1
ATOM 2712 N N . GLU A 1 337 ? -20.887 28.443 29.584 1.00 96.06 337 GLU A N 1
ATOM 2713 C CA . GLU A 1 337 ? -21.225 29.820 29.202 1.00 96.06 337 GLU A CA 1
ATOM 2714 C C . GLU A 1 337 ? -20.429 30.274 27.974 1.00 96.06 337 GLU A C 1
ATOM 2716 O O . GLU A 1 337 ? -20.998 30.839 27.046 1.00 96.06 337 GLU A O 1
ATOM 2721 N N . HIS A 1 338 ? -19.134 29.946 27.899 1.00 96.31 338 HIS A N 1
ATOM 2722 C CA . HIS A 1 338 ? -18.337 30.234 26.706 1.00 96.31 338 HIS A CA 1
ATOM 2723 C C . HIS A 1 338 ? -18.822 29.451 25.483 1.00 96.31 338 HIS A C 1
ATOM 2725 O O . HIS A 1 338 ? -18.821 29.983 24.375 1.00 96.31 338 HIS A O 1
ATOM 2731 N N . ALA A 1 339 ? -19.234 28.189 25.665 1.00 97.06 339 ALA A N 1
ATOM 2732 C CA . ALA A 1 339 ? -19.770 27.377 24.573 1.00 97.06 339 ALA A CA 1
ATOM 2733 C C . ALA A 1 339 ? -21.086 27.956 24.035 1.00 97.06 339 ALA A C 1
ATOM 2735 O O . ALA A 1 339 ? -21.285 27.985 22.823 1.00 97.06 339 ALA A O 1
ATOM 2736 N N . GLN A 1 340 ? -21.949 28.466 24.917 1.00 97.19 340 GLN A N 1
ATOM 2737 C CA . GLN A 1 340 ? -23.169 29.173 24.529 1.00 97.19 340 GLN A CA 1
ATOM 2738 C C . GLN A 1 340 ? -22.865 30.507 23.842 1.00 97.19 340 GLN A C 1
ATOM 2740 O O . GLN A 1 340 ? -23.399 30.749 22.767 1.00 97.19 340 GLN A O 1
ATOM 2745 N N . ALA A 1 341 ? -21.957 31.320 24.387 1.00 96.50 341 ALA A N 1
ATOM 2746 C CA . ALA A 1 341 ? -21.582 32.603 23.796 1.00 96.50 341 ALA A CA 1
ATOM 2747 C C . ALA A 1 341 ? -20.995 32.447 22.383 1.00 96.50 341 ALA A C 1
ATOM 2749 O O . ALA A 1 341 ? -21.355 33.198 21.481 1.00 96.50 341 ALA A O 1
ATOM 2750 N N . LEU A 1 342 ? -20.138 31.441 22.160 1.00 96.62 342 LEU A N 1
ATOM 2751 C CA . LEU A 1 342 ? -19.610 31.145 20.824 1.00 96.62 342 LEU A CA 1
ATOM 2752 C C . LEU A 1 342 ? -20.715 30.688 19.862 1.00 96.62 342 LEU A C 1
ATOM 2754 O O . LEU A 1 342 ? -20.711 31.073 18.694 1.00 96.62 342 LEU A O 1
ATOM 2758 N N . LEU A 1 343 ? -21.658 29.873 20.346 1.00 96.50 343 LEU A N 1
ATOM 2759 C CA . LEU A 1 343 ? -22.804 29.434 19.556 1.00 96.50 343 LEU A CA 1
ATOM 2760 C C . LEU A 1 343 ? -23.677 30.632 19.156 1.00 96.50 343 LEU A C 1
ATOM 2762 O O . LEU A 1 343 ? -24.016 30.764 17.987 1.00 96.50 343 LEU A O 1
ATOM 2766 N N . GLU A 1 344 ? -24.002 31.524 20.090 1.00 95.88 344 GLU A N 1
ATOM 2767 C CA . GLU A 1 344 ? -24.809 32.725 19.843 1.00 95.88 344 GLU A CA 1
ATOM 2768 C C . GLU A 1 344 ? -24.114 33.716 18.902 1.00 95.88 344 GLU A C 1
ATOM 2770 O O . GLU A 1 344 ? -24.752 34.233 17.983 1.00 95.88 344 GLU A O 1
ATOM 2775 N N . ALA A 1 345 ? -22.806 33.934 19.072 1.00 94.12 345 ALA A N 1
ATOM 2776 C CA . ALA A 1 345 ? -22.011 34.784 18.188 1.00 94.12 345 ALA A CA 1
ATOM 2777 C C . ALA A 1 345 ? -22.025 34.261 16.744 1.00 94.12 345 ALA A C 1
ATOM 2779 O O . ALA A 1 345 ? -22.297 35.023 15.820 1.00 94.12 345 ALA A O 1
ATOM 2780 N N . ALA A 1 346 ? -21.831 32.952 16.554 1.00 92.25 346 ALA A N 1
ATOM 2781 C CA . ALA A 1 346 ? -21.871 32.332 15.230 1.00 92.25 346 ALA A CA 1
ATOM 2782 C C . ALA A 1 346 ? -23.255 32.414 14.561 1.00 92.25 346 ALA A C 1
ATOM 2784 O O . ALA A 1 346 ? -23.335 32.522 13.344 1.00 92.25 346 ALA A O 1
ATOM 2785 N N . HIS A 1 347 ? -24.347 32.396 15.335 1.00 89.75 347 HIS A N 1
ATOM 2786 C CA . HIS A 1 347 ? -25.699 32.572 14.789 1.00 89.75 347 HIS A CA 1
ATOM 2787 C C . HIS A 1 347 ? -26.046 34.040 14.500 1.00 89.75 347 HIS A C 1
ATOM 2789 O O . HIS A 1 347 ? -26.924 34.304 13.681 1.00 89.75 347 HIS A O 1
ATOM 2795 N N . SER A 1 348 ? -25.391 34.989 15.175 1.00 87.56 348 SER A N 1
ATOM 2796 C CA . SER A 1 348 ? -25.668 36.424 15.030 1.00 87.56 348 SER A CA 1
ATOM 2797 C C . SER A 1 348 ? -24.992 37.037 13.800 1.00 87.56 348 SER A C 1
ATOM 2799 O O . SER A 1 348 ? -25.512 38.002 13.250 1.00 87.56 348 SER A O 1
ATOM 2801 N N . ASP A 1 349 ? -23.872 36.465 13.348 1.00 75.25 349 ASP A N 1
ATOM 2802 C CA . ASP A 1 349 ? -23.091 36.952 12.196 1.00 75.25 349 ASP A CA 1
ATOM 2803 C C . ASP A 1 349 ? -23.599 36.405 10.838 1.00 75.25 349 ASP A C 1
ATOM 2805 O O . ASP A 1 349 ? -23.056 36.705 9.777 1.00 75.25 349 ASP A O 1
ATOM 2809 N N . HIS A 1 350 ? -24.685 35.621 10.845 1.00 63.62 350 HIS A N 1
ATOM 2810 C CA . HIS A 1 350 ? -25.169 34.846 9.694 1.00 63.62 350 HIS A CA 1
ATOM 2811 C C . HIS A 1 350 ? -25.892 35.644 8.587 1.00 63.62 350 HIS A C 1
ATOM 2813 O O . HIS A 1 350 ? -26.558 35.063 7.722 1.00 63.62 350 HIS A O 1
ATOM 2819 N N . GLU A 1 351 ? -25.730 36.966 8.529 1.00 56.41 351 GLU A N 1
ATOM 2820 C CA . GLU A 1 351 ? -26.152 37.730 7.356 1.00 56.41 351 GLU A CA 1
ATOM 2821 C C . GLU A 1 351 ? -25.088 37.631 6.231 1.00 56.41 351 GLU A C 1
ATOM 2823 O O . GLU A 1 351 ? -24.193 38.457 6.084 1.00 56.41 351 GLU A O 1
ATOM 2828 N N . VAL A 1 352 ? -25.289 36.642 5.341 1.00 52.28 352 VAL A N 1
ATOM 2829 C CA . VAL A 1 352 ? -24.901 36.626 3.901 1.00 52.28 352 VAL A CA 1
ATOM 2830 C C . VAL A 1 352 ? -23.572 35.944 3.470 1.00 52.28 352 VAL A C 1
ATOM 2832 O O . VAL A 1 352 ? -23.187 36.079 2.310 1.00 52.28 352 VAL A O 1
ATOM 2835 N N . SER A 1 353 ? -22.895 35.101 4.267 1.00 59.97 353 SER A N 1
ATOM 2836 C CA . SER A 1 353 ? -21.722 34.334 3.760 1.00 59.97 353 SER A CA 1
ATOM 2837 C C . SER A 1 353 ? -21.935 32.813 3.683 1.00 59.97 353 SER A C 1
ATOM 2839 O O . SER A 1 353 ? -22.128 32.133 4.682 1.00 59.97 353 SER A O 1
ATOM 2841 N N . VAL A 1 354 ? -21.842 32.253 2.470 1.00 64.19 354 VAL A N 1
ATOM 2842 C CA . VAL A 1 354 ? -22.145 30.843 2.109 1.00 64.19 354 VAL A CA 1
ATOM 2843 C C . VAL A 1 354 ? -21.088 29.829 2.617 1.00 64.19 354 VAL A C 1
ATOM 2845 O O . VAL A 1 354 ? -21.117 28.659 2.253 1.00 64.19 354 VAL A O 1
ATOM 2848 N N . GLN A 1 355 ? -20.130 30.236 3.458 1.00 73.94 355 GLN A N 1
ATOM 2849 C CA . GLN A 1 355 ? -19.003 29.385 3.890 1.00 73.94 355 GLN A CA 1
ATOM 2850 C C . GLN A 1 355 ? -18.690 29.469 5.393 1.00 73.94 355 GLN A C 1
ATOM 2852 O O . GLN A 1 355 ? -17.533 29.350 5.822 1.00 73.94 355 GLN A O 1
ATOM 2857 N N . GLU A 1 356 ? -19.705 29.692 6.219 1.00 84.50 356 GLU A N 1
ATOM 2858 C CA . GLU A 1 356 ? -19.532 29.647 7.667 1.00 84.50 356 GLU A CA 1
ATOM 2859 C C . GLU A 1 356 ? -19.774 28.244 8.241 1.00 84.50 356 GLU A C 1
ATOM 2861 O O . GLU A 1 356 ? -20.695 27.550 7.807 1.00 84.50 356 GLU A O 1
ATOM 2866 N N . PRO A 1 357 ? -18.923 27.792 9.182 1.00 91.44 357 PRO A N 1
ATOM 2867 C CA . PRO A 1 357 ? -19.055 26.478 9.781 1.00 91.44 357 PRO A CA 1
ATOM 2868 C C . PRO A 1 357 ? -20.292 26.420 10.677 1.00 91.44 357 PRO A C 1
ATOM 2870 O O . PRO A 1 357 ? -20.495 27.276 11.535 1.00 91.44 357 PRO A O 1
ATOM 2873 N N . GLU A 1 358 ? -21.087 25.368 10.512 1.00 94.81 358 GLU A N 1
ATOM 2874 C CA . GLU A 1 358 ? -22.275 25.127 11.329 1.00 94.81 358 GLU A CA 1
ATOM 2875 C C . GLU A 1 358 ? -21.840 24.607 12.706 1.00 94.81 358 GLU A C 1
ATOM 2877 O O . GLU A 1 358 ? -21.154 23.582 12.789 1.00 94.81 358 GLU A O 1
ATOM 2882 N N . LEU A 1 359 ? -22.212 25.316 13.777 1.00 97.00 359 LEU A N 1
ATOM 2883 C CA . LEU A 1 359 ? -21.871 24.956 15.156 1.00 97.00 359 LEU A CA 1
ATOM 2884 C C . LEU A 1 359 ? -23.047 24.279 15.868 1.00 97.00 359 LEU A C 1
ATOM 2886 O O . LEU A 1 359 ? -24.151 24.811 15.928 1.00 97.00 359 LEU A O 1
ATOM 2890 N N . GLU A 1 360 ? -22.785 23.124 16.479 1.00 97.50 360 GLU A N 1
ATOM 2891 C CA . GLU A 1 360 ? -23.754 22.331 17.238 1.00 97.50 360 GLU A CA 1
ATOM 2892 C C . GLU A 1 360 ? -23.218 22.050 18.654 1.00 97.50 360 GLU A C 1
ATOM 2894 O O . GLU A 1 360 ? -22.138 21.481 18.818 1.00 97.50 360 GLU A O 1
ATOM 2899 N N . LEU A 1 361 ? -23.972 22.404 19.701 1.00 97.88 361 LEU A N 1
ATOM 2900 C CA . LEU A 1 361 ? -23.621 22.056 21.084 1.00 97.88 361 LEU A CA 1
ATOM 2901 C C . LEU A 1 361 ? -23.914 20.586 21.372 1.00 97.88 361 LEU A C 1
ATOM 2903 O O . LEU A 1 361 ? -25.073 20.164 21.371 1.00 97.88 361 LEU A O 1
ATOM 2907 N N . LEU A 1 362 ? -22.863 19.817 21.670 1.00 97.19 362 LEU A N 1
ATOM 2908 C CA . LEU A 1 362 ? -23.017 18.419 22.045 1.00 97.19 362 LEU A CA 1
ATOM 2909 C C . LEU A 1 362 ? -23.661 18.318 23.428 1.00 97.19 362 LEU A C 1
ATOM 2911 O O . LEU A 1 362 ? -23.293 19.025 24.363 1.00 97.19 362 LEU A O 1
ATOM 2915 N N . LYS A 1 363 ? -24.645 17.424 23.545 1.00 95.31 363 LYS A N 1
ATOM 2916 C CA . LYS A 1 363 ? -25.367 17.141 24.789 1.00 95.31 363 LYS A CA 1
ATOM 2917 C C . LYS A 1 363 ? -25.575 15.637 24.952 1.00 95.31 363 LYS A C 1
ATOM 2919 O O . LYS A 1 363 ? -25.654 14.893 23.968 1.00 95.31 363 LYS A O 1
ATOM 2924 N N . GLY A 1 364 ? -25.710 15.196 26.201 1.00 94.31 364 GLY A N 1
ATOM 2925 C CA . GLY A 1 364 ? -26.034 13.811 26.551 1.00 94.31 364 GLY A CA 1
ATOM 2926 C C . GLY A 1 364 ? -25.004 12.810 26.020 1.00 94.31 364 GLY A C 1
ATOM 2927 O O . GLY A 1 364 ? -23.801 13.041 26.101 1.00 94.31 364 GLY A O 1
ATOM 2928 N N . ARG A 1 365 ? -25.483 11.711 25.424 1.00 92.69 365 ARG A N 1
ATOM 2929 C CA . ARG A 1 365 ? -24.642 10.578 25.002 1.00 92.69 365 ARG A CA 1
ATOM 2930 C C . ARG A 1 365 ? -23.571 10.936 23.964 1.00 92.69 365 ARG A C 1
ATOM 2932 O O . ARG A 1 365 ? -22.520 10.310 23.936 1.00 92.69 365 ARG A O 1
ATOM 2939 N N . ARG A 1 366 ? -23.810 11.924 23.090 1.00 95.44 366 ARG A N 1
ATOM 2940 C CA . ARG A 1 366 ? -22.807 12.340 22.084 1.00 95.44 366 ARG A CA 1
ATOM 2941 C C . ARG A 1 366 ? -21.611 13.030 22.732 1.00 95.44 366 ARG A C 1
ATOM 2943 O O . ARG A 1 366 ? -20.481 12.794 22.322 1.00 95.44 366 ARG A O 1
ATOM 2950 N N . GLU A 1 367 ? -21.870 13.852 23.743 1.00 96.56 367 GLU A N 1
ATOM 2951 C CA . GLU A 1 367 ? -20.816 14.495 24.524 1.00 96.56 367 GLU A CA 1
ATOM 2952 C C . GLU A 1 367 ? -20.063 13.468 25.383 1.00 96.56 367 GLU A C 1
ATOM 2954 O O . GLU A 1 367 ? -18.837 13.490 25.429 1.00 96.56 367 GLU A O 1
ATOM 2959 N N . GLU A 1 368 ? -20.781 12.517 25.987 1.00 95.12 368 GLU A N 1
ATOM 2960 C CA . GLU A 1 368 ? -20.190 11.410 26.751 1.00 95.12 368 GLU A CA 1
ATOM 2961 C C . GLU A 1 368 ? -19.209 10.589 25.900 1.00 95.12 368 GLU A C 1
ATOM 2963 O O . GLU A 1 368 ? -18.046 10.451 26.272 1.00 95.12 368 GLU A O 1
ATOM 2968 N N . MET A 1 369 ? -19.626 10.148 24.705 1.00 93.75 369 MET A N 1
ATOM 2969 C CA . MET A 1 369 ? -18.761 9.408 23.774 1.00 93.75 369 MET A CA 1
ATOM 2970 C C . MET A 1 369 ? -17.527 10.211 23.341 1.00 93.75 369 MET A C 1
ATOM 2972 O O . MET A 1 369 ? -16.452 9.646 23.141 1.00 93.75 369 MET A O 1
ATOM 2976 N N . TYR A 1 370 ? -17.654 11.532 23.183 1.00 96.44 370 TYR A N 1
ATOM 2977 C CA . TYR A 1 370 ? -16.496 12.377 22.902 1.00 96.44 370 TYR A CA 1
ATOM 2978 C C . TYR A 1 370 ? -15.493 12.315 24.060 1.00 96.44 370 TYR A C 1
ATOM 2980 O O . TYR A 1 370 ? -14.313 12.033 23.846 1.00 96.44 370 TYR A O 1
ATOM 2988 N N . TRP A 1 371 ? -15.961 12.514 25.295 1.00 96.31 371 TRP A N 1
ATOM 2989 C CA . TRP A 1 371 ? -15.100 12.469 26.471 1.00 96.31 371 TRP A CA 1
ATOM 2990 C C . TRP A 1 371 ? -14.526 11.075 26.730 1.00 96.31 371 TRP A C 1
ATOM 2992 O O . TRP A 1 371 ? -13.376 10.990 27.149 1.00 96.31 371 TRP A O 1
ATOM 3002 N N . GLU A 1 372 ? -15.239 9.987 26.439 1.00 94.69 372 GLU A N 1
ATOM 3003 C CA . GLU A 1 372 ? -14.720 8.613 26.543 1.00 94.69 372 GLU A CA 1
ATOM 3004 C C . GLU A 1 372 ? -13.419 8.409 25.755 1.00 94.69 372 GLU A C 1
ATOM 3006 O O . GLU A 1 372 ? -12.489 7.787 26.269 1.00 94.69 372 GLU A O 1
ATOM 3011 N N . ASN A 1 373 ? -13.320 9.023 24.572 1.00 94.31 373 ASN A N 1
ATOM 3012 C CA . ASN A 1 373 ? -12.132 8.978 23.717 1.00 94.31 373 ASN A CA 1
ATOM 3013 C C . ASN A 1 373 ? -11.000 9.912 24.183 1.00 94.31 373 ASN A C 1
ATOM 3015 O O . ASN A 1 373 ? -9.853 9.768 23.755 1.00 94.31 373 ASN A O 1
ATOM 3019 N N . VAL A 1 374 ? -11.290 10.877 25.062 1.00 94.75 374 VAL A N 1
ATOM 3020 C CA . VAL A 1 374 ? -10.285 11.785 25.625 1.00 94.75 374 VAL A CA 1
ATOM 3021 C C . VAL A 1 374 ? -9.544 11.084 26.773 1.00 94.75 374 VAL A C 1
ATOM 3023 O O . VAL A 1 374 ? -10.191 10.602 27.707 1.00 94.75 374 VAL A O 1
ATOM 3026 N N . PRO A 1 375 ? -8.193 11.082 26.786 1.00 95.12 375 PRO A N 1
ATOM 3027 C CA . PRO A 1 375 ? -7.420 10.481 27.868 1.00 95.12 375 PRO A CA 1
ATOM 3028 C C . PRO A 1 375 ? -7.832 10.994 29.251 1.00 95.12 375 PRO A C 1
ATOM 3030 O O . PRO A 1 375 ? -8.003 12.199 29.457 1.00 95.12 375 PRO A O 1
ATOM 3033 N N . GLU A 1 376 ? -7.910 10.088 30.225 1.00 90.25 376 GLU A N 1
ATOM 3034 C CA . GLU A 1 376 ? -8.433 10.367 31.569 1.00 90.25 376 GLU A CA 1
ATOM 3035 C C . GLU A 1 376 ? -7.737 11.549 32.260 1.00 90.25 376 GLU A C 1
ATOM 3037 O O . GLU A 1 376 ? -8.397 12.404 32.847 1.00 90.25 376 GLU A O 1
ATOM 3042 N N . LYS A 1 377 ? -6.411 11.673 32.104 1.00 92.75 377 LYS A N 1
ATOM 3043 C CA . LYS A 1 377 ? -5.633 12.802 32.645 1.00 92.75 377 LYS A CA 1
ATOM 3044 C C . LYS A 1 377 ? -6.116 14.159 32.123 1.00 92.75 377 LYS A C 1
ATOM 3046 O O . LYS A 1 377 ? -6.143 15.135 32.867 1.00 92.75 377 LYS A O 1
ATOM 3051 N N . VAL A 1 378 ? -6.496 14.225 30.848 1.00 92.88 378 VAL A N 1
ATOM 3052 C CA . VAL A 1 378 ? -6.982 15.456 30.211 1.00 92.88 378 VAL A CA 1
ATOM 3053 C C . VAL A 1 378 ? -8.411 15.755 30.658 1.00 92.88 378 VAL A C 1
ATOM 3055 O O . VAL A 1 378 ? -8.726 16.912 30.926 1.00 92.88 378 VAL A O 1
ATOM 3058 N N . ARG A 1 379 ? -9.256 14.724 30.806 1.00 92.94 379 ARG A N 1
ATOM 3059 C CA . ARG A 1 379 ? -10.602 14.877 31.382 1.00 92.94 379 ARG A CA 1
ATOM 3060 C C . ARG A 1 379 ? -10.556 15.436 32.798 1.00 92.94 379 ARG A C 1
ATOM 3062 O O . ARG A 1 379 ? -11.221 16.426 33.076 1.00 92.94 379 ARG A O 1
ATOM 3069 N N . ALA A 1 380 ? -9.735 14.844 33.665 1.00 91.06 380 ALA A N 1
ATOM 3070 C CA . ALA A 1 380 ? -9.593 15.273 35.053 1.00 91.06 380 ALA A CA 1
ATOM 3071 C C . ALA A 1 380 ? -9.157 16.745 35.153 1.00 91.06 380 ALA A C 1
ATOM 3073 O O . ALA A 1 380 ? -9.719 17.507 35.939 1.00 91.06 380 ALA A O 1
ATOM 3074 N N . LEU A 1 381 ? -8.213 17.171 34.304 1.00 91.75 381 LEU A N 1
ATOM 3075 C CA . LEU A 1 381 ? -7.781 18.568 34.228 1.00 91.75 381 LEU A CA 1
ATOM 3076 C C . LEU A 1 381 ? -8.913 19.502 33.763 1.00 91.75 381 LEU A C 1
ATOM 3078 O O . LEU A 1 381 ? -9.075 20.589 34.316 1.00 91.75 381 LEU A O 1
ATOM 3082 N N . ALA A 1 382 ? -9.703 19.086 32.769 1.00 90.94 382 ALA A N 1
ATOM 3083 C CA . ALA A 1 382 ? -10.844 19.861 32.283 1.00 90.94 382 ALA A CA 1
ATOM 3084 C C . ALA A 1 382 ? -11.920 20.031 33.371 1.00 90.94 382 ALA A C 1
ATOM 3086 O O . ALA A 1 382 ? -12.401 21.142 33.587 1.00 90.94 382 ALA A O 1
ATOM 3087 N N . VAL A 1 383 ? -12.229 18.963 34.118 1.00 92.00 383 VAL A N 1
ATOM 3088 C CA . VAL A 1 383 ? -13.136 19.000 35.279 1.00 92.00 383 VAL A CA 1
ATOM 3089 C C . VAL A 1 383 ? -12.606 19.958 36.349 1.00 92.00 383 VAL A C 1
ATOM 3091 O O . VAL A 1 383 ? -13.333 20.835 36.816 1.00 92.00 383 VAL A O 1
ATOM 3094 N N . GLN A 1 384 ? -11.322 19.850 36.704 1.00 90.38 384 GLN A N 1
ATOM 3095 C CA . GLN A 1 384 ? -10.698 20.714 37.707 1.00 90.38 384 GLN A CA 1
ATOM 3096 C C . GLN A 1 384 ? -10.780 22.199 37.320 1.00 90.38 384 GLN A C 1
ATOM 3098 O O . GLN A 1 384 ? -11.097 23.040 38.163 1.00 90.38 384 GLN A O 1
ATOM 3103 N N . ARG A 1 385 ? -10.526 22.525 36.047 1.00 88.88 385 ARG A N 1
ATOM 3104 C CA . ARG A 1 385 ? -10.619 23.896 35.524 1.00 88.88 385 ARG A CA 1
ATOM 3105 C C . ARG A 1 385 ? -12.050 24.426 35.553 1.00 88.88 385 ARG A C 1
ATOM 3107 O O . ARG A 1 385 ? -12.258 25.537 36.035 1.00 88.88 385 ARG A O 1
ATOM 3114 N N . ALA A 1 386 ? -13.020 23.623 35.116 1.00 87.56 386 ALA A N 1
ATOM 3115 C CA . ALA A 1 386 ? -14.430 24.002 35.140 1.00 87.56 386 ALA A CA 1
ATOM 3116 C C . ALA A 1 386 ? -14.900 24.325 36.571 1.00 87.56 386 ALA A C 1
ATOM 3118 O O . ALA A 1 386 ? -15.538 25.352 36.800 1.00 87.56 386 ALA A O 1
ATOM 3119 N N . HIS A 1 387 ? -14.509 23.514 37.563 1.00 85.81 387 HIS A N 1
ATOM 3120 C CA . HIS A 1 387 ? -14.829 23.784 38.968 1.00 85.81 387 HIS A CA 1
ATOM 3121 C C . HIS A 1 387 ? -14.135 25.035 39.520 1.00 85.81 387 HIS A C 1
ATOM 3123 O O . HIS A 1 387 ? -14.770 25.823 40.223 1.00 85.81 387 HIS A O 1
ATOM 3129 N N . ALA A 1 388 ? -12.852 25.245 39.205 1.00 85.38 388 ALA A N 1
ATOM 3130 C CA . ALA A 1 388 ? -12.108 26.415 39.675 1.00 85.38 388 ALA A CA 1
ATOM 3131 C C . ALA A 1 388 ? -12.746 27.734 39.206 1.00 85.38 388 ALA A C 1
ATOM 3133 O O . ALA A 1 388 ? -12.787 28.707 39.961 1.00 85.38 388 ALA A O 1
ATOM 3134 N N . GLN A 1 389 ? -13.294 27.748 37.991 1.00 79.50 389 GLN A N 1
ATOM 3135 C CA . GLN A 1 389 ? -13.897 28.935 37.396 1.00 79.50 389 GLN A CA 1
ATOM 3136 C C . GLN A 1 389 ? -15.255 29.282 38.031 1.00 79.50 389 GLN A C 1
ATOM 3138 O O . GLN A 1 389 ? -15.486 30.440 38.372 1.00 79.50 389 GLN A O 1
ATOM 3143 N N . VAL A 1 390 ? -16.093 28.281 38.340 1.00 78.12 390 VAL A N 1
ATOM 3144 C CA . VAL A 1 390 ? -17.366 28.479 39.073 1.00 78.12 390 VAL A CA 1
ATOM 3145 C C . VAL A 1 390 ? -17.141 29.120 40.450 1.00 78.12 390 VAL A C 1
ATOM 3147 O O . VAL A 1 390 ? -17.946 29.933 40.914 1.00 78.12 390 VAL A O 1
ATOM 3150 N N . HIS A 1 391 ? -16.033 28.787 41.119 1.00 74.94 391 HIS A N 1
ATOM 3151 C CA . HIS A 1 391 ? -15.685 29.387 42.408 1.00 74.94 391 HIS A CA 1
ATOM 3152 C C . HIS A 1 391 ? -15.207 30.842 42.300 1.00 74.94 391 HIS A C 1
ATOM 3154 O O . HIS A 1 391 ? -15.437 31.609 43.236 1.00 74.94 391 HIS A O 1
ATOM 3160 N N . GLN A 1 392 ? -14.580 31.240 41.188 1.00 73.88 392 GLN A N 1
ATOM 3161 C CA . GLN A 1 392 ? -14.149 32.625 40.967 1.00 73.88 392 GLN A CA 1
ATOM 3162 C C . GLN A 1 392 ? -15.339 33.552 40.698 1.00 73.88 392 GLN A C 1
ATOM 3164 O O . GLN A 1 392 ? -15.425 34.607 41.329 1.00 73.88 392 GLN A O 1
ATOM 3169 N N . THR A 1 393 ? -16.309 33.126 39.881 1.00 67.19 393 THR A N 1
ATOM 3170 C CA . THR A 1 393 ? -17.517 33.920 39.591 1.00 67.19 393 THR A CA 1
ATOM 3171 C C . THR A 1 393 ? -18.317 34.223 40.863 1.00 67.19 393 THR A C 1
ATOM 3173 O O . THR A 1 393 ? -18.756 35.347 41.071 1.00 67.19 393 THR A O 1
ATOM 3176 N N . ARG A 1 394 ? -18.417 33.263 41.797 1.00 65.50 394 ARG A N 1
ATOM 3177 C CA . ARG A 1 394 ? -19.137 33.456 43.073 1.00 65.50 394 ARG A CA 1
ATOM 3178 C C . ARG A 1 394 ? -18.439 34.376 44.077 1.00 65.50 394 ARG A C 1
ATOM 3180 O O . ARG A 1 394 ? -19.090 34.845 45.009 1.00 65.50 394 ARG A O 1
ATOM 3187 N N . ARG A 1 395 ? -17.125 34.590 43.949 1.00 60.06 395 ARG A N 1
ATOM 3188 C CA . ARG A 1 395 ? -16.350 35.432 44.877 1.00 60.06 395 ARG A CA 1
ATOM 3189 C C . ARG A 1 395 ? -16.289 36.894 44.430 1.00 60.06 395 ARG A C 1
ATOM 3191 O O . ARG A 1 395 ? -16.222 37.760 45.290 1.00 60.06 395 ARG A O 1
ATOM 3198 N N . GLY A 1 396 ? -16.363 37.161 43.124 1.00 54.12 396 GLY A N 1
ATOM 3199 C CA . GLY A 1 396 ? -16.321 38.518 42.564 1.00 54.12 396 GLY A CA 1
ATOM 3200 C C . GLY A 1 396 ? -17.597 39.346 42.758 1.00 54.12 396 GLY A C 1
ATOM 3201 O O . GLY A 1 396 ? -17.563 40.555 42.579 1.00 54.12 396 GLY A O 1
ATOM 3202 N N . GLU A 1 397 ? -18.710 38.727 43.156 1.00 49.84 397 GLU A N 1
ATOM 3203 C CA . GLU A 1 397 ? -20.017 39.399 43.235 1.00 49.84 397 GLU A CA 1
ATOM 3204 C C . GLU A 1 397 ? -20.350 39.975 44.630 1.00 49.84 397 GLU A C 1
ATOM 3206 O O . GLU A 1 397 ? -21.398 40.591 44.804 1.00 49.84 397 GLU A O 1
ATOM 3211 N N . ARG A 1 398 ? -19.489 39.788 45.648 1.00 50.75 398 ARG A N 1
ATOM 3212 C CA . ARG A 1 398 ? -19.760 40.259 47.028 1.00 50.75 398 ARG A CA 1
ATOM 3213 C C . ARG A 1 398 ? -18.947 41.452 47.518 1.00 50.75 398 ARG A C 1
ATOM 3215 O O . ARG A 1 398 ? -19.344 42.024 48.525 1.00 50.75 398 ARG A O 1
ATOM 3222 N N . ASP A 1 399 ? -17.901 41.872 46.814 1.00 47.97 399 ASP A N 1
ATOM 3223 C CA . ASP A 1 399 ? -17.061 42.994 47.246 1.00 47.97 399 ASP A CA 1
ATOM 3224 C C . ASP A 1 399 ? -16.982 44.069 46.156 1.00 47.97 399 ASP A C 1
ATOM 3226 O O . ASP A 1 399 ? -15.976 44.224 45.469 1.00 47.97 399 ASP A O 1
ATOM 3230 N N . ALA A 1 400 ? -18.065 44.836 46.012 1.00 37.56 400 ALA A N 1
ATOM 3231 C CA . ALA A 1 400 ? -18.038 46.128 45.334 1.00 37.56 400 ALA A CA 1
ATOM 3232 C C . ALA A 1 400 ? -18.171 47.259 46.374 1.00 37.56 400 ALA A C 1
ATOM 3234 O O . ALA A 1 400 ? -19.291 47.679 46.676 1.00 37.56 400 ALA A O 1
ATOM 3235 N N . PRO A 1 401 ? -17.068 47.775 46.949 1.00 47.19 401 PRO A N 1
ATOM 3236 C CA . PRO A 1 401 ? -17.077 49.075 47.595 1.00 47.19 401 PRO A CA 1
ATOM 3237 C C . PRO A 1 401 ? -16.902 50.167 46.533 1.00 47.19 401 PRO A C 1
ATOM 3239 O O . PRO A 1 401 ? -16.064 50.081 45.635 1.00 47.19 401 PRO A O 1
ATOM 3242 N N . GLY A 1 402 ? -17.750 51.187 46.626 1.00 39.03 402 GLY A N 1
ATOM 3243 C CA . GLY A 1 402 ? -17.786 52.303 45.696 1.00 39.03 402 GLY A CA 1
ATOM 3244 C C . GLY A 1 402 ? -16.587 53.252 45.772 1.00 39.03 402 GLY A C 1
ATOM 3245 O O . GLY A 1 402 ? -15.873 53.317 46.766 1.00 39.03 402 GLY A O 1
ATOM 3246 N N . LEU A 1 403 ? -16.479 54.032 44.693 1.00 44.38 403 LEU A N 1
ATOM 3247 C CA . LEU A 1 403 ? -16.033 55.429 44.613 1.00 44.38 403 LEU A CA 1
ATOM 3248 C C . LEU A 1 403 ? -14.746 55.820 45.363 1.00 44.38 403 LEU A C 1
ATOM 3250 O O . LEU A 1 403 ? -14.752 56.055 46.567 1.00 44.38 403 LEU A O 1
ATOM 3254 N N . GLY A 1 404 ? -13.690 56.104 44.597 1.00 33.31 404 GLY A N 1
ATOM 3255 C CA . GLY A 1 404 ? -12.546 56.877 45.083 1.00 33.31 404 GLY A CA 1
ATOM 3256 C C . GLY A 1 404 ? -11.611 57.332 43.965 1.00 33.31 404 GLY A C 1
ATOM 3257 O O . GLY A 1 404 ? -10.950 56.517 43.337 1.00 33.31 404 GLY A O 1
ATOM 3258 N N . GLN A 1 405 ? -11.594 58.642 43.720 1.00 38.22 405 GLN A N 1
ATOM 3259 C CA . GLN A 1 405 ? -10.693 59.389 42.833 1.00 38.22 405 GLN A CA 1
ATOM 3260 C C . GLN A 1 405 ? -9.235 59.424 43.337 1.00 38.22 405 GLN A C 1
ATOM 3262 O O . GLN A 1 405 ? -8.999 59.319 44.537 1.00 38.22 405 GLN A O 1
ATOM 3267 N N . GLY A 1 406 ? -8.299 59.752 42.434 1.00 32.53 406 GLY A N 1
ATOM 3268 C CA . GLY A 1 406 ? -6.966 60.312 42.739 1.00 32.53 406 GLY A CA 1
ATOM 3269 C C . GLY A 1 406 ? -5.834 59.526 42.065 1.00 32.53 406 GLY A C 1
ATOM 3270 O O . GLY A 1 406 ? -5.673 58.351 42.345 1.00 32.53 406 GLY A O 1
ATOM 3271 N N . ALA A 1 407 ? -5.181 60.038 41.016 1.00 34.91 407 ALA A N 1
ATOM 3272 C CA . ALA A 1 407 ? -4.139 61.080 40.997 1.00 34.91 407 ALA A CA 1
ATOM 3273 C C . ALA A 1 407 ? -2.713 60.516 41.192 1.00 34.91 407 ALA A C 1
ATOM 3275 O O . ALA A 1 407 ? -2.434 59.914 42.217 1.00 34.91 407 ALA A O 1
ATOM 3276 N N . ASN A 1 408 ? -1.870 60.779 40.181 1.00 35.34 408 ASN A N 1
ATOM 3277 C CA . ASN A 1 408 ? -0.409 60.981 40.144 1.00 35.34 408 ASN A CA 1
ATOM 3278 C C . ASN A 1 408 ? 0.517 60.208 41.100 1.00 35.34 408 ASN A C 1
ATOM 3280 O O . ASN A 1 408 ? 0.358 60.251 42.315 1.00 35.34 408 ASN A O 1
ATOM 3284 N N . GLY A 1 409 ? 1.619 59.692 40.551 1.00 32.25 409 GLY A N 1
ATOM 3285 C CA . GLY A 1 409 ? 2.788 59.324 41.349 1.00 32.25 409 GLY A CA 1
ATOM 3286 C C . GLY A 1 409 ? 3.857 58.602 40.543 1.00 32.25 409 GLY A C 1
ATOM 3287 O O . GLY A 1 409 ? 3.669 57.449 40.174 1.00 32.25 409 GLY A O 1
ATOM 3288 N N . ASP A 1 410 ? 4.939 59.323 40.281 1.00 36.16 410 ASP A N 1
ATOM 3289 C CA . ASP A 1 410 ? 6.168 58.916 39.615 1.00 36.16 410 ASP A CA 1
ATOM 3290 C C . ASP A 1 410 ? 7.042 57.944 40.441 1.00 36.16 410 ASP A C 1
ATOM 3292 O O . ASP A 1 410 ? 6.888 57.813 41.653 1.00 36.16 410 ASP A O 1
ATOM 3296 N N . GLU A 1 411 ? 8.032 57.393 39.730 1.00 40.78 411 GLU A N 1
ATOM 3297 C CA . GLU A 1 411 ? 9.418 57.135 40.161 1.00 40.78 411 GLU A CA 1
ATOM 3298 C C . GLU A 1 411 ? 9.852 55.864 40.930 1.00 40.78 411 GLU A C 1
ATOM 3300 O O . GLU A 1 411 ? 9.250 55.387 41.885 1.00 40.78 411 GLU A O 1
ATOM 3305 N N . GLU A 1 412 ? 11.035 55.433 40.464 1.00 37.00 412 GLU A N 1
ATOM 3306 C CA . GLU A 1 412 ? 12.156 54.745 41.119 1.00 37.00 412 GLU A CA 1
ATOM 3307 C C . GLU A 1 412 ? 12.228 53.208 41.237 1.00 37.00 412 GLU A C 1
ATOM 3309 O O . GLU A 1 412 ? 11.627 52.547 42.078 1.00 37.00 412 GLU A O 1
ATOM 3314 N N . ASP A 1 413 ? 13.103 52.676 40.371 1.00 35.88 413 ASP A N 1
ATOM 3315 C CA . ASP A 1 413 ? 14.322 51.924 40.694 1.00 35.88 413 ASP A CA 1
ATOM 3316 C C . ASP A 1 413 ? 14.283 50.842 41.780 1.00 35.88 413 ASP A C 1
ATOM 3318 O O . ASP A 1 413 ? 14.255 51.084 42.985 1.00 35.88 413 ASP A O 1
ATOM 3322 N N . THR A 1 414 ? 14.571 49.609 41.351 1.00 38.19 414 THR A N 1
ATOM 3323 C CA . THR A 1 414 ? 15.475 48.753 42.129 1.00 38.19 414 THR A CA 1
ATOM 3324 C C . THR A 1 414 ? 16.292 47.831 41.223 1.00 38.19 414 THR A C 1
ATOM 3326 O O . THR A 1 414 ? 15.777 46.937 40.552 1.00 38.19 414 THR A O 1
ATOM 3329 N N . GLN A 1 415 ? 17.605 48.067 41.224 1.00 36.31 415 GLN A N 1
ATOM 3330 C CA . GLN A 1 415 ? 18.659 47.218 40.665 1.00 36.31 415 GLN A CA 1
ATOM 3331 C C . GLN A 1 415 ? 18.772 45.914 41.479 1.00 36.31 415 GLN A C 1
ATOM 3333 O O . GLN A 1 415 ? 18.877 45.956 42.700 1.00 36.31 415 GLN A O 1
ATOM 3338 N N . GLY A 1 416 ? 18.714 44.742 40.835 1.00 34.09 416 GLY A N 1
ATOM 3339 C CA . GLY A 1 416 ? 19.879 43.865 40.607 1.00 34.09 416 GLY A CA 1
ATOM 3340 C C . GLY A 1 416 ? 19.882 42.621 41.527 1.00 34.09 416 GLY A C 1
ATOM 3341 O O . GLY A 1 416 ? 19.096 42.581 42.468 1.00 34.09 416 GLY A O 1
ATOM 3342 N N . PRO A 1 417 ? 20.772 41.617 41.351 1.00 53.53 417 PRO A N 1
ATOM 3343 C CA . PRO A 1 417 ? 21.573 41.262 40.176 1.00 53.53 417 PRO A CA 1
ATOM 3344 C C . PRO A 1 417 ? 21.525 39.751 39.793 1.00 53.53 417 PRO A C 1
ATOM 3346 O O . PRO A 1 417 ? 21.252 38.875 40.604 1.00 53.53 417 PRO A O 1
ATOM 3349 N N . GLY A 1 418 ? 21.927 39.459 38.550 1.00 32.94 418 GLY A N 1
ATOM 3350 C CA . GLY A 1 418 ? 22.951 38.449 38.237 1.00 32.94 418 GLY A CA 1
ATOM 3351 C C . GLY A 1 418 ? 22.636 36.948 38.345 1.00 32.94 418 GLY A C 1
ATOM 3352 O O . GLY A 1 418 ? 22.813 36.333 39.391 1.00 32.94 418 GLY A O 1
ATOM 3353 N N . SER A 1 419 ? 22.444 36.296 37.194 1.00 39.31 419 SER A N 1
ATOM 3354 C CA . SER A 1 419 ? 23.164 35.043 36.909 1.00 39.31 419 SER A CA 1
ATOM 3355 C C . SER A 1 419 ? 23.269 34.780 35.410 1.00 39.31 419 SER A C 1
ATOM 3357 O O . SER A 1 419 ? 22.283 34.572 34.709 1.00 39.31 419 SER A O 1
ATOM 3359 N N . ALA A 1 420 ? 24.510 34.828 34.935 1.00 38.66 420 ALA A N 1
ATOM 3360 C CA . ALA A 1 420 ? 24.934 34.470 33.594 1.00 38.66 420 ALA A CA 1
ATOM 3361 C C . ALA A 1 420 ? 24.915 32.950 33.408 1.00 38.66 420 ALA A C 1
ATOM 3363 O O . ALA A 1 420 ? 25.327 32.245 34.320 1.00 38.66 420 ALA A O 1
ATOM 3364 N N . CYS A 1 421 ? 24.564 32.468 32.211 1.00 38.84 421 CYS A N 1
ATOM 3365 C CA . CYS A 1 421 ? 25.152 31.265 31.612 1.00 38.84 421 CYS A CA 1
ATOM 3366 C C . CYS A 1 421 ? 24.831 31.171 30.108 1.00 38.84 421 CYS A C 1
ATOM 3368 O O . CYS A 1 421 ? 23.701 30.924 29.710 1.00 38.84 421 CYS A O 1
ATOM 3370 N N . HIS A 1 422 ? 25.903 31.256 29.321 1.00 36.50 422 HIS A N 1
ATOM 3371 C CA . HIS A 1 422 ? 26.168 30.525 28.081 1.00 36.50 422 HIS A CA 1
ATOM 3372 C C . HIS A 1 422 ? 25.547 30.950 26.738 1.00 36.50 422 HIS A C 1
ATOM 3374 O O . HIS A 1 422 ? 24.364 30.834 26.444 1.00 36.50 422 HIS A O 1
ATOM 3380 N N . VAL A 1 423 ? 26.491 31.356 25.887 1.00 40.22 423 VAL A N 1
ATOM 3381 C CA . VAL A 1 423 ? 26.418 31.720 24.478 1.00 40.22 423 VAL A CA 1
ATOM 3382 C C . VAL A 1 423 ? 26.823 30.507 23.637 1.00 40.22 423 VAL A C 1
ATOM 3384 O O . VAL A 1 423 ? 27.860 29.897 23.879 1.00 40.22 423 VAL A O 1
ATOM 3387 N N . GLY A 1 424 ? 26.064 30.222 22.585 1.00 38.56 424 GLY A N 1
ATOM 3388 C CA . GLY A 1 424 ? 26.491 29.432 21.430 1.00 38.56 424 GLY A CA 1
ATOM 3389 C C . GLY A 1 424 ? 25.470 29.672 20.320 1.00 38.56 424 GLY A C 1
ATOM 3390 O O . GLY A 1 424 ? 24.278 29.586 20.560 1.00 38.56 424 GLY A O 1
ATOM 3391 N N . GLY A 1 425 ? 25.787 30.062 19.094 1.00 34.84 425 GLY A N 1
ATOM 3392 C CA . GLY A 1 425 ? 27.036 30.091 18.349 1.00 34.84 425 GLY A CA 1
ATOM 3393 C C . GLY A 1 425 ? 26.621 29.918 16.887 1.00 34.84 425 GLY A C 1
ATOM 3394 O O . GLY A 1 425 ? 26.504 28.800 16.396 1.00 34.84 425 GLY A O 1
ATOM 3395 N N . THR A 1 426 ? 26.291 31.015 16.204 1.00 37.16 426 THR A N 1
ATOM 3396 C CA . THR A 1 426 ? 25.796 31.006 14.820 1.00 37.16 426 THR A CA 1
ATOM 3397 C C . THR A 1 426 ? 26.950 30.797 13.837 1.00 37.16 426 THR A C 1
ATOM 3399 O O . THR A 1 426 ? 27.821 31.648 13.653 1.00 37.16 426 THR A O 1
ATOM 3402 N N . ARG A 1 427 ? 26.971 29.637 13.172 1.00 46.34 427 ARG A N 1
ATOM 3403 C CA . ARG A 1 427 ? 28.005 29.273 12.192 1.00 46.34 427 ARG A CA 1
ATOM 3404 C C . ARG A 1 427 ? 27.603 29.740 10.786 1.00 46.34 427 ARG A C 1
ATOM 3406 O O . ARG A 1 427 ? 26.793 29.113 10.108 1.00 46.34 427 ARG A O 1
ATOM 3413 N N . ARG A 1 428 ? 28.204 30.847 10.337 1.00 45.34 428 ARG A N 1
ATOM 3414 C CA . ARG A 1 428 ? 28.183 31.334 8.943 1.00 45.34 428 ARG A CA 1
ATOM 3415 C C . ARG A 1 428 ? 28.872 30.327 8.006 1.00 45.34 428 ARG A C 1
ATOM 3417 O O . ARG A 1 428 ? 30.055 30.039 8.171 1.00 45.34 428 ARG A O 1
ATOM 3424 N N . LYS A 1 429 ? 28.157 29.855 6.978 1.00 51.41 429 LYS A N 1
ATOM 3425 C CA . LYS A 1 429 ? 28.718 29.130 5.822 1.00 51.41 429 LYS A CA 1
ATOM 3426 C C . LYS A 1 429 ? 29.359 30.129 4.853 1.00 51.41 429 LYS A C 1
ATOM 3428 O O . LYS A 1 429 ? 28.682 30.998 4.308 1.00 51.41 429 LYS A O 1
ATOM 3433 N N . ARG A 1 430 ? 30.670 29.998 4.643 1.00 47.94 430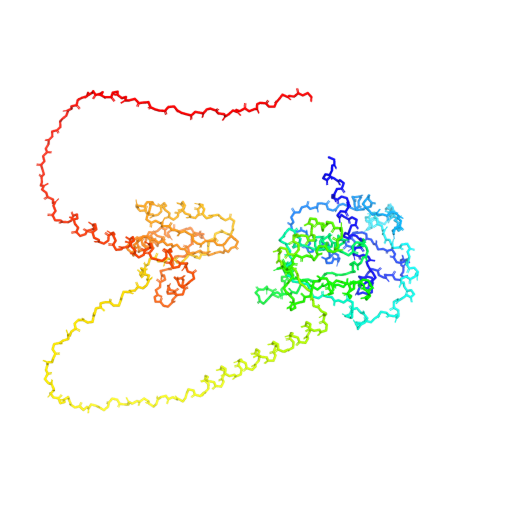 ARG A N 1
ATOM 3434 C CA . ARG A 1 430 ? 31.422 30.663 3.570 1.00 47.94 430 ARG A CA 1
ATOM 3435 C C . ARG A 1 430 ? 31.358 29.804 2.306 1.00 47.94 430 ARG A C 1
ATOM 3437 O O . ARG A 1 430 ? 31.558 28.596 2.372 1.00 47.94 430 ARG A O 1
ATOM 3444 N N . ARG A 1 431 ? 31.102 30.471 1.180 1.00 51.50 431 ARG A N 1
ATOM 3445 C CA . ARG A 1 431 ? 31.287 29.978 -0.188 1.00 51.50 431 ARG A CA 1
ATOM 3446 C C . ARG A 1 431 ? 32.752 29.607 -0.443 1.00 51.50 431 ARG A C 1
ATOM 3448 O O . ARG A 1 431 ? 33.637 30.391 -0.095 1.00 51.50 431 ARG A O 1
ATOM 3455 N N . ARG A 1 432 ? 32.963 28.499 -1.145 1.00 57.91 432 ARG A N 1
ATOM 3456 C CA . ARG A 1 432 ? 33.877 28.400 -2.283 1.00 57.91 432 ARG A CA 1
ATOM 3457 C C . ARG A 1 432 ? 33.244 27.490 -3.317 1.00 57.91 432 ARG A C 1
ATOM 3459 O O . ARG A 1 432 ? 32.608 26.509 -2.875 1.00 57.91 432 ARG A O 1
#

Radius of gyration: 33.89 Å; chains: 1; bounding box: 89×84×100 Å

Foldseek 3Di:
DVVLVVVLQLLQLLVLLCQFLVNVLVDCQQVPVVPLSWHFPVCSCVPPVSNVVVPPDDDPDDLVSSVVSHDPVFKDKDWADDDPVCVVDDIGMIIGTPCSVVSVVCSVVDDPVNQLLQKKKKFLAQPCLFGPSSVLVLLCLVLVHSNFWNDKAADADPPDDPPDRHTRPGIIITGTDDNVSVVSQCVQAPDPDLLLDPPDPPDPDDRDPSSVSCSVSSMHMDRSVVVVVVVVVVVVVVVVVVVVVVVVVVPPDPPPPPDPDDDDDDDDDDDDPPPDDPPLPLAAFQFKKKWALAPLQDDQVRVLVVLLVLFPHSPQFPGWADDRRHRMIMTGGLENVRSVSSQVSLVVVPPDDPRRIHMDGDHDPRVVVVVVPPDSVVRVVSSVSSVVVVVVVVVVPPDDDDDDDDDDDDDDDDDDDDDDDDDDDDDDDDDD

Secondary structure (DSSP, 8-state):
-HHHHHHHHHHHHHHHHHTSHHHHHH-GGG--GGGTT-EEHHHHHHH-HHHHHTTTSS----HHHHHHHS-TTTEEEEEEPPPTT-TTS--EEEEEETTHHHHHHHGGG--HHHHHTTEEEEE---GGG-SHHHHHHHHHHHTT-SS-EEEEEPPPPTTS-TTSPP--SSEEEEEES-HHHHHHHHHHS-SSS-TTSPPPTT--SPPPHHHHHHHHHT-EEEEHHHHHHHHHHHHHHHHHHHHHHHHHHHT------------PPP---------PPP---SS-TT-EEEEES--TT--HHHHHHHHHHTSSSGGGEEEEEE-TT-SEEEEEESSHHHHHHHHHHHHHS-SS-TTPPEEEE--THHHHHHHHHS-HHHHHHHHHHHHHHHHHHHHHTS-----------------------------PPPP-

pLDDT: mean 84.86, std 18.42, range [32.25, 98.69]